Protein AF-A0A2V9QJ93-F1 (afdb_monomer_lite)

Structure (mmCIF, N/CA/C/O backbone):
data_AF-A0A2V9QJ93-F1
#
_entry.id   AF-A0A2V9QJ93-F1
#
loop_
_atom_site.group_PDB
_atom_site.id
_atom_site.type_symbol
_atom_site.label_atom_id
_atom_site.label_alt_id
_atom_site.label_comp_id
_atom_site.label_asym_id
_atom_site.label_entity_id
_atom_site.label_seq_id
_atom_site.pdbx_PDB_ins_code
_atom_site.Cartn_x
_atom_site.Cartn_y
_atom_site.Cartn_z
_atom_site.occupancy
_atom_site.B_iso_or_equiv
_atom_site.auth_seq_id
_atom_site.auth_comp_id
_atom_site.auth_asym_id
_atom_site.auth_atom_id
_atom_site.pdbx_PDB_model_num
ATOM 1 N N . MET A 1 1 ? -17.145 -25.876 -8.039 1.00 70.06 1 MET A N 1
ATOM 2 C CA . MET A 1 1 ? -16.198 -25.295 -9.022 1.00 70.06 1 MET A CA 1
ATOM 3 C C . MET A 1 1 ? -15.382 -26.348 -9.760 1.00 70.06 1 MET A C 1
ATOM 5 O O . MET A 1 1 ? -15.703 -26.600 -10.912 1.00 70.06 1 MET A O 1
ATOM 9 N N . VAL A 1 2 ? -14.373 -26.999 -9.159 1.00 75.50 2 VAL A N 1
ATOM 10 C CA . VAL A 1 2 ? -13.605 -28.047 -9.878 1.00 75.50 2 VAL A CA 1
ATOM 11 C C . VAL A 1 2 ? -14.489 -29.248 -10.226 1.00 75.50 2 VAL A C 1
ATOM 13 O O . VAL A 1 2 ? -14.520 -29.685 -11.372 1.00 75.50 2 VAL A O 1
ATOM 16 N N . SER A 1 3 ? -15.317 -29.695 -9.278 1.00 79.56 3 SER A N 1
ATOM 17 C CA . SER A 1 3 ? -16.357 -30.715 -9.496 1.00 79.56 3 SER A CA 1
ATOM 18 C C . SER A 1 3 ? -17.427 -30.318 -10.525 1.00 79.56 3 SER A C 1
ATOM 20 O O . SER A 1 3 ? -18.129 -31.180 -11.038 1.00 79.56 3 SER A O 1
ATOM 22 N N . GLU A 1 4 ? -17.537 -29.027 -10.847 1.00 83.88 4 GLU A N 1
ATOM 23 C CA . GLU A 1 4 ? -18.478 -28.469 -11.829 1.00 83.88 4 GLU A CA 1
ATOM 24 C C . GLU A 1 4 ? -17.790 -28.179 -13.178 1.00 83.88 4 GLU A C 1
ATOM 26 O O . GLU A 1 4 ? -18.364 -27.527 -14.046 1.00 83.88 4 GLU A O 1
ATOM 31 N N . GLY A 1 5 ? -16.552 -28.657 -13.368 1.00 81.62 5 GLY A N 1
ATOM 32 C CA . GLY A 1 5 ? -15.823 -28.581 -14.636 1.00 81.62 5 GLY A CA 1
ATOM 33 C C . GLY A 1 5 ? -14.887 -27.380 -14.791 1.00 81.62 5 GLY A C 1
ATOM 34 O O . GLY A 1 5 ? -14.322 -27.195 -15.872 1.00 81.62 5 GLY A O 1
ATOM 35 N N . LEU A 1 6 ? -14.679 -26.563 -13.750 1.00 73.56 6 LEU A N 1
ATOM 36 C CA . LEU A 1 6 ? -13.661 -25.512 -13.794 1.00 73.56 6 LEU A CA 1
ATOM 37 C C . LEU A 1 6 ? -12.259 -26.146 -13.693 1.00 73.56 6 LEU A C 1
ATOM 39 O O . LEU A 1 6 ? -11.987 -26.831 -12.708 1.00 73.56 6 LEU A O 1
ATOM 43 N N . PRO A 1 7 ? -11.349 -25.918 -14.661 1.00 81.56 7 PRO A N 1
ATOM 44 C CA . PRO A 1 7 ? -10.001 -26.466 -14.584 1.00 81.56 7 PRO A CA 1
ATOM 45 C C . PRO A 1 7 ? -9.283 -25.959 -13.336 1.00 81.56 7 PRO A C 1
ATOM 47 O O . PRO A 1 7 ? -9.228 -24.751 -13.109 1.00 81.56 7 PRO A O 1
ATOM 50 N N . GLU A 1 8 ? -8.678 -26.867 -12.575 1.00 78.00 8 GLU A N 1
ATOM 51 C CA . GLU A 1 8 ? -7.893 -26.532 -11.380 1.00 78.00 8 GLU A CA 1
ATOM 52 C C . GLU A 1 8 ? -6.773 -25.533 -11.700 1.00 78.00 8 GLU A C 1
ATOM 54 O O . GLU A 1 8 ? -6.500 -24.615 -10.938 1.00 78.00 8 GLU A O 1
ATOM 59 N N . THR A 1 9 ? -6.222 -25.603 -12.913 1.00 77.81 9 THR A N 1
ATOM 60 C CA . THR A 1 9 ? -5.222 -24.656 -13.416 1.00 77.81 9 THR A CA 1
ATOM 61 C C . THR A 1 9 ? -5.709 -23.206 -13.496 1.00 77.81 9 THR A C 1
ATOM 63 O O . THR A 1 9 ? -4.877 -22.309 -13.626 1.00 77.81 9 THR A O 1
ATOM 66 N N . LYS A 1 10 ? -7.020 -22.942 -13.447 1.00 81.12 10 LYS A N 1
ATOM 67 C CA . LYS A 1 10 ? -7.597 -21.587 -13.417 1.00 81.12 10 LYS A CA 1
ATOM 68 C C . LYS A 1 10 ? -7.839 -21.060 -12.001 1.00 81.12 10 LYS A C 1
ATOM 70 O O . LYS A 1 10 ? -8.283 -19.922 -11.871 1.00 81.12 10 LYS A O 1
ATOM 75 N N . LEU A 1 11 ? -7.582 -21.860 -10.970 1.00 83.81 11 LEU A N 1
ATOM 76 C CA . LEU A 1 11 ? -7.797 -21.493 -9.578 1.00 83.81 11 LEU A CA 1
ATOM 77 C C . LEU A 1 11 ? -6.456 -21.268 -8.879 1.00 83.81 11 LEU A C 1
ATOM 79 O O . LEU A 1 11 ? -5.551 -22.094 -8.951 1.00 83.81 11 LEU A O 1
ATOM 83 N N . ARG A 1 12 ? -6.344 -20.140 -8.180 1.00 85.00 12 ARG A N 1
ATOM 84 C CA . ARG A 1 12 ? -5.262 -19.837 -7.244 1.00 85.00 12 ARG A CA 1
ATOM 85 C C . ARG A 1 12 ? -5.898 -19.190 -6.024 1.00 85.00 12 ARG A C 1
ATOM 87 O O . ARG A 1 12 ? -6.690 -18.263 -6.177 1.00 85.00 12 ARG A O 1
ATOM 94 N N . VAL A 1 13 ? -5.567 -19.688 -4.840 1.00 85.88 13 VAL A N 1
ATOM 95 C CA . VAL A 1 13 ? -5.955 -19.058 -3.577 1.00 85.88 13 VAL A CA 1
ATOM 96 C C . VAL A 1 13 ? -4.823 -18.120 -3.182 1.00 85.88 13 VAL A C 1
ATOM 98 O O . VAL A 1 13 ? -3.676 -18.552 -3.124 1.00 85.88 13 VAL A O 1
ATOM 101 N N . ILE A 1 14 ? -5.145 -16.845 -2.972 1.00 86.56 14 ILE A N 1
ATOM 102 C CA . ILE A 1 14 ? -4.248 -15.852 -2.377 1.00 86.56 14 ILE A CA 1
ATOM 103 C C . ILE A 1 14 ? -5.014 -15.243 -1.207 1.00 86.56 14 ILE A C 1
ATOM 105 O O . ILE A 1 14 ? -6.153 -14.802 -1.378 1.00 86.56 14 ILE A O 1
ATOM 109 N N . GLY A 1 15 ? -4.410 -15.276 -0.021 1.00 83.56 15 GLY A N 1
ATOM 110 C CA . GLY A 1 15 ? -5.034 -14.793 1.207 1.00 83.56 15 GLY A CA 1
ATOM 111 C C . GLY A 1 15 ? -5.222 -13.273 1.246 1.00 83.56 15 GLY A C 1
ATOM 112 O O . GLY A 1 15 ? -4.713 -12.524 0.409 1.00 83.56 15 GLY A O 1
ATOM 113 N N . ASN A 1 16 ? -5.936 -12.805 2.271 1.00 91.06 16 ASN A N 1
ATOM 114 C CA . ASN A 1 16 ? -5.991 -11.379 2.598 1.00 91.06 16 ASN A CA 1
ATOM 115 C C . ASN A 1 16 ? -4.642 -10.905 3.169 1.00 91.06 16 ASN A C 1
ATOM 117 O O . ASN A 1 16 ? -3.856 -11.702 3.670 1.00 91.06 16 ASN A O 1
ATOM 121 N N . ALA A 1 17 ? -4.380 -9.599 3.130 1.00 90.38 17 ALA A N 1
ATOM 122 C CA . ALA A 1 17 ? -3.130 -9.018 3.615 1.00 90.38 17 ALA A CA 1
ATOM 123 C C . ALA A 1 17 ? -3.334 -8.200 4.894 1.00 90.38 17 ALA A C 1
ATOM 125 O O . ALA A 1 17 ? -4.256 -7.390 4.985 1.00 90.38 17 ALA A O 1
ATOM 126 N N . LEU A 1 18 ? -2.417 -8.362 5.844 1.00 89.06 18 LEU A N 1
ATOM 127 C CA . LEU A 1 18 ? -2.288 -7.538 7.039 1.00 89.06 18 LEU A CA 1
ATOM 128 C C . LEU A 1 18 ? -1.105 -6.584 6.894 1.00 89.06 18 LEU A C 1
ATOM 130 O O . LEU A 1 18 ? 0.009 -6.994 6.560 1.00 89.06 18 LEU A O 1
ATOM 134 N N . ALA A 1 19 ? -1.348 -5.309 7.183 1.00 87.38 19 ALA A N 1
ATOM 135 C CA . ALA A 1 19 ? -0.304 -4.295 7.198 1.00 87.38 19 ALA A CA 1
ATOM 136 C C . ALA A 1 19 ? 0.676 -4.519 8.374 1.00 87.38 19 ALA A C 1
ATOM 138 O O . ALA A 1 19 ? 0.283 -5.108 9.389 1.00 87.38 19 ALA A O 1
ATOM 139 N N . PRO A 1 20 ? 1.935 -4.047 8.288 1.00 82.75 20 PRO A N 1
ATOM 140 C CA . PRO A 1 20 ? 2.930 -4.221 9.352 1.00 82.75 20 PRO A CA 1
ATOM 141 C C . PRO A 1 20 ? 2.461 -3.734 10.730 1.00 82.75 20 PRO A C 1
ATOM 143 O O . PRO A 1 20 ? 2.799 -4.331 11.754 1.00 82.75 20 PRO A O 1
ATOM 146 N N . GLU A 1 21 ? 1.638 -2.684 10.763 1.00 84.62 21 GLU A N 1
ATOM 147 C CA . GLU A 1 21 ? 1.088 -2.082 11.979 1.00 84.62 21 GLU A CA 1
ATOM 148 C C . GLU A 1 21 ? 0.160 -3.036 12.741 1.00 84.62 21 GLU A C 1
ATOM 150 O O . GLU A 1 21 ? 0.062 -2.936 13.963 1.00 84.62 21 GLU A O 1
ATOM 155 N N . ALA A 1 22 ? -0.468 -4.001 12.058 1.00 83.00 22 ALA A N 1
ATOM 156 C CA . ALA A 1 22 ? -1.312 -5.016 12.693 1.00 83.00 22 ALA A CA 1
ATOM 157 C C . ALA A 1 22 ? -0.522 -5.926 13.652 1.00 83.00 22 ALA A C 1
ATOM 159 O O . ALA A 1 22 ? -1.101 -6.538 14.545 1.00 83.00 22 ALA A O 1
ATOM 160 N N . PHE A 1 23 ? 0.803 -6.003 13.489 1.00 85.50 23 PHE A N 1
ATOM 161 C CA . PHE A 1 23 ? 1.692 -6.795 14.339 1.00 85.50 23 PHE A CA 1
ATOM 162 C C . PHE A 1 23 ? 2.414 -5.961 15.403 1.00 85.50 23 PHE A C 1
ATOM 164 O O . PHE A 1 23 ? 3.253 -6.507 16.130 1.00 85.50 23 PHE A O 1
ATOM 171 N N . ALA A 1 24 ? 2.131 -4.661 15.505 1.00 85.50 24 ALA A N 1
ATOM 172 C CA . ALA A 1 24 ? 2.669 -3.825 16.569 1.00 85.50 24 ALA A CA 1
ATOM 173 C C . ALA A 1 24 ? 2.125 -4.254 17.947 1.00 85.50 24 ALA A C 1
ATOM 175 O O . ALA A 1 24 ? 1.109 -4.939 18.046 1.00 85.50 24 ALA A O 1
ATOM 176 N N . TYR A 1 25 ? 2.801 -3.833 19.019 1.00 79.56 25 TYR A N 1
ATOM 177 C CA . TYR A 1 25 ? 2.303 -3.947 20.395 1.00 79.56 25 TYR A CA 1
ATOM 178 C C . TYR A 1 25 ? 1.848 -2.565 20.872 1.00 79.56 25 TYR A C 1
ATOM 180 O O . TYR A 1 25 ? 2.634 -1.859 21.505 1.00 79.56 25 TYR A O 1
ATOM 188 N N . PRO A 1 26 ? 0.641 -2.114 20.495 1.00 83.31 26 PRO A N 1
ATOM 189 C CA . PRO A 1 26 ? 0.167 -0.811 20.920 1.00 83.31 26 PRO A CA 1
ATOM 190 C C . PRO A 1 26 ? -0.231 -0.830 22.399 1.00 83.31 26 PRO A C 1
ATOM 192 O O . PRO A 1 26 ? -0.671 -1.851 22.929 1.00 83.31 26 PRO A O 1
ATOM 195 N N . GLU A 1 27 ? -0.125 0.328 23.049 1.00 84.31 27 GLU A N 1
ATOM 196 C CA . GLU A 1 27 ? -0.687 0.523 24.385 1.00 84.31 27 GLU A CA 1
ATOM 197 C C . GLU A 1 27 ? -2.224 0.400 24.331 1.00 84.31 27 GLU A C 1
ATOM 199 O O . GLU A 1 27 ? -2.858 1.009 23.457 1.00 84.31 27 GLU A O 1
ATOM 204 N N . PRO A 1 28 ? -2.849 -0.374 25.238 1.00 83.75 28 PRO A N 1
ATOM 205 C CA . PRO A 1 28 ? -4.295 -0.545 25.261 1.00 83.75 28 PRO A CA 1
ATOM 206 C C . PRO A 1 28 ? -4.992 0.762 25.663 1.00 83.75 28 PRO A C 1
ATOM 208 O O . PRO A 1 28 ? -4.679 1.362 26.690 1.00 83.75 28 PRO A O 1
ATOM 211 N N . LEU A 1 29 ? -5.986 1.192 24.878 1.00 77.38 29 LEU A N 1
ATOM 212 C CA . LEU A 1 29 ? -6.708 2.455 25.116 1.00 77.38 29 LEU A CA 1
ATOM 213 C C . LEU A 1 29 ? -7.876 2.337 26.102 1.00 77.38 29 LEU A C 1
ATOM 215 O O . LEU A 1 29 ? -8.394 3.354 26.559 1.00 77.38 29 LEU A O 1
ATOM 219 N N . ILE A 1 30 ? -8.304 1.117 26.430 1.00 80.94 30 ILE A N 1
ATOM 220 C CA . ILE A 1 30 ? -9.437 0.877 27.327 1.00 80.94 30 ILE A CA 1
ATOM 221 C C . ILE A 1 30 ? -8.885 0.415 28.680 1.00 80.94 30 ILE A C 1
ATOM 223 O O . ILE A 1 30 ? -8.418 -0.727 28.771 1.00 80.94 30 ILE A O 1
ATOM 227 N N . PRO A 1 31 ? -8.959 1.238 29.745 1.00 77.06 31 PRO A N 1
ATOM 228 C CA . PRO A 1 31 ? -8.499 0.853 31.075 1.00 77.06 31 PRO A CA 1
ATOM 229 C C . PRO A 1 31 ? -9.185 -0.432 31.522 1.00 77.06 31 PRO A C 1
ATOM 231 O O . PRO A 1 31 ? -10.407 -0.530 31.448 1.00 77.06 31 PRO A O 1
ATOM 234 N N . LYS A 1 32 ? -8.410 -1.424 31.955 1.00 80.12 32 LYS A N 1
ATOM 235 C CA . LYS A 1 32 ? -8.902 -2.741 32.367 1.00 80.12 32 LYS A CA 1
ATOM 236 C C . LYS A 1 32 ? -8.897 -2.852 33.886 1.00 80.12 32 LYS A C 1
ATOM 238 O O . LYS A 1 32 ? -7.907 -2.486 34.518 1.00 80.12 32 LYS A O 1
ATOM 243 N N . ARG A 1 33 ? -9.985 -3.357 34.481 1.00 81.12 33 ARG A N 1
ATOM 244 C CA . ARG A 1 33 ? -10.019 -3.635 35.924 1.00 81.12 33 ARG A CA 1
ATOM 245 C C . ARG A 1 33 ? -8.950 -4.674 36.261 1.00 81.12 33 ARG A C 1
ATOM 247 O O . ARG A 1 33 ? -8.772 -5.654 35.536 1.00 81.12 33 ARG A O 1
ATOM 254 N N . THR A 1 34 ? -8.226 -4.461 37.355 1.00 79.25 34 THR A N 1
ATOM 255 C CA . THR A 1 34 ? -7.155 -5.367 37.785 1.00 79.25 34 THR A CA 1
ATOM 256 C C . THR A 1 34 ? -7.696 -6.785 37.959 1.00 79.25 34 THR A C 1
ATOM 258 O O . THR A 1 34 ? -8.619 -7.000 38.737 1.00 79.25 34 THR A O 1
ATOM 261 N N . GLY A 1 35 ? -7.122 -7.746 37.2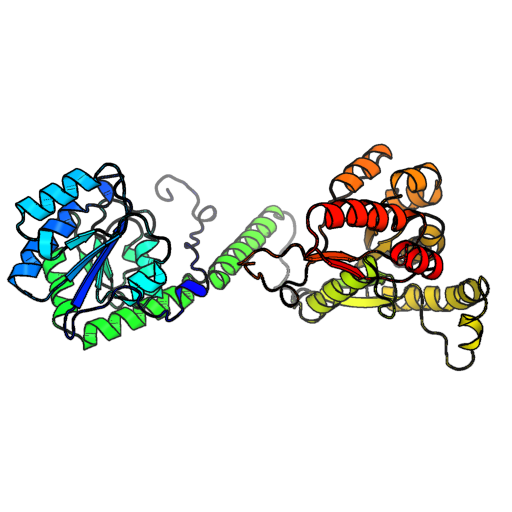33 1.00 80.44 35 GLY A N 1
ATOM 262 C CA . GLY A 1 35 ? -7.506 -9.160 37.305 1.00 80.44 35 GLY A CA 1
ATOM 263 C C . GLY A 1 35 ? -8.721 -9.568 36.462 1.00 80.44 35 GLY A C 1
ATOM 264 O O . GLY A 1 35 ? -8.931 -10.766 36.293 1.00 80.44 35 GLY A O 1
ATOM 265 N N . ALA A 1 36 ? -9.469 -8.621 35.882 1.00 88.81 36 ALA A N 1
ATOM 266 C CA . ALA A 1 36 ? -10.559 -8.945 34.962 1.00 88.81 36 ALA A CA 1
ATOM 267 C C . ALA A 1 36 ? -10.020 -9.585 33.671 1.00 88.81 36 ALA A C 1
ATOM 269 O O . ALA A 1 36 ? -8.844 -9.440 33.327 1.00 88.81 36 ALA A O 1
ATOM 270 N N . LEU A 1 37 ? -10.879 -10.276 32.928 1.00 95.38 37 LEU A N 1
ATOM 271 C CA . LEU A 1 37 ? -10.602 -10.724 31.560 1.00 95.38 37 LEU A CA 1
ATOM 272 C C . LEU A 1 37 ? -11.645 -10.116 30.620 1.00 95.38 37 LEU A C 1
ATOM 274 O O . LEU A 1 37 ? -12.766 -9.831 31.036 1.00 95.38 37 LEU A O 1
ATOM 278 N N . ARG A 1 38 ? -11.265 -9.903 29.362 1.00 96.38 38 ARG A N 1
ATOM 279 C CA . ARG A 1 38 ? -12.110 -9.314 28.326 1.00 96.38 38 ARG A CA 1
ATOM 280 C C . ARG A 1 38 ? -12.322 -10.261 27.168 1.00 96.38 38 ARG A C 1
ATOM 282 O O . ARG A 1 38 ? -11.360 -10.729 26.557 1.00 96.38 38 ARG A O 1
ATOM 289 N N . VAL A 1 39 ? -13.590 -10.471 26.842 1.00 98.19 39 VAL A N 1
ATOM 290 C CA . VAL A 1 39 ? -14.014 -11.186 25.641 1.00 98.19 39 VAL A CA 1
ATOM 291 C C . VAL A 1 39 ? -14.583 -10.177 24.656 1.00 98.19 39 VAL A C 1
ATOM 293 O O . VAL A 1 39 ? -15.523 -9.453 24.982 1.00 98.19 39 VAL A O 1
ATOM 296 N N . GLY A 1 40 ? -13.998 -10.100 23.465 1.00 97.56 40 GLY A N 1
ATOM 297 C CA . GLY A 1 40 ? -14.384 -9.114 22.462 1.00 97.56 40 GLY A CA 1
ATOM 298 C C . GLY A 1 40 ? -15.012 -9.714 21.211 1.00 97.56 40 GLY A C 1
ATOM 299 O O . GLY A 1 40 ? -14.659 -10.814 20.792 1.00 97.56 40 GLY A O 1
ATOM 300 N N . MET A 1 41 ? -15.896 -8.949 20.584 1.00 97.94 41 MET A N 1
ATOM 301 C CA . MET A 1 41 ? -16.393 -9.179 19.232 1.00 97.94 41 MET A CA 1
ATOM 302 C C . MET A 1 41 ? -16.275 -7.877 18.446 1.00 97.94 41 MET A C 1
ATOM 304 O O . MET A 1 41 ? -16.776 -6.837 18.873 1.00 97.94 41 MET A O 1
ATOM 308 N N . ILE A 1 42 ? -15.614 -7.936 17.291 1.00 97.12 42 ILE A N 1
ATOM 309 C CA . ILE A 1 42 ? -15.514 -6.809 16.363 1.00 97.12 42 ILE A CA 1
ATOM 310 C C . ILE A 1 42 ? -16.261 -7.184 15.095 1.00 97.12 42 ILE A C 1
ATOM 312 O O . ILE A 1 42 ? -15.877 -8.114 14.393 1.00 97.12 42 ILE A O 1
ATOM 316 N N . ALA A 1 43 ? -17.362 -6.493 14.825 1.00 95.50 43 ALA A N 1
ATOM 317 C CA . ALA A 1 43 ? -18.204 -6.761 13.671 1.00 95.50 43 ALA A CA 1
ATOM 318 C C . ALA A 1 43 ? -19.151 -5.589 13.407 1.00 95.50 43 ALA A C 1
ATOM 320 O O . ALA A 1 43 ? -19.622 -4.917 14.318 1.00 95.50 43 ALA A O 1
ATOM 321 N N . ARG A 1 44 ? -19.473 -5.354 12.133 1.00 91.44 44 ARG A N 1
ATOM 322 C CA . ARG A 1 44 ? -20.494 -4.364 11.762 1.00 91.44 44 ARG A CA 1
ATOM 323 C C . ARG A 1 44 ? -21.875 -4.857 12.187 1.00 91.44 44 ARG A C 1
ATOM 325 O O . ARG A 1 44 ? -22.240 -5.985 11.865 1.00 91.44 44 ARG A O 1
ATOM 332 N N . MET A 1 45 ? -22.684 -3.986 12.787 1.00 95.38 45 MET A N 1
ATOM 333 C CA . MET A 1 45 ? -24.047 -4.301 13.242 1.00 95.38 45 MET A CA 1
ATOM 334 C C . MET A 1 45 ? -25.084 -4.027 12.141 1.00 95.38 45 MET A C 1
ATOM 336 O O . MET A 1 45 ? -26.123 -3.412 12.369 1.00 95.38 45 MET A O 1
ATOM 340 N N . ASN A 1 46 ? -24.778 -4.435 10.907 1.00 88.81 46 ASN A N 1
ATOM 341 C CA . ASN A 1 46 ? -25.607 -4.178 9.724 1.00 88.81 46 ASN A CA 1
ATOM 342 C C . ASN A 1 46 ? -26.284 -5.430 9.149 1.00 88.81 46 ASN A C 1
ATOM 344 O O . ASN A 1 46 ? -27.040 -5.323 8.187 1.00 88.81 46 ASN A O 1
ATOM 348 N N . SER A 1 47 ? -25.991 -6.607 9.697 1.00 90.38 47 SER A N 1
ATOM 349 C CA . SER A 1 47 ? -26.561 -7.881 9.269 1.00 90.38 47 SER A CA 1
ATOM 350 C C . SER A 1 47 ? -26.574 -8.870 10.430 1.00 90.38 47 SER A C 1
ATOM 352 O O . SER A 1 47 ? -25.646 -8.896 11.243 1.00 90.38 47 SER A O 1
ATOM 354 N N . GLU A 1 48 ? -27.597 -9.722 10.475 1.00 93.69 48 GLU A N 1
ATOM 355 C CA . GLU A 1 48 ? -27.687 -10.810 11.454 1.00 93.69 48 GLU A CA 1
ATOM 356 C C . GLU A 1 48 ? -26.640 -11.906 11.219 1.00 93.69 48 GLU A C 1
ATOM 358 O O . GLU A 1 48 ? -26.279 -12.608 12.155 1.00 93.69 48 GLU A O 1
ATOM 363 N N . THR A 1 49 ? -26.059 -11.984 10.017 1.00 93.81 49 THR A N 1
ATOM 364 C CA . THR A 1 49 ? -25.058 -13.001 9.637 1.00 93.81 49 THR A CA 1
ATOM 365 C C . THR A 1 49 ? -23.794 -13.006 10.498 1.00 93.81 49 THR A C 1
ATOM 367 O O . THR A 1 49 ? -23.111 -14.023 10.554 1.00 93.81 49 THR A O 1
ATOM 370 N N . LYS A 1 50 ? -23.462 -11.905 11.188 1.00 94.94 50 LYS A N 1
ATOM 371 C CA . LYS A 1 50 ? -22.349 -11.859 12.161 1.00 94.94 50 LYS A CA 1
ATOM 372 C C . LYS A 1 50 ? -22.718 -12.437 13.531 1.00 94.94 50 LYS A C 1
ATOM 374 O O . LYS A 1 50 ? -21.842 -12.694 14.345 1.00 94.94 50 LYS A O 1
ATOM 379 N N . ASN A 1 51 ? -24.009 -12.639 13.776 1.00 96.62 51 ASN A N 1
ATOM 380 C CA . ASN A 1 51 ? -24.586 -13.286 14.947 1.00 96.62 51 ASN A CA 1
ATOM 381 C C . ASN A 1 51 ? -24.215 -12.665 16.306 1.00 96.62 51 ASN A C 1
ATOM 383 O O . ASN A 1 51 ? -23.897 -13.356 17.275 1.00 96.62 51 ASN A O 1
ATOM 387 N N . HIS A 1 52 ? -24.315 -11.337 16.410 1.00 98.00 52 HIS A N 1
ATOM 388 C CA . HIS A 1 52 ? -24.144 -10.617 17.681 1.00 98.00 52 HIS A CA 1
ATOM 389 C C . HIS A 1 52 ? -25.055 -11.167 18.792 1.00 98.00 52 HIS A C 1
ATOM 391 O O . HIS A 1 52 ? -24.661 -11.213 19.954 1.00 98.00 52 HIS A O 1
ATOM 397 N N . ARG A 1 53 ? -26.253 -11.653 18.436 1.00 97.50 53 ARG A N 1
ATOM 398 C CA . ARG A 1 53 ? -27.189 -12.282 19.377 1.00 97.50 53 ARG A CA 1
ATOM 399 C C . ARG A 1 53 ? -26.596 -13.542 20.019 1.00 97.50 53 ARG A C 1
ATOM 401 O O . ARG A 1 53 ? -26.697 -13.715 21.232 1.00 97.50 53 ARG A O 1
ATOM 408 N N . ALA A 1 54 ? -25.932 -14.410 19.248 1.00 97.75 54 ALA A N 1
ATOM 409 C CA . ALA A 1 54 ? -25.231 -15.571 19.803 1.00 97.75 54 ALA A CA 1
ATOM 410 C C . ALA A 1 54 ? -24.095 -15.158 20.748 1.00 97.75 54 ALA A C 1
ATOM 412 O O . ALA A 1 54 ? -23.953 -15.761 21.814 1.00 97.75 54 ALA A O 1
ATOM 413 N N . PHE A 1 55 ? -23.344 -14.100 20.412 1.00 98.38 55 PHE A N 1
ATOM 414 C CA . PHE A 1 55 ? -22.342 -13.535 21.318 1.00 98.38 55 PHE A CA 1
ATOM 415 C C . PHE A 1 55 ? -22.973 -13.078 22.640 1.00 98.38 55 PHE A C 1
ATOM 417 O O . PHE A 1 55 ? -22.501 -13.478 23.701 1.00 98.38 55 PHE A O 1
ATOM 424 N N . LEU A 1 56 ? -24.063 -12.301 22.603 1.00 98.50 56 LEU A N 1
ATOM 425 C CA . LEU A 1 56 ? -24.739 -11.809 23.812 1.00 98.50 56 LEU A CA 1
ATOM 426 C C . LEU A 1 56 ? -25.298 -12.953 24.672 1.00 98.50 56 LEU A C 1
ATOM 428 O O . LEU A 1 56 ? -25.133 -12.956 25.892 1.00 98.50 56 LEU A O 1
ATOM 432 N N . LYS A 1 57 ? -25.898 -13.976 24.053 1.00 98.38 57 LYS A N 1
ATOM 433 C CA . LYS A 1 57 ? -26.388 -15.168 24.766 1.00 98.38 57 LYS A CA 1
ATOM 434 C C . LYS A 1 57 ? -25.251 -15.967 25.407 1.00 98.38 57 LYS A C 1
ATOM 436 O O . LYS A 1 57 ?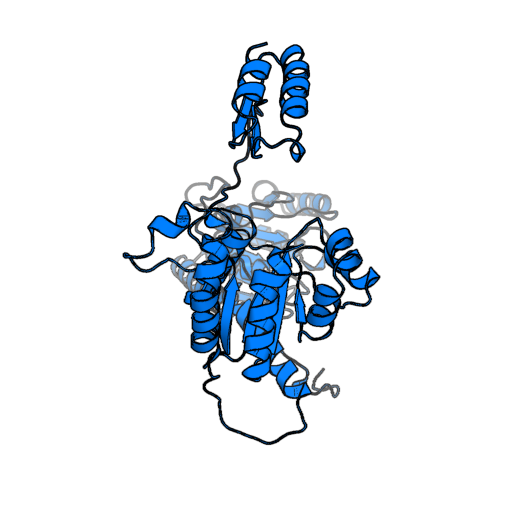 -25.391 -16.431 26.540 1.00 98.38 57 LYS A O 1
ATOM 441 N N . ALA A 1 58 ? -24.120 -16.109 24.715 1.00 98.44 58 ALA A N 1
ATOM 442 C CA . ALA A 1 58 ? -22.927 -16.726 25.284 1.00 98.44 58 ALA A CA 1
ATOM 443 C C . ALA A 1 58 ? -22.346 -15.880 26.426 1.00 98.44 58 ALA A C 1
ATOM 445 O O . ALA A 1 58 ? -21.992 -16.427 27.470 1.00 98.44 58 ALA A O 1
ATOM 446 N N . ALA A 1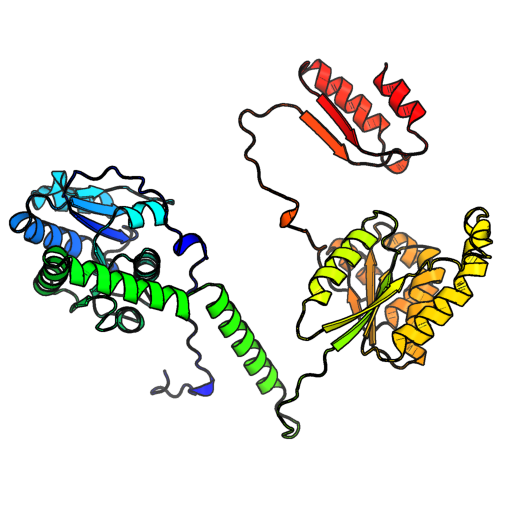 59 ? -22.320 -14.554 26.275 1.00 98.38 59 ALA A N 1
ATOM 447 C CA . ALA A 1 59 ? -21.878 -13.618 27.302 1.00 98.38 59 ALA A CA 1
ATOM 448 C C . ALA A 1 59 ? -22.731 -13.711 28.574 1.00 98.38 59 ALA A C 1
ATOM 450 O O . ALA A 1 59 ? -22.182 -13.732 29.676 1.00 98.38 59 ALA A O 1
ATOM 451 N N . ALA A 1 60 ? -24.053 -13.861 28.445 1.00 98.31 60 ALA A N 1
ATOM 452 C CA . ALA A 1 60 ? -24.951 -14.080 29.577 1.00 98.31 60 ALA A CA 1
ATOM 453 C C . ALA A 1 60 ? -24.602 -15.360 30.347 1.00 98.31 60 ALA A C 1
ATOM 455 O O . ALA A 1 60 ? -24.422 -15.321 31.564 1.00 98.31 60 ALA A O 1
ATOM 456 N N . LYS A 1 61 ? -24.406 -16.484 29.643 1.00 98.38 61 LYS A N 1
ATOM 457 C CA . LYS A 1 61 ? -23.988 -17.748 30.272 1.00 98.38 61 LYS A CA 1
ATOM 458 C C . LYS A 1 61 ? -22.611 -17.620 30.934 1.00 98.38 61 LYS A C 1
ATOM 460 O O . LYS A 1 61 ? -22.464 -17.950 32.109 1.00 98.38 61 LYS A O 1
ATOM 465 N N . LEU A 1 62 ? -21.620 -17.076 30.228 1.00 98.19 62 LEU A N 1
ATOM 466 C CA . LEU A 1 62 ? -20.266 -16.862 30.751 1.00 98.19 62 LEU A CA 1
ATOM 467 C C . LEU A 1 62 ? -20.252 -15.939 31.977 1.00 98.19 62 LEU A C 1
ATOM 469 O O . LEU A 1 62 ? -19.513 -16.211 32.916 1.00 98.19 62 LEU A O 1
ATOM 473 N N . SER A 1 63 ? -21.104 -14.911 32.014 1.00 96.31 63 SER A N 1
ATOM 474 C CA . SER A 1 63 ? -21.222 -13.972 33.141 1.00 96.31 63 SER A CA 1
ATOM 475 C C . SER A 1 63 ? -21.660 -14.634 34.444 1.00 96.31 63 SER A C 1
ATOM 477 O O . SER A 1 63 ? -21.337 -14.119 35.515 1.00 96.31 63 SER A O 1
ATOM 479 N N . THR A 1 64 ? -22.399 -15.747 34.365 1.00 96.19 64 THR A N 1
ATOM 480 C CA . THR A 1 64 ? -22.797 -16.520 35.552 1.00 96.19 64 THR A CA 1
ATOM 481 C C . THR A 1 64 ? -21.643 -17.354 36.104 1.00 96.19 64 THR A C 1
ATOM 483 O O . THR A 1 64 ? -21.535 -17.523 37.314 1.00 96.19 64 THR A O 1
ATOM 486 N N . MET A 1 65 ? -20.751 -17.836 35.231 1.00 96.19 65 MET A N 1
ATOM 487 C CA . MET A 1 65 ? -19.584 -18.643 35.607 1.00 96.19 65 MET A CA 1
ATOM 488 C C . MET A 1 65 ? -18.381 -17.781 36.009 1.00 96.19 65 MET A C 1
ATOM 490 O O . MET A 1 65 ? -17.595 -18.177 36.865 1.00 96.19 65 MET A O 1
ATOM 494 N N . PHE A 1 66 ? -18.245 -16.604 35.394 1.00 95.56 66 PHE A N 1
ATOM 495 C CA . PHE A 1 66 ? -17.138 -15.668 35.575 1.00 95.56 66 PHE A CA 1
ATOM 496 C C . PHE A 1 66 ? -17.690 -14.262 35.850 1.00 95.56 66 PHE A C 1
ATOM 498 O O . PHE A 1 66 ? -17.848 -13.463 34.923 1.00 95.56 66 PHE A O 1
ATOM 505 N N . PRO A 1 67 ? -18.004 -13.934 37.118 1.00 92.50 67 PRO A N 1
ATOM 506 C CA . PRO A 1 67 ? -18.640 -12.664 37.461 1.00 92.50 67 PRO A CA 1
ATOM 507 C C . PRO A 1 67 ? -17.832 -11.422 37.062 1.00 92.50 67 PRO A C 1
ATOM 509 O O . PRO A 1 67 ? -18.447 -10.414 36.716 1.00 92.50 67 PRO A O 1
ATOM 512 N N . ASP A 1 68 ? -16.499 -11.521 37.052 1.00 92.62 68 ASP A N 1
ATOM 513 C CA . ASP A 1 68 ? -15.559 -10.433 36.735 1.00 92.62 68 ASP A CA 1
ATOM 514 C C . ASP A 1 68 ? -15.216 -10.314 35.236 1.00 92.62 68 ASP A C 1
ATOM 516 O O . ASP A 1 68 ? -14.316 -9.559 34.860 1.00 92.62 68 ASP A O 1
ATOM 520 N N . LEU A 1 69 ? -15.884 -11.085 34.371 1.00 95.50 69 LEU A N 1
ATOM 521 C CA . LEU A 1 69 ? -15.665 -11.034 32.929 1.00 95.50 69 LEU A CA 1
ATOM 522 C C . LEU A 1 69 ? -16.323 -9.787 32.327 1.00 95.50 69 LEU A C 1
ATOM 524 O O . LEU A 1 69 ? -17.492 -9.499 32.582 1.00 95.50 69 LEU A O 1
ATOM 528 N N . GLU A 1 70 ? -15.568 -9.075 31.499 1.00 95.81 70 GLU A N 1
ATOM 529 C CA . GLU A 1 70 ? -16.036 -7.913 30.748 1.00 95.81 70 GLU A CA 1
ATOM 530 C C . GLU A 1 70 ? -16.201 -8.283 29.269 1.00 95.81 70 GLU A C 1
ATOM 532 O O . GLU A 1 70 ? -15.381 -9.010 28.698 1.00 95.81 70 GLU A O 1
ATOM 537 N N . PHE A 1 71 ? -17.237 -7.751 28.623 1.00 97.50 71 PHE A N 1
ATOM 538 C CA . PHE A 1 71 ? -17.505 -7.999 27.209 1.00 97.50 71 PHE A CA 1
ATOM 539 C C . PHE A 1 71 ? -17.379 -6.711 26.411 1.00 97.50 71 PHE A C 1
ATOM 541 O O . PHE A 1 71 ? -17.870 -5.665 26.828 1.00 97.50 71 PHE A O 1
ATOM 548 N N . VAL A 1 72 ? -16.728 -6.783 25.254 1.00 97.06 72 VAL A N 1
ATOM 549 C CA . VAL A 1 72 ? -16.505 -5.628 24.378 1.00 97.06 72 VAL A CA 1
ATOM 550 C C . VAL A 1 72 ? -17.107 -5.918 23.011 1.00 97.06 72 VAL A C 1
ATOM 552 O O . VAL A 1 72 ? -16.675 -6.850 22.340 1.00 97.06 72 VAL A O 1
ATOM 555 N N . LEU A 1 73 ? -18.071 -5.111 22.571 1.00 97.50 73 LEU A N 1
ATOM 556 C CA . LEU A 1 73 ? -18.565 -5.134 21.195 1.00 97.50 73 LEU A CA 1
ATOM 557 C C . LEU A 1 73 ? -18.105 -3.867 20.483 1.00 97.50 73 LEU A C 1
ATOM 559 O O . LEU A 1 73 ? -18.372 -2.749 20.930 1.00 97.50 73 LEU A O 1
ATOM 563 N N . VAL A 1 74 ? -17.425 -4.054 19.357 1.00 96.69 74 VAL A N 1
ATOM 564 C CA . VAL A 1 74 ? -16.953 -2.971 18.496 1.00 96.69 74 VAL A CA 1
ATOM 565 C C . VAL A 1 74 ? -17.658 -3.055 17.158 1.00 96.69 74 VAL A C 1
ATOM 567 O O . VAL A 1 74 ? -17.661 -4.104 16.515 1.00 96.69 74 VAL A O 1
ATOM 570 N N . GLY A 1 75 ? -18.204 -1.927 16.732 1.00 93.62 75 GLY A N 1
ATOM 571 C CA . GLY A 1 75 ? -18.998 -1.791 15.527 1.00 93.62 75 GLY A CA 1
ATOM 572 C C . GLY A 1 75 ? -20.292 -1.043 15.800 1.00 93.62 75 GLY A C 1
ATOM 573 O O . GLY A 1 75 ? -20.700 -0.843 16.943 1.00 93.62 75 GLY A O 1
ATOM 574 N N . ASP A 1 76 ? -20.920 -0.606 14.719 1.00 94.75 76 ASP A N 1
ATOM 575 C CA . ASP A 1 76 ? -22.191 0.104 14.752 1.00 94.75 76 ASP A CA 1
ATOM 576 C C . ASP A 1 76 ? -23.048 -0.314 13.553 1.00 94.75 76 ASP A C 1
ATOM 578 O O . ASP A 1 76 ? -22.580 -1.012 12.640 1.00 94.75 76 ASP A O 1
ATOM 582 N N . GLY A 1 77 ? -24.311 0.090 13.565 1.00 94.69 77 GLY A N 1
ATOM 583 C CA . GLY A 1 77 ? -25.257 -0.163 12.493 1.00 94.69 77 GLY A CA 1
ATOM 584 C C . GLY A 1 77 ? -26.705 -0.272 12.972 1.00 94.69 77 GLY A C 1
ATOM 585 O O . GLY A 1 77 ? -26.984 -0.162 14.163 1.00 94.69 77 GLY A O 1
ATOM 586 N N . PRO A 1 78 ? -27.639 -0.513 12.036 1.00 93.56 78 PRO A N 1
ATOM 587 C CA . PRO A 1 78 ? -29.075 -0.553 12.315 1.00 93.56 78 PRO A CA 1
ATOM 588 C C . PRO A 1 78 ? -29.501 -1.521 13.426 1.00 93.56 78 PRO A C 1
ATOM 590 O O . PRO A 1 78 ? -30.523 -1.290 14.057 1.00 93.56 78 PRO A O 1
ATOM 593 N N . LEU A 1 79 ? -28.734 -2.587 13.680 1.00 94.94 79 LEU A N 1
ATOM 594 C CA . LEU A 1 79 ? -29.068 -3.574 14.712 1.00 94.94 79 LEU A CA 1
ATOM 595 C C . LEU A 1 79 ? -28.694 -3.124 16.132 1.00 94.94 79 LEU A C 1
ATOM 597 O O . LEU A 1 79 ? -29.003 -3.832 17.086 1.00 94.94 79 LEU A O 1
ATOM 601 N N . ARG A 1 80 ? -28.015 -1.983 16.302 1.00 96.12 80 ARG A N 1
ATOM 602 C CA . ARG A 1 80 ? -27.478 -1.555 17.599 1.00 96.12 80 ARG A CA 1
ATOM 603 C C . ARG A 1 80 ? -28.547 -1.451 18.688 1.00 96.12 80 ARG A C 1
ATOM 605 O O . ARG A 1 80 ? -28.362 -2.034 19.752 1.00 96.12 80 ARG A O 1
ATOM 612 N N . GLU A 1 81 ? -29.652 -0.756 18.421 1.00 96.31 81 GLU A N 1
ATOM 613 C CA . GLU A 1 81 ? -30.725 -0.559 19.411 1.00 96.31 81 GLU A CA 1
ATOM 614 C C . GLU A 1 81 ? -31.321 -1.897 19.876 1.00 96.31 81 GLU A C 1
ATOM 616 O O . GLU A 1 81 ? -31.535 -2.116 21.068 1.00 96.31 81 GLU A O 1
ATOM 621 N N . GLU A 1 82 ? -31.524 -2.834 18.946 1.00 97.00 82 GLU A N 1
ATOM 622 C CA . GLU A 1 82 ? -32.028 -4.172 19.267 1.00 97.00 82 GLU A CA 1
ATOM 623 C C . GLU A 1 82 ? -31.035 -4.985 20.107 1.00 97.00 82 GLU A C 1
ATOM 625 O O . GLU A 1 82 ? -31.445 -5.724 21.002 1.00 97.00 82 GLU A O 1
ATOM 630 N N . LEU A 1 83 ? -29.732 -4.844 19.848 1.00 97.69 83 LEU A N 1
ATOM 631 C CA . LEU A 1 83 ? -28.679 -5.529 20.600 1.00 97.69 83 LEU A CA 1
ATOM 632 C C . LEU A 1 83 ? -28.512 -4.959 22.014 1.00 97.69 83 LEU A C 1
ATOM 634 O O . LEU A 1 83 ? -28.293 -5.723 22.954 1.00 97.69 83 LEU A O 1
ATOM 638 N N . GLU A 1 84 ? -28.654 -3.644 22.187 1.00 97.62 84 GLU A N 1
ATOM 639 C CA . GLU A 1 84 ? -28.680 -3.001 23.508 1.00 97.62 84 GLU A CA 1
ATOM 640 C C . GLU A 1 84 ? -29.895 -3.478 24.323 1.00 97.62 84 GLU A C 1
ATOM 642 O O . GLU A 1 84 ? -29.755 -3.858 25.491 1.00 97.62 84 GLU A O 1
ATOM 647 N N . ALA A 1 85 ? -31.074 -3.556 23.693 1.00 97.88 85 ALA A N 1
ATOM 648 C CA . ALA A 1 85 ? -32.277 -4.105 24.316 1.00 97.88 85 ALA A CA 1
ATOM 649 C C . ALA A 1 85 ? -32.128 -5.597 24.671 1.00 97.88 85 ALA A C 1
ATOM 651 O O . ALA A 1 85 ? -32.542 -6.021 25.753 1.00 97.88 85 ALA A O 1
ATOM 652 N N . GLU A 1 86 ? -31.499 -6.398 23.805 1.00 97.94 86 GLU A N 1
ATOM 653 C CA . GLU A 1 86 ? -31.228 -7.812 24.080 1.00 97.94 86 GLU A CA 1
ATOM 654 C C . GLU A 1 86 ? -30.261 -7.975 25.262 1.00 97.94 86 GLU A C 1
ATOM 656 O O . GLU A 1 86 ? -30.554 -8.746 26.178 1.00 97.94 86 GLU A O 1
ATOM 661 N N . ALA A 1 87 ? -29.174 -7.200 25.318 1.00 98.12 87 ALA A N 1
ATOM 662 C CA . ALA A 1 87 ? -28.241 -7.209 26.448 1.00 98.12 87 ALA A CA 1
ATOM 663 C C . ALA A 1 87 ? -28.924 -6.834 27.778 1.00 98.12 87 ALA A C 1
ATOM 665 O O . ALA A 1 87 ? -28.659 -7.461 28.809 1.00 98.12 87 ALA A O 1
ATOM 666 N N . ALA A 1 88 ? -29.840 -5.859 27.754 1.00 97.81 88 ALA A N 1
ATOM 667 C CA . ALA A 1 88 ? -30.657 -5.500 28.912 1.00 97.81 88 ALA A CA 1
ATOM 668 C C . ALA A 1 88 ? -31.601 -6.640 29.327 1.00 97.81 88 ALA A C 1
ATOM 670 O O . ALA A 1 88 ? -31.662 -6.984 30.506 1.00 97.81 88 ALA A O 1
ATOM 671 N N . SER A 1 89 ? -32.281 -7.276 28.368 1.00 98.25 89 SER A N 1
ATOM 672 C CA . SER A 1 89 ? -33.185 -8.407 28.637 1.00 98.25 89 SER A CA 1
ATOM 673 C C . SER A 1 89 ? -32.466 -9.634 29.211 1.00 98.25 89 SER A C 1
ATOM 675 O O . SER A 1 89 ? -33.035 -10.371 30.013 1.00 98.25 89 SER A O 1
ATOM 677 N N . LEU A 1 90 ? -31.196 -9.823 28.840 1.00 97.94 90 LEU A N 1
ATOM 678 C CA . LEU A 1 90 ? -30.322 -10.880 29.345 1.00 97.94 90 LEU A CA 1
ATOM 679 C C . LEU A 1 90 ? -29.681 -10.536 30.701 1.00 97.94 90 LEU A C 1
ATOM 681 O O . LEU A 1 90 ? -28.993 -11.380 31.271 1.00 97.94 90 LEU A O 1
ATOM 685 N N . GLY A 1 91 ? -29.890 -9.320 31.219 1.00 97.25 91 GLY A N 1
ATOM 686 C CA . GLY A 1 91 ? -29.355 -8.883 32.510 1.00 97.25 91 GLY A CA 1
ATOM 687 C C . GLY A 1 91 ? -27.837 -8.684 32.530 1.00 97.25 91 GLY A C 1
ATOM 688 O O . GLY A 1 91 ? -27.229 -8.841 33.584 1.00 97.25 91 GLY A O 1
ATOM 689 N N . ILE A 1 92 ? -27.223 -8.374 31.381 1.00 97.31 92 ILE A N 1
ATOM 690 C CA . ILE A 1 92 ? -25.764 -8.180 31.243 1.00 97.31 92 ILE A CA 1
ATOM 691 C C . ILE A 1 92 ? -25.370 -6.793 30.728 1.00 97.31 92 ILE A C 1
ATOM 693 O O . ILE A 1 92 ? -24.212 -6.577 30.375 1.00 97.31 92 ILE A O 1
ATOM 697 N N . ALA A 1 93 ? -26.309 -5.849 30.654 1.00 96.31 93 ALA A N 1
ATOM 698 C CA . ALA A 1 93 ? -26.051 -4.516 30.105 1.00 96.31 93 ALA A CA 1
ATOM 699 C C . ALA A 1 93 ? -24.894 -3.776 30.807 1.00 96.31 93 ALA A C 1
ATOM 701 O O . ALA A 1 93 ? -24.155 -3.046 30.159 1.00 96.31 93 ALA A O 1
ATOM 702 N N . ASP A 1 94 ? -24.689 -3.998 32.107 1.00 94.00 94 ASP A N 1
ATOM 703 C CA . ASP A 1 94 ? -23.596 -3.419 32.900 1.00 94.00 94 ASP A CA 1
ATOM 704 C C . ASP A 1 94 ? -22.223 -4.063 32.635 1.00 94.00 94 ASP A C 1
ATOM 706 O O . ASP A 1 94 ? -21.192 -3.493 32.993 1.00 94.00 94 ASP A O 1
ATOM 710 N N . LYS A 1 95 ? -22.197 -5.236 31.990 1.00 94.00 95 LYS A N 1
ATOM 711 C CA . LYS A 1 95 ? -20.975 -5.986 31.653 1.00 94.00 95 LYS A CA 1
ATOM 712 C C . LYS A 1 95 ? -20.566 -5.864 30.188 1.00 94.00 95 LYS A C 1
ATOM 714 O O . LYS A 1 95 ? -19.471 -6.299 29.826 1.00 94.00 95 LYS A O 1
ATOM 719 N N . VAL A 1 96 ? -21.436 -5.311 29.344 1.00 96.50 96 VAL A N 1
ATOM 720 C CA . VAL A 1 96 ? -21.229 -5.197 27.900 1.00 96.50 96 VAL A CA 1
ATOM 721 C C . VAL A 1 96 ? -20.885 -3.754 27.531 1.00 96.50 96 VAL A C 1
ATOM 723 O O . VAL A 1 96 ? -21.699 -2.846 27.653 1.00 96.50 96 VAL A O 1
ATOM 726 N N . MET A 1 97 ? -19.675 -3.546 27.021 1.00 95.50 97 MET A N 1
ATOM 727 C CA . MET A 1 97 ? -19.220 -2.275 26.466 1.00 95.50 97 MET A CA 1
ATOM 728 C C . MET A 1 97 ? -19.480 -2.239 24.958 1.00 95.50 97 MET A C 1
ATOM 730 O O . MET A 1 97 ? -18.750 -2.869 24.192 1.00 95.50 97 MET A O 1
ATOM 734 N N . LEU A 1 98 ? -20.488 -1.480 24.521 1.00 95.81 98 LEU A N 1
ATOM 735 C CA . LEU A 1 98 ? -20.712 -1.184 23.103 1.00 95.81 98 LEU A CA 1
ATOM 736 C C . LEU A 1 98 ? -19.946 0.083 22.705 1.00 95.81 98 LEU A C 1
ATOM 738 O O . LEU A 1 98 ? -20.332 1.196 23.062 1.00 95.81 98 LEU A O 1
ATOM 742 N N . LEU A 1 99 ? -18.853 -0.079 21.959 1.00 94.81 99 LEU A N 1
ATOM 743 C CA . LEU A 1 99 ? -17.921 1.014 21.650 1.00 94.81 99 LEU A CA 1
ATOM 744 C C . LEU A 1 99 ? -18.253 1.795 20.369 1.00 94.81 99 LEU A C 1
ATOM 746 O O . LEU A 1 99 ? -17.605 2.808 20.099 1.00 94.81 99 LEU A O 1
ATOM 750 N N . GLY A 1 100 ? -19.249 1.351 19.597 1.00 93.69 100 GLY A N 1
ATOM 751 C CA . GLY A 1 100 ? -19.596 1.934 18.300 1.00 93.69 100 GLY A CA 1
ATOM 752 C C . GLY A 1 100 ? -18.530 1.690 17.228 1.00 93.69 100 GLY A C 1
ATOM 753 O O . GLY A 1 100 ? -17.683 0.802 17.361 1.00 93.69 100 GLY A O 1
ATOM 754 N N . ASP A 1 101 ? -18.573 2.484 16.156 1.00 91.56 101 ASP A N 1
ATOM 755 C CA . ASP A 1 101 ? -17.577 2.440 15.081 1.00 91.56 101 ASP A CA 1
ATOM 756 C C . ASP A 1 101 ? -16.221 2.986 15.560 1.00 91.56 101 ASP A C 1
ATOM 758 O O . ASP A 1 101 ? -16.132 4.068 16.149 1.00 91.56 101 ASP A O 1
ATOM 762 N N . ARG A 1 102 ? -15.148 2.227 15.319 1.00 89.06 102 ARG A N 1
ATOM 763 C CA . ARG A 1 102 ? -13.799 2.506 15.831 1.00 89.06 102 ARG A CA 1
ATOM 764 C C . ARG A 1 102 ? -12.754 2.319 14.741 1.00 89.06 102 ARG A C 1
ATOM 766 O O . ARG A 1 102 ? -12.890 1.475 13.863 1.00 89.06 102 ARG A O 1
ATOM 773 N N . ARG A 1 103 ? -11.677 3.104 14.824 1.00 88.06 103 ARG A N 1
ATOM 774 C CA . ARG A 1 103 ? -10.536 3.049 13.885 1.00 88.06 103 ARG A CA 1
ATOM 775 C C . ARG A 1 103 ? -9.230 2.611 14.544 1.00 88.06 103 ARG A C 1
ATOM 777 O O . ARG A 1 103 ? -8.254 2.337 13.861 1.00 88.06 103 ARG A O 1
ATOM 784 N N . ASP A 1 104 ? -9.223 2.530 15.863 1.00 89.94 104 ASP A N 1
ATOM 785 C CA . ASP A 1 104 ? -8.123 2.126 16.733 1.00 89.94 104 ASP A CA 1
ATOM 786 C C . ASP A 1 104 ? -8.234 0.641 17.124 1.00 89.94 104 ASP A C 1
ATOM 788 O O . ASP A 1 104 ? -8.022 0.252 18.271 1.00 89.94 104 ASP A O 1
ATOM 792 N N . ILE A 1 105 ? -8.591 -0.203 16.148 1.00 91.06 105 ILE A N 1
ATOM 793 C CA . ILE A 1 105 ? -8.768 -1.649 16.337 1.00 91.06 105 ILE A CA 1
ATOM 794 C C . ILE A 1 105 ? -7.523 -2.319 16.944 1.00 91.06 105 ILE A C 1
ATOM 796 O O . ILE A 1 105 ? -7.707 -3.105 17.872 1.00 91.06 105 ILE A O 1
ATOM 800 N N . PRO A 1 106 ? -6.272 -1.995 16.546 1.00 90.75 106 PRO A N 1
ATOM 801 C CA . PRO A 1 106 ? -5.089 -2.586 17.178 1.00 90.75 106 PRO A CA 1
ATOM 802 C C . PRO A 1 106 ? -5.016 -2.338 18.694 1.00 90.75 106 PRO A C 1
ATOM 804 O O . PRO A 1 106 ? -4.722 -3.254 19.460 1.00 90.75 106 PRO A O 1
ATOM 807 N N . GLN A 1 107 ? -5.328 -1.120 19.145 1.00 90.62 107 GLN A N 1
ATOM 808 C CA . GLN A 1 107 ? -5.350 -0.746 20.562 1.00 90.62 107 GLN A CA 1
ATOM 809 C C . GLN A 1 107 ? -6.480 -1.444 21.322 1.00 90.62 107 GLN A C 1
ATOM 811 O O . GLN A 1 107 ? -6.322 -1.779 22.496 1.00 90.62 107 GLN A O 1
ATOM 816 N N . ILE A 1 108 ? -7.624 -1.652 20.665 1.00 92.69 108 ILE A N 1
ATOM 817 C CA . ILE A 1 108 ? -8.746 -2.381 21.256 1.00 92.69 108 ILE A CA 1
ATOM 818 C C . ILE A 1 108 ? -8.394 -3.861 21.390 1.00 92.69 108 ILE A C 1
ATOM 820 O O . ILE A 1 108 ? -8.548 -4.407 22.477 1.00 92.69 108 ILE A O 1
ATOM 824 N N . MET A 1 109 ? -7.856 -4.486 20.339 1.00 92.69 109 MET A N 1
ATOM 825 C CA . MET A 1 109 ? -7.399 -5.879 20.365 1.00 92.69 109 MET A CA 1
ATOM 826 C C . MET A 1 109 ? -6.362 -6.110 21.467 1.00 92.69 109 MET A C 1
ATOM 828 O O . MET A 1 109 ? -6.470 -7.084 22.205 1.00 92.69 109 MET A O 1
ATOM 832 N N . ALA A 1 110 ? -5.417 -5.182 21.657 1.00 90.56 110 ALA A N 1
ATOM 833 C CA . ALA A 1 110 ? -4.428 -5.247 22.737 1.00 90.56 110 ALA A CA 1
ATOM 834 C C . ALA A 1 110 ? -5.044 -5.235 24.152 1.00 90.56 110 ALA A C 1
ATOM 836 O O . ALA A 1 110 ? -4.392 -5.640 25.115 1.00 90.56 110 ALA A O 1
ATOM 837 N N . ALA A 1 111 ? -6.294 -4.784 24.293 1.00 91.81 111 ALA A N 1
ATOM 838 C CA . ALA A 1 111 ? -7.032 -4.789 25.552 1.00 91.81 111 ALA A CA 1
ATOM 839 C C . ALA A 1 111 ? -7.895 -6.051 25.762 1.00 91.81 111 ALA A C 1
ATOM 841 O O . ALA A 1 111 ? -8.513 -6.172 26.823 1.00 91.81 111 ALA A O 1
ATOM 842 N N . LEU A 1 112 ? -7.971 -6.962 24.784 1.00 95.25 112 LEU A N 1
ATOM 843 C CA . LEU A 1 112 ? -8.772 -8.189 24.840 1.00 95.25 112 LEU A CA 1
ATOM 844 C C . LEU A 1 112 ? -7.930 -9.402 25.247 1.00 95.25 112 LEU A C 1
ATOM 846 O O . LEU A 1 112 ? -6.737 -9.480 24.967 1.00 95.25 112 LEU A O 1
ATOM 850 N N . ASP A 1 113 ? -8.574 -10.386 25.875 1.00 96.62 113 ASP A N 1
ATOM 851 C CA . ASP A 1 113 ? -7.948 -11.665 26.226 1.00 96.62 113 ASP A CA 1
ATOM 852 C C . ASP A 1 113 ? -8.420 -12.811 25.327 1.00 96.62 113 ASP A C 1
ATOM 854 O O . ASP A 1 113 ? -7.678 -13.769 25.118 1.00 96.62 113 ASP A O 1
ATOM 858 N N . VAL A 1 114 ? -9.649 -12.734 24.815 1.00 98.19 114 VAL A N 1
ATOM 859 C CA . VAL A 1 114 ? -10.233 -13.696 23.870 1.00 98.19 114 VAL A CA 1
ATOM 860 C C . VAL A 1 114 ? -11.119 -12.934 22.889 1.00 98.19 114 VAL A C 1
ATOM 862 O O . VAL A 1 114 ? -11.823 -12.003 23.281 1.00 98.19 114 VAL A O 1
ATOM 865 N N . THR A 1 115 ? -11.121 -13.341 21.625 1.00 98.38 115 THR A N 1
ATOM 866 C CA . THR A 1 115 ? -12.077 -12.848 20.624 1.00 98.38 115 THR A CA 1
ATOM 867 C C . THR A 1 115 ? -13.071 -13.942 20.258 1.00 98.38 115 THR A C 1
ATOM 869 O O . THR A 1 115 ? -12.706 -15.116 20.182 1.00 98.38 115 THR A O 1
ATOM 872 N N . VAL A 1 116 ? -14.338 -13.569 20.076 1.00 98.50 116 VAL A N 1
ATOM 873 C CA . VAL A 1 116 ? -15.427 -14.489 19.727 1.00 98.50 116 VAL A CA 1
ATOM 874 C C . VAL A 1 116 ? -16.115 -14.004 18.457 1.00 98.50 116 VAL A C 1
ATOM 876 O O . VAL A 1 116 ? -16.595 -12.873 18.399 1.00 98.50 116 VAL A O 1
ATOM 879 N N . ILE A 1 117 ? -16.150 -14.861 17.437 1.00 97.88 117 ILE A N 1
ATOM 880 C CA . ILE A 1 117 ? -16.607 -14.530 16.079 1.00 97.88 117 ILE A CA 1
ATOM 881 C C . ILE A 1 117 ? -17.642 -15.586 15.651 1.00 97.88 117 ILE A C 1
ATOM 883 O O . ILE A 1 117 ? -17.294 -16.567 14.996 1.00 97.88 117 ILE A O 1
ATOM 887 N N . PRO A 1 118 ? -18.914 -15.448 16.074 1.00 97.25 118 PRO A N 1
ATOM 888 C CA . PRO A 1 118 ? -19.939 -16.476 15.897 1.00 97.25 118 PRO A CA 1
ATOM 889 C C . PRO A 1 118 ? -20.690 -16.368 14.555 1.00 97.25 118 PRO A C 1
ATOM 891 O O . PRO A 1 118 ? -21.885 -16.657 14.489 1.00 97.25 118 PRO A O 1
ATOM 894 N N . SER A 1 119 ? -20.016 -15.922 13.493 1.00 95.69 119 SER A N 1
ATOM 895 C CA . SER A 1 119 ? -20.628 -15.660 12.187 1.00 95.69 119 SER A CA 1
ATOM 896 C C . SER A 1 119 ? -21.324 -16.897 11.597 1.00 95.69 119 SER A C 1
ATOM 898 O O . SER A 1 119 ? -20.860 -18.027 11.705 1.00 95.69 119 SER A O 1
ATOM 900 N N . GLU A 1 120 ? -22.436 -16.695 10.905 1.00 94.44 120 GLU A N 1
ATOM 901 C CA . GLU A 1 120 ? -23.147 -17.757 10.179 1.00 94.44 120 GLU A CA 1
ATOM 902 C C . GLU A 1 120 ? -22.584 -17.958 8.767 1.00 94.44 120 GLU A C 1
ATOM 904 O O . GLU A 1 120 ? -22.766 -19.008 8.158 1.00 94.44 120 GLU A O 1
ATOM 909 N N . SER A 1 121 ? -21.884 -16.949 8.242 1.00 89.75 121 SER A N 1
ATOM 910 C CA . SER A 1 121 ? -21.259 -16.980 6.924 1.00 89.75 121 SER A CA 1
ATOM 911 C C . SER A 1 121 ? -20.046 -16.055 6.875 1.00 89.75 121 SER A C 1
ATOM 913 O O . SER A 1 121 ? -20.140 -14.876 7.222 1.00 89.75 121 SER A O 1
ATOM 915 N N . GLU A 1 122 ? -18.936 -16.567 6.348 1.00 87.50 122 GLU A N 1
ATOM 916 C CA . GLU A 1 122 ? -17.707 -15.825 6.047 1.00 87.50 122 GLU A CA 1
ATOM 917 C C . GLU A 1 122 ? -17.093 -16.352 4.744 1.00 87.50 122 GLU A C 1
ATOM 919 O O . GLU A 1 122 ? -17.327 -17.497 4.359 1.00 87.50 122 GLU A O 1
ATOM 924 N N . SER A 1 123 ? -16.308 -15.526 4.050 1.00 84.88 123 SER A N 1
ATOM 925 C CA . SER A 1 123 ? -15.388 -16.020 3.017 1.00 84.88 123 SER A CA 1
ATOM 926 C C . SER A 1 123 ? -14.060 -16.406 3.662 1.00 84.88 123 SER A C 1
ATOM 928 O O . SER A 1 123 ? -13.708 -17.575 3.689 1.00 84.88 123 SER A O 1
ATOM 930 N N . LEU A 1 124 ? -13.368 -15.421 4.226 1.00 88.44 124 LEU A N 1
ATOM 931 C CA . LEU A 1 124 ? -12.190 -15.554 5.071 1.00 88.44 124 LEU A CA 1
ATOM 932 C C . LEU A 1 124 ? -12.199 -14.359 6.027 1.00 88.44 124 LEU A C 1
ATOM 934 O O . LEU A 1 124 ? -12.106 -13.211 5.575 1.00 88.44 124 LEU A O 1
ATOM 938 N N . SER A 1 125 ? -12.375 -14.595 7.326 1.00 90.44 125 SER A N 1
ATOM 939 C CA . SER A 1 125 ? -12.604 -13.500 8.268 1.00 90.44 125 SER A CA 1
ATOM 940 C C . SER A 1 125 ? -11.354 -12.643 8.508 1.00 90.44 125 SER A C 1
ATOM 942 O O . SER A 1 125 ? -10.354 -13.086 9.077 1.00 90.44 125 SER A O 1
ATOM 944 N N . ASN A 1 126 ? -11.435 -11.359 8.143 1.00 93.00 126 ASN A N 1
ATOM 945 C CA . ASN A 1 126 ? -10.390 -10.377 8.459 1.00 93.00 126 ASN A CA 1
ATOM 946 C C . ASN A 1 126 ? -10.230 -10.162 9.967 1.00 93.00 126 ASN A C 1
ATOM 948 O O . ASN A 1 126 ? -9.118 -9.962 10.438 1.00 93.00 126 ASN A O 1
ATOM 952 N N . VAL A 1 127 ? -11.316 -10.253 10.734 1.00 94.88 127 VAL A N 1
ATOM 953 C CA . VAL A 1 127 ? -11.272 -10.036 12.187 1.00 94.88 127 VAL A CA 1
ATOM 954 C C . VAL A 1 127 ? -10.538 -11.180 12.889 1.00 94.88 127 VAL A C 1
ATOM 956 O O . VAL A 1 127 ? -9.833 -10.943 13.872 1.00 94.88 127 VAL A O 1
ATOM 959 N N . ILE A 1 128 ? -10.635 -12.411 12.364 1.00 97.06 128 ILE A N 1
ATOM 960 C CA . ILE A 1 128 ? -9.788 -13.527 12.811 1.00 97.06 128 ILE A CA 1
ATOM 961 C C . ILE A 1 128 ? -8.322 -13.168 12.565 1.00 97.06 128 ILE A C 1
ATOM 963 O O . ILE A 1 128 ? -7.535 -13.196 13.505 1.00 97.06 128 ILE A O 1
ATOM 967 N N . LEU A 1 129 ? -7.960 -12.758 11.344 1.00 96.19 129 LEU A N 1
ATOM 968 C CA . LEU A 1 129 ? -6.586 -12.361 11.010 1.00 96.19 129 LEU A CA 1
ATOM 969 C C . LEU A 1 129 ? -6.056 -11.237 11.916 1.00 96.19 129 LEU A C 1
ATOM 971 O O . LEU A 1 129 ? -4.940 -11.337 12.421 1.00 96.19 129 LEU A O 1
ATOM 975 N N . GLU A 1 130 ? -6.856 -10.203 12.173 1.00 95.69 130 GLU A N 1
ATOM 976 C CA . GLU A 1 130 ? -6.510 -9.093 13.071 1.00 95.69 130 GLU A CA 1
ATOM 977 C C . GLU A 1 130 ? -6.295 -9.569 14.517 1.00 95.69 130 GLU A C 1
ATOM 979 O O . GLU A 1 130 ? -5.328 -9.173 15.170 1.00 95.69 130 GLU A O 1
ATOM 984 N N . SER A 1 131 ? -7.148 -10.475 15.001 1.00 96.75 131 SER A N 1
ATOM 985 C CA . SER A 1 131 ? -7.040 -11.065 16.342 1.00 96.75 131 SER A CA 1
ATOM 986 C C . SER A 1 131 ? -5.776 -11.916 16.470 1.00 96.75 131 SER A C 1
ATOM 988 O O . SER A 1 131 ? -5.012 -11.775 17.429 1.00 96.75 131 SER A O 1
ATOM 990 N N . MET A 1 132 ? -5.492 -12.735 15.453 1.00 96.69 132 MET A N 1
ATOM 991 C CA . MET A 1 132 ? -4.258 -13.507 15.361 1.00 96.69 132 MET A CA 1
ATOM 992 C C . MET A 1 132 ? -3.038 -12.577 15.354 1.00 96.69 132 MET A C 1
ATOM 994 O O . MET A 1 132 ? -2.111 -12.801 16.126 1.00 96.69 132 MET A O 1
ATOM 998 N N . ALA A 1 133 ? -3.036 -11.505 14.557 1.00 95.56 133 ALA A N 1
ATOM 999 C CA . ALA A 1 133 ? -1.932 -10.542 14.478 1.00 95.56 133 ALA A CA 1
ATOM 1000 C C . ALA A 1 133 ? -1.630 -9.857 15.822 1.00 95.56 133 ALA A C 1
ATOM 1002 O O . ALA A 1 133 ? -0.460 -9.709 16.197 1.00 95.56 133 ALA A O 1
ATOM 1003 N N . ALA A 1 134 ? -2.682 -9.537 16.581 1.00 94.62 134 ALA A N 1
ATOM 1004 C CA . ALA A 1 134 ? -2.591 -9.012 17.940 1.00 94.62 134 ALA A CA 1
ATOM 1005 C C . ALA A 1 134 ? -2.160 -10.068 18.980 1.00 94.62 134 ALA A C 1
ATOM 1007 O O . ALA A 1 134 ? -1.818 -9.729 20.111 1.00 94.62 134 ALA A O 1
ATOM 1008 N N . GLY A 1 135 ? -2.135 -11.353 18.612 1.00 95.75 135 GLY A N 1
ATOM 1009 C CA . GLY A 1 135 ? -1.844 -12.459 19.523 1.00 95.75 135 GLY A CA 1
ATOM 1010 C C . GLY A 1 135 ? -2.981 -12.768 20.491 1.00 95.75 135 GLY A C 1
ATOM 1011 O O . GLY A 1 135 ? -2.738 -13.360 21.545 1.00 95.75 135 GLY A O 1
ATOM 1012 N N . VAL A 1 136 ? -4.207 -12.381 20.139 1.00 96.56 136 VAL A N 1
ATOM 1013 C CA . VAL A 1 136 ? -5.420 -12.676 20.898 1.00 96.56 136 VAL A CA 1
ATOM 1014 C C . VAL A 1 136 ? -6.004 -13.994 20.381 1.00 96.56 136 VAL A C 1
ATOM 1016 O O . VAL A 1 136 ? -6.275 -14.116 19.185 1.00 96.56 136 VAL A O 1
ATOM 1019 N N . PRO A 1 137 ? -6.201 -15.006 21.239 1.00 96.94 137 PRO A N 1
ATOM 1020 C CA . PRO A 1 137 ? -6.791 -16.267 20.816 1.00 96.94 137 PRO A CA 1
ATOM 1021 C C . PRO A 1 137 ? -8.250 -16.090 20.388 1.00 96.94 137 PRO A C 1
ATOM 1023 O O . PRO A 1 137 ? -8.999 -15.291 20.957 1.00 96.94 137 PRO A O 1
ATOM 1026 N N . VAL A 1 138 ? -8.633 -16.877 19.384 1.00 98.12 138 VAL A N 1
ATOM 1027 C CA . VAL A 1 138 ? -9.912 -16.772 18.678 1.00 98.12 138 VAL A CA 1
ATOM 1028 C C . VAL A 1 138 ? -10.792 -17.980 18.984 1.00 98.12 138 VAL A C 1
ATOM 1030 O O . VAL A 1 138 ? -10.333 -19.121 18.903 1.00 98.12 138 VAL A O 1
ATOM 1033 N N . VAL A 1 139 ? -12.067 -17.731 19.278 1.00 98.56 139 VAL A N 1
ATOM 1034 C CA . VAL A 1 139 ? -13.150 -18.719 19.196 1.00 98.56 139 VAL A CA 1
ATOM 1035 C C . VAL A 1 139 ? -14.072 -18.303 18.054 1.00 98.56 139 VAL A C 1
ATOM 1037 O O . VAL A 1 139 ? -14.662 -17.227 18.099 1.00 98.56 139 VAL A O 1
ATOM 1040 N N . ALA A 1 140 ? -14.201 -19.133 17.027 1.00 97.94 140 ALA A N 1
ATOM 1041 C CA . ALA A 1 140 ? -15.011 -18.826 15.852 1.00 97.94 140 ALA A CA 1
ATOM 1042 C C . ALA A 1 140 ? -15.931 -19.991 15.487 1.00 97.94 140 ALA A C 1
ATOM 1044 O O . ALA A 1 140 ? -15.710 -21.134 15.887 1.00 97.94 140 ALA A O 1
ATOM 1045 N N . THR A 1 141 ? -16.981 -19.710 14.733 1.00 97.62 141 THR A N 1
ATOM 1046 C CA . THR A 1 141 ? -17.808 -20.747 14.114 1.00 97.62 141 THR A CA 1
ATOM 1047 C C . THR A 1 141 ? -17.083 -21.402 12.936 1.00 97.62 141 THR A C 1
ATOM 1049 O O . THR A 1 141 ? -16.275 -20.791 12.245 1.00 97.62 141 THR A O 1
ATOM 1052 N N . ASN A 1 142 ? -17.365 -22.681 12.700 1.00 96.00 142 ASN A N 1
ATOM 1053 C CA . ASN A 1 142 ? -16.802 -23.463 11.603 1.00 96.00 142 ASN A CA 1
ATOM 1054 C C . ASN A 1 142 ? -17.561 -23.182 10.293 1.00 96.00 142 ASN A C 1
ATOM 1056 O O . ASN A 1 142 ? -18.424 -23.966 9.891 1.00 96.00 142 ASN A O 1
ATOM 1060 N N . VAL A 1 143 ? -17.281 -22.033 9.669 1.00 93.69 143 VAL A N 1
ATOM 1061 C CA . VAL A 1 143 ? -17.921 -21.574 8.424 1.00 93.69 143 VAL A CA 1
ATOM 1062 C C . VAL A 1 143 ? -16.908 -21.024 7.430 1.00 93.69 143 VAL A C 1
ATOM 1064 O O . VAL A 1 143 ? -15.870 -20.491 7.812 1.00 93.69 143 VAL A O 1
ATOM 1067 N N . GLY A 1 144 ? -17.234 -21.101 6.138 1.00 91.12 144 GLY A N 1
ATOM 1068 C CA . GLY A 1 144 ? -16.411 -20.491 5.094 1.00 91.12 144 GLY A CA 1
ATOM 1069 C C . GLY A 1 144 ? -14.963 -20.983 5.107 1.00 91.12 144 GLY A C 1
ATOM 1070 O O . GLY A 1 144 ? -14.710 -22.175 5.269 1.00 91.12 144 GLY A O 1
ATOM 1071 N N . GLY A 1 145 ? -14.028 -20.048 4.941 1.00 90.94 145 GLY A N 1
ATOM 1072 C CA . GLY A 1 145 ? -12.583 -20.266 5.027 1.00 90.94 145 GLY A CA 1
ATOM 1073 C C . GLY A 1 145 ? -11.992 -20.072 6.427 1.00 90.94 145 GLY A C 1
ATOM 1074 O O . GLY A 1 145 ? -10.779 -20.175 6.589 1.00 90.94 145 GLY A O 1
ATOM 1075 N N . ASP A 1 146 ? -12.797 -19.818 7.464 1.00 92.38 146 ASP A N 1
ATOM 1076 C CA . ASP A 1 146 ? -12.289 -19.673 8.837 1.00 92.38 146 ASP A CA 1
ATOM 1077 C C . ASP A 1 146 ? -11.509 -20.910 9.341 1.00 92.38 146 ASP A C 1
ATOM 1079 O O . ASP A 1 146 ? -10.509 -20.725 10.047 1.00 92.38 146 ASP A O 1
ATOM 1083 N N . PRO A 1 147 ? -11.843 -22.158 8.939 1.00 93.75 147 PRO A N 1
ATOM 1084 C CA . PRO A 1 147 ? -11.040 -23.337 9.274 1.00 93.75 147 PRO A CA 1
ATOM 1085 C C . PRO A 1 147 ? -9.616 -23.339 8.713 1.00 93.75 147 PRO A C 1
ATOM 1087 O O . PRO A 1 147 ? -8.748 -24.028 9.248 1.00 93.75 147 PRO A O 1
ATOM 1090 N N . GLU A 1 148 ? -9.344 -22.558 7.667 1.00 92.88 148 GLU A N 1
ATOM 1091 C CA . GLU A 1 148 ? -7.990 -22.392 7.126 1.00 92.88 148 GLU A CA 1
ATOM 1092 C C . GLU A 1 148 ? -7.116 -21.538 8.068 1.00 92.88 148 GLU A C 1
ATOM 1094 O O . GLU A 1 148 ? -5.901 -21.748 8.194 1.00 92.88 148 GLU A O 1
ATOM 1099 N N . LEU A 1 149 ? -7.744 -20.604 8.792 1.00 93.81 149 LEU A N 1
ATOM 1100 C CA . LEU A 1 149 ? -7.087 -19.720 9.756 1.00 93.81 149 LEU A CA 1
ATOM 1101 C C . LEU A 1 149 ? -6.967 -20.367 11.137 1.00 93.81 149 LEU A C 1
ATOM 1103 O O . LEU A 1 149 ? -5.893 -20.368 11.747 1.00 93.81 149 LEU A O 1
ATOM 1107 N N . VAL A 1 150 ? -8.072 -20.920 11.634 1.00 91.81 150 VAL A N 1
ATOM 1108 C CA . VAL A 1 150 ? -8.211 -21.411 13.006 1.00 91.81 150 VAL A CA 1
ATOM 1109 C C . VAL A 1 150 ? -7.923 -22.912 13.046 1.00 91.81 150 VAL A C 1
ATOM 1111 O O . VAL A 1 150 ? -8.819 -23.744 13.148 1.00 91.81 150 VAL A O 1
ATOM 1114 N N . GLY A 1 151 ? -6.640 -23.265 12.941 1.00 85.06 151 GLY A N 1
ATOM 1115 C CA . GLY A 1 151 ? -6.183 -24.643 13.158 1.00 85.06 151 GLY A CA 1
ATOM 1116 C C . GLY A 1 151 ? -6.256 -25.082 14.625 1.00 85.06 151 GLY A C 1
ATOM 1117 O O . GLY A 1 151 ? -6.498 -24.265 15.514 1.00 85.06 151 GLY A O 1
ATOM 1118 N N . GLU A 1 152 ? -5.966 -26.363 14.879 1.00 85.38 152 GLU A N 1
ATOM 1119 C CA . GLU A 1 152 ? -6.064 -27.000 16.209 1.00 85.38 152 GLU A CA 1
ATOM 1120 C C . GLU A 1 152 ? -5.291 -26.273 17.326 1.00 85.38 152 GLU A C 1
ATOM 1122 O O . GLU A 1 152 ? -5.685 -26.318 18.490 1.00 85.38 152 GLU A O 1
ATOM 1127 N N . ASP A 1 153 ? -4.198 -25.591 16.982 1.00 93.62 153 ASP A N 1
ATOM 1128 C CA . ASP A 1 153 ? -3.295 -24.912 17.912 1.00 93.62 153 ASP A CA 1
ATOM 1129 C C . ASP A 1 153 ? -3.376 -23.373 17.851 1.00 93.62 153 ASP A C 1
ATOM 1131 O O . ASP A 1 153 ? -2.655 -22.686 18.575 1.00 93.62 153 ASP A O 1
ATOM 1135 N N . ARG A 1 154 ? -4.242 -22.823 16.989 1.00 95.88 154 ARG A N 1
ATOM 1136 C CA . ARG A 1 154 ? -4.334 -21.382 16.670 1.00 95.88 154 ARG A CA 1
ATOM 1137 C C . ARG A 1 154 ? -5.654 -20.737 17.097 1.00 95.88 154 ARG A C 1
ATOM 1139 O O . ARG A 1 154 ? -5.782 -19.517 17.059 1.00 95.88 154 ARG A O 1
ATOM 1146 N N . GLY A 1 155 ? -6.612 -21.531 17.560 1.00 96.69 155 GLY A N 1
ATOM 1147 C CA . GLY A 1 155 ? -7.851 -21.064 18.173 1.00 96.69 155 GLY A CA 1
ATOM 1148 C C . GLY A 1 155 ? -8.799 -22.229 18.418 1.00 96.69 155 GLY A C 1
ATOM 1149 O O . GLY A 1 155 ? -8.359 -23.366 18.574 1.00 96.69 155 GLY A O 1
ATOM 1150 N N . MET A 1 156 ? -10.097 -21.952 18.493 1.00 98.12 156 MET A N 1
ATOM 1151 C CA . MET A 1 156 ? -11.127 -22.978 18.652 1.00 98.12 156 MET A CA 1
ATOM 1152 C C . MET A 1 156 ? -12.269 -22.736 17.673 1.00 98.12 156 MET A C 1
ATOM 1154 O O . MET A 1 156 ? -12.814 -21.636 17.613 1.00 98.12 156 MET A O 1
ATOM 1158 N N . LEU A 1 157 ? -12.641 -23.783 16.941 1.00 98.00 157 LEU A N 1
ATOM 1159 C CA . LEU A 1 157 ? -13.802 -23.781 16.061 1.00 98.00 157 LEU A CA 1
ATOM 1160 C C . LEU A 1 157 ? -14.980 -24.478 16.733 1.00 98.00 157 LEU A C 1
ATOM 1162 O O . LEU A 1 157 ? -14.814 -25.534 17.345 1.00 98.00 157 LEU A O 1
ATOM 1166 N N . VAL A 1 158 ? -16.170 -23.903 16.586 1.00 98.06 158 VAL A N 1
ATOM 1167 C CA . VAL A 1 158 ? -17.427 -24.465 17.098 1.00 98.06 158 VAL A CA 1
ATOM 1168 C C . VAL A 1 158 ? -18.480 -24.575 15.991 1.00 98.06 158 VAL A C 1
ATOM 1170 O O . VAL A 1 158 ? -18.400 -23.847 15.000 1.00 98.06 158 VAL A O 1
ATOM 1173 N N . PRO A 1 159 ? -19.479 -25.464 16.106 1.00 97.38 159 PRO A N 1
ATOM 1174 C CA . PRO A 1 159 ? -20.589 -25.497 15.158 1.00 97.38 159 PRO A CA 1
ATOM 1175 C C . PRO A 1 159 ? -21.394 -24.188 15.152 1.00 97.38 159 PRO A C 1
ATOM 1177 O O . PRO A 1 159 ? -21.534 -23.519 16.178 1.00 97.38 159 PRO A O 1
ATOM 1180 N N . VAL A 1 160 ? -21.964 -23.831 13.998 1.00 94.69 160 VAL A N 1
ATOM 1181 C CA . VAL A 1 160 ? -22.901 -22.698 13.891 1.00 94.69 160 VAL A CA 1
ATOM 1182 C C . VAL A 1 160 ? -24.149 -22.981 14.722 1.00 94.69 160 VAL A C 1
ATOM 1184 O O . VAL A 1 160 ? -24.605 -24.120 14.793 1.00 94.69 160 VAL A O 1
ATOM 1187 N N . HIS A 1 161 ? -24.709 -21.938 15.337 1.00 92.31 161 HIS A N 1
ATOM 1188 C CA . HIS A 1 161 ? -25.898 -21.992 16.196 1.00 92.31 161 HIS A CA 1
ATOM 1189 C C . HIS A 1 161 ? -25.743 -22.807 17.496 1.00 92.31 161 HIS A C 1
ATOM 1191 O O . HIS A 1 161 ? -26.708 -22.923 18.253 1.00 92.31 161 HIS A O 1
ATOM 1197 N N . ASP A 1 162 ? -24.543 -23.305 17.813 1.00 97.56 162 ASP A N 1
ATOM 1198 C CA . ASP A 1 162 ? -24.261 -24.010 19.064 1.00 97.56 162 ASP A CA 1
ATOM 1199 C C . ASP A 1 162 ? -23.668 -23.059 20.117 1.00 97.56 162 ASP A C 1
ATOM 1201 O O . ASP A 1 162 ? -22.454 -22.884 20.261 1.00 97.56 162 ASP A O 1
ATOM 1205 N N . ILE A 1 163 ? -24.563 -22.408 20.864 1.00 98.00 163 ILE A N 1
ATOM 1206 C CA . ILE A 1 163 ? -24.189 -21.466 21.928 1.00 98.00 163 ILE A CA 1
ATOM 1207 C C . ILE A 1 163 ? -23.433 -22.183 23.056 1.00 98.00 163 ILE A C 1
ATOM 1209 O O . ILE A 1 163 ? -22.550 -21.583 23.666 1.00 98.00 163 ILE A O 1
ATOM 1213 N N . ASP A 1 164 ? -23.752 -23.444 23.352 1.00 98.31 164 ASP A N 1
ATOM 1214 C CA . ASP A 1 164 ? -23.104 -24.179 24.441 1.00 98.31 164 ASP A CA 1
ATOM 1215 C C . ASP A 1 164 ? -21.668 -24.567 24.079 1.00 98.31 164 ASP A C 1
ATOM 1217 O O . ASP A 1 164 ? -20.765 -24.399 24.903 1.00 98.31 164 ASP A O 1
ATOM 1221 N N . ALA A 1 165 ? -21.419 -24.969 22.830 1.00 98.31 165 ALA A N 1
ATOM 1222 C CA . ALA A 1 165 ? -20.063 -25.151 22.322 1.00 98.31 165 ALA A CA 1
ATOM 1223 C C . ALA A 1 165 ? -19.269 -23.835 22.342 1.00 98.31 165 ALA A C 1
ATOM 1225 O O . ALA A 1 165 ? -18.117 -23.823 22.786 1.00 98.31 165 ALA A O 1
ATOM 1226 N N . LEU A 1 166 ? -19.886 -22.716 21.934 1.00 98.44 166 LEU A N 1
ATOM 1227 C CA . LEU A 1 166 ? -19.258 -21.391 21.968 1.00 98.44 166 LEU A CA 1
ATOM 1228 C C . LEU A 1 166 ? -18.863 -20.978 23.396 1.00 98.44 166 LEU A C 1
ATOM 1230 O O . LEU A 1 166 ? -17.738 -20.524 23.630 1.00 98.44 166 LEU A O 1
ATOM 1234 N N . VAL A 1 167 ? -19.757 -21.188 24.365 1.00 98.75 167 VAL A N 1
ATOM 1235 C CA . VAL A 1 167 ? -19.494 -20.952 25.793 1.00 98.75 167 VAL A CA 1
ATOM 1236 C C . VAL A 1 167 ? -18.386 -21.869 26.301 1.00 98.75 167 VAL A C 1
ATOM 1238 O O . VAL A 1 167 ? -17.458 -21.385 26.945 1.00 98.75 167 VAL A O 1
ATOM 1241 N N . GLY A 1 168 ? -18.435 -23.167 25.991 1.00 98.56 168 GLY A N 1
ATOM 1242 C CA . GLY A 1 168 ? -17.442 -24.145 26.436 1.00 98.56 168 GLY A CA 1
ATOM 1243 C C . GLY A 1 168 ? -16.031 -23.842 25.925 1.00 98.56 168 GLY A C 1
ATOM 1244 O O . GLY A 1 168 ? -15.074 -23.847 26.703 1.00 98.56 168 GLY A O 1
ATOM 1245 N N . ALA A 1 169 ? -15.897 -23.511 24.639 1.00 98.31 169 ALA A N 1
ATOM 1246 C CA . ALA A 1 169 ? -14.624 -23.124 24.033 1.00 98.31 169 ALA A CA 1
ATOM 1247 C C . ALA A 1 169 ? -14.069 -21.828 24.649 1.00 98.31 169 ALA A C 1
ATOM 1249 O O . ALA A 1 169 ? -12.905 -21.769 25.056 1.00 98.31 169 ALA A O 1
ATOM 1250 N N . THR A 1 170 ? -14.920 -20.812 24.810 1.00 98.56 170 THR A N 1
ATOM 1251 C CA . THR A 1 170 ? -14.527 -19.535 25.426 1.00 98.56 170 THR A CA 1
ATOM 1252 C C . THR A 1 170 ? -14.111 -19.731 26.888 1.00 98.56 170 THR A C 1
ATOM 1254 O O . THR A 1 170 ? -13.051 -19.262 27.307 1.00 98.56 170 THR A O 1
ATOM 1257 N N . ALA A 1 171 ? -14.879 -20.504 27.661 1.00 98.50 171 ALA A N 1
ATOM 1258 C CA . ALA A 1 171 ? -14.575 -20.828 29.053 1.00 98.50 171 ALA A CA 1
ATOM 1259 C C . ALA A 1 171 ? -13.249 -21.588 29.206 1.00 98.50 171 ALA A C 1
ATOM 1261 O O . ALA A 1 171 ? -12.501 -21.340 30.153 1.00 98.50 171 ALA A O 1
ATOM 1262 N N . LYS A 1 172 ? -12.913 -22.475 28.260 1.00 98.06 172 LYS A N 1
ATOM 1263 C CA . LYS A 1 172 ? -11.634 -23.198 28.245 1.00 98.06 172 LYS A CA 1
ATOM 1264 C C . LYS A 1 172 ? -10.435 -22.247 28.134 1.00 98.06 172 LYS A C 1
ATOM 1266 O O . LYS A 1 172 ? -9.448 -22.444 28.840 1.00 98.06 172 LYS A O 1
ATOM 1271 N N . LEU A 1 173 ? -10.520 -21.209 27.298 1.00 97.75 173 LEU A N 1
ATOM 1272 C CA . LEU A 1 173 ? -9.473 -20.181 27.165 1.00 97.75 173 LEU A CA 1
ATOM 1273 C C . LEU A 1 173 ? -9.428 -19.210 28.354 1.00 97.75 173 LEU A C 1
ATOM 1275 O O . LEU A 1 173 ? -8.356 -18.729 28.731 1.00 97.75 173 LEU A O 1
ATOM 1279 N N . ILE A 1 174 ? -10.578 -18.922 28.965 1.00 97.44 174 ILE A N 1
ATOM 1280 C CA . ILE A 1 174 ? -10.661 -18.097 30.176 1.00 97.44 174 ILE A CA 1
ATOM 1281 C C . ILE A 1 174 ? -9.959 -18.800 31.347 1.00 97.44 174 ILE A C 1
ATOM 1283 O O . ILE A 1 174 ? -9.079 -18.205 31.974 1.00 97.44 174 ILE A O 1
ATOM 1287 N N . ASN A 1 175 ? -10.283 -20.076 31.580 1.00 97.00 175 ASN A N 1
ATOM 1288 C CA . ASN A 1 175 ? -9.783 -20.876 32.704 1.00 97.00 175 ASN A CA 1
ATOM 1289 C C . ASN A 1 175 ? -8.312 -21.292 32.597 1.00 97.00 175 ASN A C 1
ATOM 1291 O O . ASN A 1 175 ? -7.731 -21.709 33.596 1.00 97.00 175 ASN A O 1
ATOM 1295 N N . ASN A 1 176 ? -7.710 -21.229 31.408 1.00 97.31 176 ASN A N 1
ATOM 1296 C CA . ASN A 1 176 ? -6.364 -21.746 31.179 1.00 97.31 176 ASN A CA 1
ATOM 1297 C C . ASN A 1 176 ? -5.442 -20.660 30.586 1.00 97.31 176 ASN A C 1
ATOM 1299 O O . ASN A 1 176 ? -5.353 -20.525 29.360 1.00 97.31 176 ASN A O 1
ATOM 1303 N N . PRO A 1 177 ? -4.758 -19.865 31.436 1.00 96.00 177 PRO A N 1
ATOM 1304 C CA . PRO A 1 177 ? -3.872 -18.787 30.995 1.00 96.00 177 PRO A CA 1
ATOM 1305 C C . PRO A 1 177 ? -2.728 -19.264 30.092 1.00 96.00 177 PRO A C 1
ATOM 1307 O O . PRO A 1 177 ? -2.373 -18.581 29.132 1.00 96.00 177 PRO A O 1
ATOM 1310 N N . GLU A 1 178 ? -2.151 -20.432 30.369 1.00 97.12 178 GLU A N 1
ATOM 1311 C CA . GLU A 1 178 ? -1.061 -21.026 29.592 1.00 97.12 178 GLU A CA 1
ATOM 1312 C C . GLU A 1 178 ? -1.529 -21.415 28.188 1.00 97.12 178 GLU A C 1
ATOM 1314 O O . GLU A 1 178 ? -0.856 -21.091 27.203 1.00 97.12 178 GLU A O 1
ATOM 1319 N N . LEU A 1 179 ? -2.711 -22.029 28.081 1.00 97.19 179 LEU A N 1
ATOM 1320 C CA . LEU A 1 179 ? -3.342 -22.325 26.797 1.00 97.19 179 LEU A CA 1
ATOM 1321 C C . LEU A 1 179 ? -3.630 -21.032 26.033 1.00 97.19 179 LEU A C 1
ATOM 1323 O O . LEU A 1 179 ? -3.243 -20.919 24.874 1.00 97.19 179 LEU A O 1
ATOM 1327 N N . ARG A 1 180 ? -4.227 -20.032 26.695 1.00 96.38 180 ARG A N 1
ATOM 1328 C CA . ARG A 1 180 ? -4.527 -18.719 26.104 1.00 96.38 180 ARG A CA 1
ATOM 1329 C C . ARG A 1 180 ? -3.277 -18.070 25.498 1.00 96.38 180 ARG A C 1
ATOM 1331 O O . ARG A 1 180 ? -3.298 -17.651 24.343 1.00 96.38 180 ARG A O 1
ATOM 1338 N N . ARG A 1 181 ? -2.163 -18.052 26.243 1.00 96.12 181 ARG A N 1
ATOM 1339 C CA . ARG A 1 181 ? -0.869 -17.517 25.773 1.00 96.12 181 ARG A CA 1
ATOM 1340 C C . ARG A 1 181 ? -0.274 -18.327 24.622 1.00 96.12 181 ARG A C 1
ATOM 1342 O O . ARG A 1 181 ? 0.313 -17.742 23.715 1.00 96.12 181 ARG A O 1
ATOM 1349 N N . THR A 1 182 ? -0.374 -19.653 24.678 1.00 97.12 182 THR A N 1
ATOM 1350 C CA . THR A 1 182 ? 0.187 -20.547 23.652 1.00 97.12 182 THR A CA 1
ATOM 1351 C C . THR A 1 182 ? -0.561 -20.394 22.336 1.00 97.12 182 THR A C 1
ATOM 1353 O O . THR A 1 182 ? 0.056 -20.106 21.314 1.00 97.12 182 THR A O 1
ATOM 1356 N N . VAL A 1 183 ? -1.891 -20.475 22.387 1.00 97.25 183 VAL A N 1
ATOM 1357 C CA . VAL A 1 183 ? -2.765 -20.323 21.220 1.00 97.25 183 VAL A CA 1
ATOM 1358 C C . VAL A 1 183 ? -2.578 -18.949 20.578 1.00 97.25 183 VAL A C 1
ATOM 1360 O O . VAL A 1 183 ? -2.345 -18.865 19.376 1.00 97.25 183 VAL A O 1
ATOM 1363 N N . GLY A 1 184 ? -2.580 -17.871 21.373 1.00 96.75 184 GLY A N 1
ATOM 1364 C CA . GLY A 1 184 ? -2.353 -16.516 20.861 1.00 96.75 184 GLY A CA 1
ATOM 1365 C C . GLY A 1 184 ? -0.987 -16.342 20.183 1.00 96.75 184 GLY A C 1
ATOM 1366 O O . GLY A 1 184 ? -0.877 -15.708 19.133 1.00 96.75 184 GLY A O 1
ATOM 1367 N N . ARG A 1 185 ? 0.071 -16.960 20.727 1.00 97.06 185 ARG A N 1
ATOM 1368 C CA . ARG A 1 185 ? 1.413 -16.925 20.123 1.00 97.06 185 ARG A CA 1
ATOM 1369 C C . ARG A 1 185 ? 1.464 -17.668 18.790 1.00 97.06 185 ARG A C 1
ATOM 1371 O O . ARG A 1 185 ? 2.024 -17.133 17.833 1.00 97.06 185 ARG A O 1
ATOM 1378 N N . ASN A 1 186 ? 0.894 -18.870 18.731 1.00 97.56 186 ASN A N 1
ATOM 1379 C CA . ASN A 1 186 ? 0.868 -19.684 17.515 1.00 97.56 186 ASN A CA 1
ATOM 1380 C C . ASN A 1 186 ? 0.050 -18.993 16.421 1.00 97.56 186 ASN A C 1
ATOM 1382 O O . ASN A 1 186 ? 0.509 -18.877 15.284 1.00 97.56 186 ASN A O 1
ATOM 1386 N N . ALA A 1 187 ? -1.111 -18.448 16.789 1.00 96.88 187 ALA A N 1
ATOM 1387 C CA . ALA A 1 187 ? -1.954 -17.638 15.921 1.00 96.88 187 ALA A CA 1
ATOM 1388 C C . ALA A 1 187 ? -1.183 -16.456 15.317 1.00 96.88 187 ALA A C 1
ATOM 1390 O O . ALA A 1 187 ? -1.135 -16.298 14.095 1.00 96.88 187 ALA A O 1
ATOM 1391 N N . ARG A 1 188 ? -0.496 -15.672 16.155 1.00 96.50 188 ARG A N 1
ATOM 1392 C CA . ARG A 1 188 ? 0.295 -14.522 15.701 1.00 96.50 188 ARG A CA 1
ATOM 1393 C C . ARG A 1 188 ? 1.428 -14.902 14.773 1.00 96.50 188 ARG A C 1
ATOM 1395 O O . ARG A 1 188 ? 1.646 -14.228 13.767 1.00 96.50 188 ARG A O 1
ATOM 1402 N N . GLN A 1 189 ? 2.150 -15.969 15.101 1.00 95.69 189 GLN A N 1
ATOM 1403 C CA . GLN A 1 189 ? 3.227 -16.455 14.250 1.00 95.69 189 GLN A CA 1
ATOM 1404 C C . GLN A 1 189 ? 2.687 -16.887 12.884 1.00 95.69 189 GLN A C 1
ATOM 1406 O O . GLN A 1 189 ? 3.246 -16.503 11.860 1.00 95.69 189 GLN A O 1
ATOM 1411 N N . PHE A 1 190 ? 1.576 -17.624 12.860 1.00 95.25 190 PHE A N 1
ATOM 1412 C CA . PHE A 1 190 ? 0.946 -18.061 11.622 1.00 95.25 190 PHE A CA 1
ATOM 1413 C C . PHE A 1 190 ? 0.492 -16.881 10.754 1.00 95.25 190 PHE A C 1
ATOM 1415 O O . PHE A 1 190 ? 0.851 -16.835 9.576 1.00 95.25 190 PHE A O 1
ATOM 1422 N N . ALA A 1 191 ? -0.224 -15.912 11.337 1.00 95.38 191 ALA A N 1
ATOM 1423 C CA . ALA A 1 191 ? -0.680 -14.716 10.632 1.00 95.38 191 ALA A CA 1
ATOM 1424 C C . ALA A 1 191 ? 0.497 -13.910 10.064 1.00 95.38 191 ALA A C 1
ATOM 1426 O O . ALA A 1 191 ? 0.469 -13.505 8.905 1.00 95.38 191 ALA A O 1
ATOM 1427 N N . ARG A 1 192 ? 1.575 -13.745 10.840 1.00 93.62 192 ARG A N 1
ATOM 1428 C CA . ARG A 1 192 ? 2.779 -13.036 10.389 1.00 93.62 192 ARG A CA 1
ATOM 1429 C C . ARG A 1 192 ? 3.500 -13.756 9.251 1.00 93.62 192 ARG A C 1
ATOM 1431 O O . ARG A 1 192 ? 4.051 -13.096 8.380 1.00 93.62 192 ARG A O 1
ATOM 1438 N N . THR A 1 193 ? 3.540 -15.085 9.269 1.00 91.25 193 THR A N 1
ATOM 1439 C CA . THR A 1 193 ? 4.246 -15.862 8.242 1.00 91.25 193 THR A CA 1
ATOM 1440 C C . THR A 1 193 ? 3.469 -15.935 6.926 1.00 91.25 193 THR A C 1
ATOM 1442 O O . THR A 1 193 ? 4.098 -15.872 5.875 1.00 91.25 193 THR A O 1
ATOM 1445 N N . HIS A 1 194 ? 2.138 -16.041 6.970 1.00 90.12 194 HIS A N 1
ATOM 1446 C CA . HIS A 1 194 ? 1.332 -16.340 5.777 1.00 90.12 194 HIS A CA 1
ATOM 1447 C C . HIS A 1 194 ? 0.509 -15.149 5.264 1.00 90.12 194 HIS A C 1
ATOM 1449 O O . HIS A 1 194 ? 0.234 -15.073 4.074 1.00 90.12 194 HIS A O 1
ATOM 1455 N N . PHE A 1 195 ? 0.147 -14.194 6.124 1.00 92.38 195 PHE A N 1
ATOM 1456 C CA . PHE A 1 195 ? -0.795 -13.115 5.788 1.00 92.38 195 PHE A CA 1
ATOM 1457 C C . PHE A 1 195 ? -0.173 -11.718 5.902 1.00 92.38 195 PHE A C 1
ATOM 1459 O O . PHE A 1 195 ? -0.894 -10.723 5.886 1.00 92.38 195 PHE A O 1
ATOM 1466 N N . SER A 1 196 ? 1.157 -11.603 6.016 1.00 90.88 196 SER A N 1
ATOM 1467 C CA . SER A 1 196 ? 1.806 -10.289 5.950 1.00 90.88 196 SER A CA 1
ATOM 1468 C C . SER A 1 196 ? 1.646 -9.685 4.555 1.00 90.88 196 SER A C 1
ATOM 1470 O O . SER A 1 196 ? 1.666 -10.402 3.550 1.00 90.88 196 SER A O 1
ATOM 1472 N N . ALA A 1 197 ? 1.508 -8.360 4.483 1.00 89.25 197 ALA A N 1
ATOM 1473 C CA . ALA A 1 197 ? 1.405 -7.646 3.215 1.00 89.25 197 ALA A CA 1
ATOM 1474 C C . ALA A 1 197 ? 2.565 -7.977 2.265 1.00 89.25 197 ALA A C 1
ATOM 1476 O O . ALA A 1 197 ? 2.346 -8.123 1.065 1.00 89.25 197 ALA A O 1
ATOM 1477 N N . GLU A 1 198 ? 3.776 -8.167 2.789 1.00 86.94 198 GLU A N 1
ATOM 1478 C CA . GLU A 1 198 ? 4.944 -8.568 2.005 1.00 86.94 198 GLU A CA 1
ATOM 1479 C C . GLU A 1 198 ? 4.789 -9.977 1.416 1.00 86.94 198 GLU A C 1
ATOM 1481 O O . GLU A 1 198 ? 5.089 -10.176 0.240 1.00 86.94 198 GLU A O 1
ATOM 1486 N N . ASN A 1 199 ? 4.304 -10.953 2.198 1.00 83.50 199 ASN A N 1
ATOM 1487 C CA . ASN A 1 199 ? 4.091 -12.316 1.701 1.00 83.50 199 ASN A CA 1
ATOM 1488 C C . ASN A 1 199 ? 3.006 -12.354 0.619 1.00 83.50 199 ASN A C 1
ATOM 1490 O O . ASN A 1 199 ? 3.228 -12.909 -0.453 1.00 83.50 199 ASN A O 1
ATOM 1494 N N . ILE A 1 200 ? 1.864 -11.712 0.873 1.00 87.88 200 ILE A N 1
ATOM 1495 C CA . ILE A 1 200 ? 0.745 -11.688 -0.075 1.00 87.88 200 ILE A CA 1
ATOM 1496 C C . ILE A 1 200 ? 1.121 -10.942 -1.359 1.00 87.88 200 ILE A C 1
ATOM 1498 O O . ILE A 1 200 ? 0.761 -11.379 -2.450 1.00 87.88 200 ILE A O 1
ATOM 1502 N N . THR A 1 201 ? 1.892 -9.853 -1.257 1.00 89.00 201 THR A N 1
ATOM 1503 C CA . THR A 1 201 ? 2.415 -9.141 -2.436 1.00 89.00 201 THR A CA 1
ATOM 1504 C C . THR A 1 201 ? 3.265 -10.069 -3.297 1.00 89.00 201 THR A C 1
ATOM 1506 O O . THR A 1 201 ? 3.021 -10.165 -4.498 1.00 89.00 201 THR A O 1
ATOM 1509 N N . ARG A 1 202 ? 4.185 -10.822 -2.682 1.00 86.81 202 ARG A N 1
ATOM 1510 C CA . ARG A 1 202 ? 5.001 -11.815 -3.389 1.00 86.81 202 ARG A CA 1
ATOM 1511 C C . ARG A 1 202 ? 4.148 -12.898 -4.058 1.00 86.81 202 ARG A C 1
ATOM 1513 O O . ARG A 1 202 ? 4.408 -13.245 -5.204 1.00 86.81 202 ARG A O 1
ATOM 1520 N N . GLU A 1 203 ? 3.108 -13.404 -3.396 1.00 84.00 203 GLU A N 1
ATOM 1521 C CA . GLU A 1 203 ? 2.204 -14.395 -4.004 1.00 84.00 203 GLU A CA 1
ATOM 1522 C C . GLU A 1 203 ? 1.473 -13.850 -5.243 1.00 84.00 203 GLU A C 1
ATOM 1524 O O . GLU A 1 203 ? 1.301 -14.571 -6.231 1.00 84.00 203 GLU A O 1
ATOM 1529 N N . TYR A 1 204 ? 1.074 -12.573 -5.224 1.00 89.81 204 TYR A N 1
ATOM 1530 C CA . TYR A 1 204 ? 0.518 -11.904 -6.403 1.00 89.81 204 TYR A CA 1
ATOM 1531 C C . TYR A 1 204 ? 1.557 -11.733 -7.516 1.00 89.81 204 TYR A C 1
ATOM 1533 O O . TYR A 1 204 ? 1.238 -11.990 -8.677 1.00 89.81 204 TYR A O 1
ATOM 1541 N N . GLU A 1 205 ? 2.784 -11.328 -7.187 1.00 89.12 205 GLU A N 1
ATOM 1542 C CA . GLU A 1 205 ? 3.883 -11.194 -8.153 1.00 89.12 205 GLU A CA 1
ATOM 1543 C C . GLU A 1 205 ? 4.171 -12.529 -8.857 1.00 89.12 205 GLU A C 1
ATOM 1545 O O . GLU A 1 205 ? 4.177 -12.589 -10.089 1.00 89.12 205 GLU A O 1
ATOM 1550 N N . GLU A 1 206 ? 4.287 -13.621 -8.096 1.00 86.75 206 GLU A N 1
ATOM 1551 C CA . GLU A 1 206 ? 4.473 -14.975 -8.629 1.00 86.75 206 GLU A CA 1
ATOM 1552 C C . GLU A 1 206 ? 3.318 -15.399 -9.551 1.00 86.75 206 GLU A C 1
ATOM 1554 O O . GLU A 1 206 ? 3.547 -15.946 -10.637 1.00 86.75 206 GLU A O 1
ATOM 1559 N N . LEU A 1 207 ? 2.068 -15.118 -9.156 1.00 85.25 207 LEU A N 1
ATOM 1560 C CA . LEU A 1 207 ? 0.896 -15.392 -9.988 1.00 85.25 207 LEU A CA 1
ATOM 1561 C C . LEU A 1 207 ? 0.948 -14.597 -11.300 1.00 85.25 207 LEU A C 1
ATOM 1563 O O . LEU A 1 207 ? 0.650 -15.141 -12.368 1.00 85.25 207 LEU A O 1
ATOM 1567 N N . TYR A 1 208 ? 1.328 -13.320 -11.251 1.00 84.56 208 TYR A N 1
ATOM 1568 C CA . TYR A 1 208 ? 1.442 -12.492 -12.450 1.00 84.56 208 TYR A CA 1
ATOM 1569 C C . TYR A 1 208 ? 2.498 -13.040 -13.408 1.00 84.56 208 TYR A C 1
ATOM 1571 O O . TYR A 1 208 ? 2.226 -13.174 -14.605 1.00 84.56 208 TYR A O 1
ATOM 1579 N N . GLU A 1 209 ? 3.663 -13.433 -12.900 1.00 83.44 209 GLU A N 1
ATOM 1580 C CA . GLU A 1 209 ? 4.700 -14.074 -13.706 1.00 83.44 209 GLU A CA 1
ATOM 1581 C C . GLU A 1 209 ? 4.230 -15.392 -14.332 1.00 83.44 209 GLU A C 1
ATOM 1583 O O . GLU A 1 209 ? 4.528 -15.671 -15.498 1.00 83.44 209 GLU A O 1
ATOM 1588 N N . GLU A 1 210 ? 3.498 -16.222 -13.586 1.00 80.75 210 GLU A N 1
ATOM 1589 C CA . GLU A 1 210 ? 2.946 -17.479 -14.092 1.00 80.75 210 GLU A CA 1
ATOM 1590 C C . GLU A 1 210 ? 1.946 -17.237 -15.234 1.00 80.75 210 GLU A C 1
ATOM 1592 O O . GLU A 1 210 ? 2.022 -17.868 -16.295 1.00 80.75 210 GLU A O 1
ATOM 1597 N N . VAL A 1 211 ? 1.024 -16.290 -15.050 1.00 80.81 211 VAL A N 1
ATOM 1598 C CA . VAL A 1 211 ? 0.016 -15.939 -16.060 1.00 80.81 211 VAL A CA 1
ATOM 1599 C C . VAL A 1 211 ? 0.678 -15.380 -17.323 1.00 80.81 211 VAL A C 1
ATOM 1601 O O . VAL A 1 211 ? 0.306 -15.762 -18.439 1.00 80.81 211 VAL A O 1
ATOM 1604 N N . LEU A 1 212 ? 1.700 -14.533 -17.175 1.00 75.69 212 LEU A N 1
ATOM 1605 C CA . LEU A 1 212 ? 2.474 -13.998 -18.298 1.00 75.69 212 LEU A CA 1
ATOM 1606 C C . LEU A 1 212 ? 3.261 -15.095 -19.036 1.00 75.69 212 LEU A C 1
ATOM 1608 O O . LEU A 1 212 ? 3.327 -15.076 -20.271 1.00 75.69 212 LEU A O 1
ATOM 1612 N N . ARG A 1 213 ? 3.783 -16.101 -18.319 1.00 74.62 213 ARG A N 1
ATOM 1613 C CA . ARG A 1 213 ? 4.428 -17.283 -18.920 1.00 74.62 213 ARG A CA 1
ATOM 1614 C C . ARG A 1 213 ? 3.452 -18.121 -19.747 1.00 74.62 213 ARG A C 1
ATOM 1616 O O . ARG A 1 213 ? 3.779 -18.489 -20.873 1.00 74.62 213 ARG A O 1
ATOM 1623 N N . ARG A 1 214 ? 2.233 -18.369 -19.255 1.00 67.25 214 ARG A N 1
ATOM 1624 C CA . ARG A 1 214 ? 1.212 -19.167 -19.970 1.00 67.25 214 ARG A CA 1
ATOM 1625 C C . ARG A 1 214 ? 0.729 -18.517 -21.273 1.00 67.25 214 ARG A C 1
ATOM 1627 O O . ARG A 1 214 ? 0.398 -19.225 -22.220 1.00 67.25 214 ARG A O 1
ATOM 1634 N N . LYS A 1 215 ? 0.743 -17.182 -21.366 1.00 50.06 215 LYS A N 1
ATOM 1635 C CA . LYS A 1 215 ? 0.448 -16.452 -22.616 1.00 50.06 215 LYS A CA 1
ATOM 1636 C C . LYS A 1 215 ? 1.504 -16.693 -23.708 1.00 50.06 215 LYS A C 1
ATOM 1638 O O . LYS A 1 215 ? 1.199 -16.554 -24.889 1.00 50.06 215 LYS A O 1
ATOM 1643 N N . SER A 1 216 ? 2.713 -17.106 -23.328 1.00 48.12 216 SER A N 1
ATOM 1644 C CA . SER A 1 216 ? 3.848 -17.348 -24.229 1.00 48.12 216 SER A CA 1
ATOM 1645 C C . SER A 1 216 ? 3.908 -18.783 -24.779 1.00 48.12 216 SER A C 1
ATOM 1647 O O . SER A 1 216 ? 4.960 -19.222 -25.236 1.00 48.12 216 SER A O 1
ATOM 1649 N N . GLY A 1 217 ? 2.786 -19.519 -24.766 1.00 41.56 217 GLY A N 1
ATOM 1650 C CA . GLY A 1 217 ? 2.642 -20.920 -25.192 1.00 41.56 217 GLY A CA 1
ATOM 1651 C C . GLY A 1 217 ? 2.835 -21.213 -26.687 1.00 41.56 217 GLY A C 1
ATOM 1652 O O . GLY A 1 217 ? 2.084 -21.999 -27.255 1.00 41.56 217 GLY A O 1
ATOM 1653 N N . ASN A 1 218 ? 3.844 -20.615 -27.321 1.00 39.09 218 ASN A N 1
ATOM 1654 C CA . ASN A 1 218 ? 4.468 -21.155 -28.520 1.00 39.09 218 ASN A CA 1
ATOM 1655 C C . ASN A 1 218 ? 5.957 -20.764 -28.572 1.00 39.09 218 ASN A C 1
ATOM 1657 O O . ASN A 1 218 ? 6.346 -19.894 -29.348 1.00 39.09 218 ASN A O 1
ATOM 1661 N N . SER A 1 219 ? 6.787 -21.374 -27.718 1.00 36.62 219 SER A N 1
ATOM 1662 C CA . SER A 1 219 ? 8.159 -21.806 -28.046 1.00 36.62 219 SER A CA 1
ATOM 1663 C C . SER A 1 219 ? 8.830 -22.503 -26.860 1.00 36.62 219 SER A C 1
ATOM 1665 O O . SER A 1 219 ? 8.985 -21.919 -25.796 1.00 36.62 219 SER A O 1
ATOM 1667 N N . ALA A 1 220 ? 9.202 -23.759 -27.117 1.00 38.34 220 ALA A N 1
ATOM 1668 C CA . ALA A 1 220 ? 10.298 -24.559 -26.571 1.00 38.34 220 ALA A CA 1
ATOM 1669 C C . ALA A 1 220 ? 10.739 -24.361 -25.107 1.00 38.34 220 ALA A C 1
ATOM 1671 O O . ALA A 1 220 ? 11.243 -23.320 -24.698 1.00 38.34 220 ALA A O 1
ATOM 1672 N N . ALA A 1 221 ? 10.686 -25.477 -24.377 1.00 42.34 221 ALA A N 1
ATOM 1673 C CA . ALA A 1 221 ? 11.435 -25.712 -23.154 1.00 42.34 221 ALA A CA 1
ATOM 1674 C C . ALA A 1 221 ? 12.890 -25.236 -23.269 1.00 42.34 221 ALA A C 1
ATOM 1676 O O . ALA A 1 221 ? 13.615 -25.685 -24.153 1.00 42.34 221 ALA A O 1
ATOM 1677 N N . LEU A 1 222 ? 13.318 -24.403 -22.322 1.00 39.47 222 LEU A N 1
ATOM 1678 C CA . LEU A 1 222 ? 14.714 -24.188 -21.959 1.00 39.47 222 LEU A CA 1
ATOM 1679 C C . LEU A 1 222 ? 14.745 -23.771 -20.482 1.00 39.47 222 LEU A C 1
ATOM 1681 O O . LEU A 1 222 ? 14.118 -22.785 -20.118 1.00 39.47 222 LEU A O 1
ATOM 1685 N N . GLN A 1 223 ? 15.395 -24.622 -19.677 1.00 34.62 223 GLN A N 1
ATOM 1686 C CA . GLN A 1 223 ? 16.200 -24.376 -18.467 1.00 34.62 223 GLN A CA 1
ATOM 1687 C C . GLN A 1 223 ? 15.825 -23.176 -17.583 1.00 34.62 223 GLN A C 1
ATOM 1689 O O . GLN A 1 223 ? 15.719 -22.066 -18.079 1.00 34.62 223 GLN A O 1
ATOM 1694 N N . VAL A 1 224 ? 15.747 -23.387 -16.258 1.00 39.34 224 VAL A N 1
ATOM 1695 C CA . VAL A 1 224 ? 15.706 -22.302 -15.256 1.00 39.34 224 VAL A CA 1
ATOM 1696 C C . VAL A 1 224 ? 16.772 -21.269 -15.631 1.00 39.34 224 VAL A C 1
ATOM 1698 O O . VAL A 1 224 ? 17.963 -21.571 -15.494 1.00 39.34 224 VAL A O 1
ATOM 1701 N N . PRO A 1 225 ? 16.402 -20.082 -16.142 1.00 38.53 225 PRO A N 1
ATOM 1702 C CA . PRO A 1 225 ? 17.388 -19.062 -16.374 1.00 38.53 225 PRO A CA 1
ATOM 1703 C C . PRO A 1 225 ? 17.744 -18.564 -14.981 1.00 38.53 225 PRO A C 1
ATOM 1705 O O . PRO A 1 225 ? 16.882 -18.095 -14.241 1.00 38.53 225 PRO A O 1
ATOM 1708 N N . VAL A 1 226 ? 19.023 -18.610 -14.628 1.00 44.25 226 VAL A N 1
ATOM 1709 C CA . VAL A 1 226 ? 19.567 -17.463 -13.905 1.00 44.25 226 VAL A CA 1
ATOM 1710 C C . VAL A 1 226 ? 19.226 -16.290 -14.814 1.00 44.25 226 VAL A C 1
ATOM 1712 O O . VAL A 1 226 ? 19.828 -16.184 -15.882 1.00 44.25 226 VAL A O 1
ATOM 1715 N N . THR A 1 227 ? 18.171 -15.530 -14.509 1.00 46.50 227 THR A N 1
ATOM 1716 C CA . THR A 1 227 ? 17.763 -14.418 -15.365 1.00 46.50 227 THR A CA 1
ATOM 1717 C C . THR A 1 227 ? 18.989 -13.521 -15.467 1.00 46.50 227 THR A C 1
ATOM 1719 O O . THR A 1 227 ? 19.459 -13.038 -14.432 1.00 46.50 227 THR A O 1
ATOM 1722 N N . PRO A 1 228 ? 19.609 -13.367 -16.653 1.00 57.44 228 PRO A N 1
ATOM 1723 C CA . PRO A 1 228 ? 20.725 -12.452 -16.767 1.00 57.44 228 PRO A CA 1
ATOM 1724 C C . PRO A 1 228 ? 20.182 -11.090 -16.354 1.00 57.44 228 PRO A C 1
ATOM 1726 O O . PRO A 1 228 ? 19.139 -10.667 -16.861 1.00 57.44 228 PRO A O 1
ATOM 1729 N N . LYS A 1 229 ? 20.840 -10.450 -15.379 1.00 78.25 229 LYS A N 1
ATOM 1730 C CA . LYS A 1 229 ? 20.446 -9.114 -14.935 1.00 78.25 229 LYS A CA 1
ATOM 1731 C C . LYS A 1 229 ? 20.272 -8.243 -16.171 1.00 78.25 229 LYS A C 1
ATOM 1733 O O . LYS A 1 229 ? 21.144 -8.232 -17.038 1.00 78.25 229 LYS A O 1
ATOM 1738 N N . THR A 1 230 ? 19.154 -7.534 -16.266 1.00 89.38 230 THR A N 1
ATOM 1739 C CA . THR A 1 230 ? 18.949 -6.596 -17.367 1.00 89.38 230 THR A CA 1
ATOM 1740 C C . THR A 1 230 ? 19.978 -5.486 -17.214 1.00 89.38 230 THR A C 1
ATOM 1742 O O . THR A 1 230 ? 19.961 -4.753 -16.222 1.00 89.38 230 THR A O 1
ATOM 1745 N N . ARG A 1 231 ? 20.887 -5.363 -18.183 1.00 93.31 231 ARG A N 1
ATOM 1746 C CA . ARG A 1 231 ? 21.954 -4.362 -18.147 1.00 93.31 231 ARG A CA 1
ATOM 1747 C C . ARG A 1 231 ? 21.438 -3.064 -18.740 1.00 93.31 231 ARG A C 1
ATOM 1749 O O . ARG A 1 231 ? 21.198 -2.959 -19.946 1.00 93.31 231 ARG A O 1
ATOM 1756 N N . VAL A 1 232 ? 21.259 -2.058 -17.898 1.00 94.75 232 VAL A N 1
ATOM 1757 C CA . VAL A 1 232 ? 20.731 -0.753 -18.289 1.00 94.75 232 VAL A CA 1
ATOM 1758 C C . VAL A 1 232 ? 21.828 0.293 -18.191 1.00 94.75 232 VAL A C 1
ATOM 1760 O O . VAL A 1 232 ? 22.354 0.568 -17.115 1.00 94.75 232 VAL A O 1
ATOM 1763 N N . SER A 1 233 ? 22.123 0.949 -19.308 1.00 96.56 233 SER A N 1
ATOM 1764 C CA . SER A 1 233 ? 22.992 2.122 -19.308 1.00 96.56 233 SER A CA 1
ATOM 1765 C C . SER A 1 233 ? 22.152 3.387 -19.292 1.00 96.56 233 SER A C 1
ATOM 1767 O O . SER A 1 233 ? 21.508 3.739 -20.285 1.00 96.56 233 SER A O 1
ATOM 1769 N N . ILE A 1 234 ? 22.150 4.070 -18.148 1.00 95.31 234 ILE A N 1
ATOM 1770 C CA . ILE A 1 234 ? 21.483 5.357 -17.975 1.00 95.31 234 ILE A CA 1
ATOM 1771 C C . ILE A 1 234 ? 22.393 6.466 -18.492 1.00 95.31 234 ILE A C 1
ATOM 1773 O O . ILE A 1 234 ? 23.519 6.635 -18.030 1.00 95.31 234 ILE A O 1
ATOM 1777 N N . VAL A 1 235 ? 21.863 7.276 -19.401 1.00 95.81 235 VAL A N 1
ATOM 1778 C CA . VAL A 1 235 ? 22.491 8.500 -19.893 1.00 95.81 235 VAL A CA 1
ATOM 1779 C C . VAL A 1 235 ? 21.722 9.694 -19.344 1.00 95.81 235 VAL A C 1
ATOM 1781 O O . VAL A 1 235 ? 20.529 9.825 -19.611 1.00 95.81 235 VAL A O 1
ATOM 1784 N N . GLY A 1 236 ? 22.378 10.589 -18.607 1.00 93.31 236 GLY A N 1
ATOM 1785 C CA . GLY A 1 236 ? 21.692 11.752 -18.038 1.00 93.31 236 GLY A CA 1
ATOM 1786 C C . GLY A 1 236 ? 22.608 12.800 -17.404 1.00 93.31 236 GLY A C 1
ATOM 1787 O O . GLY A 1 236 ? 23.831 12.691 -17.520 1.00 93.31 236 GLY A O 1
ATOM 1788 N N . PRO A 1 237 ? 22.035 13.855 -16.793 1.00 89.75 237 PRO A N 1
ATOM 1789 C CA . PRO A 1 237 ? 22.803 14.941 -16.182 1.00 89.75 237 PRO A CA 1
ATOM 1790 C C . PRO A 1 237 ? 23.710 14.432 -15.062 1.00 89.75 237 PRO A C 1
ATOM 1792 O O . PRO A 1 237 ? 23.346 13.509 -14.334 1.00 89.75 237 PRO A O 1
ATOM 1795 N N . SER A 1 238 ? 24.877 15.056 -14.898 1.00 84.81 238 SER A N 1
ATOM 1796 C CA . SER A 1 238 ? 25.745 14.786 -13.758 1.00 84.81 238 SER A CA 1
ATOM 1797 C C . SER A 1 238 ? 25.034 15.052 -12.430 1.00 84.81 238 SER A C 1
ATOM 1799 O O . SER A 1 238 ? 24.214 15.962 -12.294 1.00 84.81 238 SER A O 1
ATOM 1801 N N . LEU A 1 239 ? 25.406 14.266 -11.420 1.00 82.31 239 LEU A N 1
ATOM 1802 C CA . LEU A 1 239 ? 24.875 14.372 -10.059 1.00 82.31 239 LEU A CA 1
ATOM 1803 C C . LEU A 1 239 ? 25.493 15.534 -9.260 1.00 82.31 239 LEU A C 1
ATOM 1805 O O . LEU A 1 239 ? 25.147 15.752 -8.106 1.00 82.31 239 LEU A O 1
ATOM 1809 N N . ASN A 1 240 ? 26.393 16.305 -9.877 1.00 70.94 240 ASN A N 1
ATOM 1810 C CA . ASN A 1 240 ? 27.089 17.426 -9.241 1.00 70.94 240 ASN A CA 1
ATOM 1811 C C . ASN A 1 240 ? 26.199 18.666 -9.057 1.00 70.94 240 ASN A C 1
ATOM 1813 O O . ASN A 1 240 ? 26.570 19.584 -8.328 1.00 70.94 240 ASN A O 1
ATOM 1817 N N . TYR A 1 241 ? 25.055 18.721 -9.743 1.00 65.00 241 TYR A N 1
ATOM 1818 C CA . TYR A 1 241 ? 24.121 19.840 -9.692 1.00 65.00 241 TYR A CA 1
ATOM 1819 C C . TYR A 1 241 ? 22.728 19.341 -9.317 1.00 65.00 241 TYR A C 1
ATOM 1821 O O . TYR A 1 241 ? 22.218 18.391 -9.913 1.00 65.00 241 TYR A O 1
ATOM 1829 N N . VAL A 1 242 ? 22.085 20.013 -8.362 1.00 62.75 242 VAL A N 1
ATOM 1830 C CA . VAL A 1 242 ? 20.714 19.693 -7.953 1.00 62.75 242 VAL A CA 1
ATOM 1831 C C . VAL A 1 242 ? 19.740 20.289 -8.968 1.00 62.75 242 VAL A C 1
ATOM 1833 O O . VAL A 1 242 ? 19.616 21.505 -9.099 1.00 62.75 242 VAL A O 1
ATOM 1836 N N . GLY A 1 243 ? 19.056 19.425 -9.711 1.00 72.31 243 GLY A N 1
ATOM 1837 C CA . GLY A 1 243 ? 18.039 19.786 -10.689 1.00 72.31 243 GLY A CA 1
ATOM 1838 C C . GLY A 1 243 ? 16.996 18.679 -10.808 1.00 72.31 243 GLY A C 1
ATOM 1839 O O . GLY A 1 243 ? 17.240 17.539 -10.427 1.00 72.31 243 GLY A O 1
ATOM 1840 N N . GLY A 1 244 ? 15.821 19.001 -11.354 1.00 77.88 244 GLY A N 1
ATOM 1841 C CA . GLY A 1 244 ? 14.702 18.051 -11.394 1.00 77.88 244 GLY A CA 1
ATOM 1842 C C . GLY A 1 244 ? 15.060 16.705 -12.037 1.00 77.88 244 GLY A C 1
ATOM 1843 O O . GLY A 1 244 ? 14.707 15.666 -11.500 1.00 77.88 244 GLY A O 1
ATOM 1844 N N . GLN A 1 245 ? 15.818 16.707 -13.139 1.00 83.62 245 GLN A N 1
ATOM 1845 C CA . GLN A 1 245 ? 16.254 15.464 -13.788 1.00 83.62 245 GLN A CA 1
ATOM 1846 C C . GLN A 1 245 ? 17.366 14.731 -13.019 1.00 83.62 245 GLN A C 1
ATOM 1848 O O . GLN A 1 245 ? 17.337 13.507 -12.975 1.00 83.62 245 GLN A O 1
ATOM 1853 N N . SER A 1 246 ? 18.328 15.439 -12.411 1.00 85.62 246 SER A N 1
ATOM 1854 C CA . SER A 1 246 ? 19.423 14.793 -11.669 1.00 85.62 246 SER A CA 1
ATOM 1855 C C . SER A 1 246 ? 18.941 14.165 -10.364 1.00 85.62 246 SER A C 1
ATOM 1857 O O . SER A 1 246 ? 19.399 13.081 -10.029 1.00 85.62 246 SER A O 1
ATOM 1859 N N . VAL A 1 247 ? 17.957 14.770 -9.686 1.00 84.81 247 VAL A N 1
ATOM 1860 C CA . VAL A 1 247 ? 17.294 14.170 -8.513 1.00 84.81 247 VAL A CA 1
ATOM 1861 C C . VAL A 1 247 ? 16.579 12.875 -8.897 1.00 84.81 247 VAL A C 1
ATOM 1863 O O . VAL A 1 247 ? 16.729 11.863 -8.225 1.00 84.81 247 VAL A O 1
ATOM 1866 N N . GLN A 1 248 ? 15.829 12.882 -10.001 1.00 89.12 248 GLN A N 1
ATOM 1867 C CA . GLN A 1 248 ? 15.122 11.685 -10.469 1.00 89.12 248 GLN A CA 1
ATOM 1868 C C . GLN A 1 248 ? 16.081 10.573 -10.899 1.00 89.12 248 GLN A C 1
ATOM 1870 O O . GLN A 1 248 ? 15.844 9.405 -10.606 1.00 89.12 248 GLN A O 1
ATOM 1875 N N . LEU A 1 249 ? 17.181 10.939 -11.558 1.00 89.50 249 LEU A N 1
ATOM 1876 C CA . LEU A 1 249 ? 18.225 10.003 -11.951 1.00 89.50 249 LEU A CA 1
ATOM 1877 C C . LEU A 1 249 ? 18.933 9.397 -10.732 1.00 89.50 249 LEU A C 1
ATOM 1879 O O . LEU A 1 249 ? 19.103 8.184 -10.690 1.00 89.50 249 LEU A O 1
ATOM 1883 N N . ASP A 1 250 ? 19.313 10.209 -9.742 1.00 88.44 250 ASP A N 1
ATOM 1884 C CA . ASP A 1 250 ? 19.948 9.745 -8.499 1.00 88.44 250 ASP A CA 1
ATOM 1885 C C . ASP A 1 250 ? 19.044 8.774 -7.733 1.00 88.44 250 ASP A C 1
ATOM 1887 O O . ASP A 1 250 ? 19.476 7.682 -7.367 1.00 88.44 250 ASP A O 1
ATOM 1891 N N . LEU A 1 251 ? 17.762 9.119 -7.565 1.00 87.12 251 LEU A N 1
ATOM 1892 C CA . LEU A 1 251 ? 16.794 8.226 -6.931 1.00 87.12 251 LEU A CA 1
ATOM 1893 C C . LEU A 1 251 ? 16.683 6.900 -7.686 1.00 87.12 251 LEU A C 1
ATOM 1895 O O . LEU A 1 251 ? 16.741 5.844 -7.059 1.00 87.12 251 LEU A O 1
ATOM 1899 N N . LEU A 1 252 ? 16.592 6.935 -9.017 1.00 88.50 252 LEU A N 1
ATOM 1900 C CA . LEU A 1 252 ? 16.520 5.724 -9.832 1.00 88.50 252 LEU A CA 1
ATOM 1901 C C . LEU A 1 252 ? 17.782 4.856 -9.689 1.00 88.50 252 LEU A C 1
ATOM 1903 O O . LEU A 1 252 ? 17.671 3.648 -9.497 1.00 88.50 252 LEU A O 1
ATOM 1907 N N . LEU A 1 253 ? 18.975 5.465 -9.718 1.00 88.75 253 LEU A N 1
ATOM 1908 C CA . LEU A 1 253 ? 20.243 4.757 -9.521 1.00 88.75 253 LEU A CA 1
ATOM 1909 C C . LEU A 1 253 ? 20.324 4.092 -8.144 1.00 88.75 253 LEU A C 1
ATOM 1911 O O . LEU A 1 253 ? 20.743 2.941 -8.062 1.00 88.75 253 LEU A O 1
ATOM 1915 N N . ARG A 1 254 ? 19.906 4.777 -7.072 1.00 85.44 254 ARG A N 1
ATOM 1916 C CA . ARG A 1 254 ? 19.917 4.218 -5.709 1.00 85.44 254 ARG A CA 1
ATOM 1917 C C . ARG A 1 254 ? 18.993 3.011 -5.570 1.00 85.44 254 ARG A C 1
ATOM 1919 O O . ARG A 1 254 ? 19.392 2.019 -4.969 1.00 85.44 254 ARG A O 1
ATOM 1926 N N . HIS A 1 255 ? 17.793 3.078 -6.148 1.00 83.69 255 HIS A N 1
ATOM 1927 C CA . HIS A 1 255 ? 16.846 1.959 -6.117 1.00 83.69 255 HIS A CA 1
ATOM 1928 C C . HIS A 1 255 ? 17.352 0.772 -6.946 1.00 83.69 255 HIS A C 1
ATOM 1930 O O . HIS A 1 255 ? 17.221 -0.374 -6.527 1.00 83.69 255 HIS A O 1
ATOM 1936 N N . TRP A 1 256 ? 17.975 1.026 -8.099 1.00 87.38 256 TRP A N 1
ATOM 1937 C CA . TRP A 1 256 ? 18.513 -0.039 -8.949 1.00 87.38 256 TRP A CA 1
ATOM 1938 C C . TRP A 1 256 ? 19.839 -0.620 -8.464 1.00 87.38 256 TRP A C 1
ATOM 1940 O O . TRP A 1 256 ? 20.114 -1.779 -8.753 1.00 87.38 256 TRP A O 1
ATOM 1950 N N . ALA A 1 257 ? 20.628 0.115 -7.678 1.00 79.75 257 ALA A N 1
ATOM 1951 C CA . ALA A 1 257 ? 21.869 -0.398 -7.094 1.00 79.75 257 ALA A CA 1
ATOM 1952 C C . ALA A 1 257 ? 21.649 -1.617 -6.179 1.00 79.75 257 ALA A C 1
ATOM 1954 O O . ALA A 1 257 ? 22.552 -2.438 -6.026 1.00 79.75 257 ALA A O 1
ATOM 1955 N N . VAL A 1 258 ? 20.459 -1.738 -5.586 1.00 79.94 258 VAL A N 1
ATOM 1956 C CA . VAL A 1 258 ? 20.078 -2.846 -4.696 1.00 79.94 258 VAL A CA 1
ATOM 1957 C C . VAL A 1 258 ? 19.092 -3.827 -5.341 1.00 79.94 258 VAL A C 1
ATOM 1959 O O . VAL A 1 258 ? 18.685 -4.789 -4.695 1.00 79.94 258 VAL A O 1
ATOM 1962 N N . HIS A 1 259 ? 18.704 -3.610 -6.602 1.00 81.69 259 HIS A N 1
ATOM 1963 C CA . HIS A 1 259 ? 17.721 -4.453 -7.280 1.00 81.69 259 HIS A CA 1
ATOM 1964 C C . HIS A 1 259 ? 18.365 -5.774 -7.748 1.00 81.69 259 HIS A C 1
ATOM 1966 O O . HIS A 1 259 ? 19.420 -5.741 -8.392 1.00 81.69 259 HIS A O 1
ATOM 1972 N N . PRO A 1 260 ? 17.759 -6.946 -7.475 1.00 79.44 260 PRO A N 1
ATOM 1973 C CA . PRO A 1 260 ? 18.367 -8.239 -7.800 1.00 79.44 260 PRO A CA 1
ATOM 1974 C C . PRO A 1 260 ? 18.560 -8.444 -9.310 1.00 79.44 260 PRO A C 1
ATOM 1976 O O . PRO A 1 260 ? 19.607 -8.945 -9.720 1.00 79.44 260 PRO A O 1
ATOM 1979 N N . ASP A 1 261 ? 17.618 -7.966 -10.129 1.00 86.75 261 ASP A N 1
ATOM 1980 C CA . ASP A 1 261 ? 17.563 -8.278 -11.569 1.00 86.75 261 ASP A CA 1
ATOM 1981 C C . ASP A 1 261 ? 18.066 -7.177 -12.510 1.00 86.75 261 ASP A C 1
ATOM 1983 O O . ASP A 1 261 ? 17.984 -7.326 -13.730 1.00 86.75 261 ASP A O 1
ATOM 1987 N N . ILE A 1 262 ? 18.564 -6.054 -11.984 1.00 86.69 262 ILE A N 1
ATOM 1988 C CA . ILE A 1 262 ? 19.013 -4.920 -12.803 1.00 86.69 262 ILE A CA 1
ATOM 1989 C C . ILE A 1 262 ? 20.484 -4.656 -12.515 1.00 86.69 262 ILE A C 1
ATOM 1991 O O . ILE A 1 262 ? 20.902 -4.530 -11.368 1.00 86.69 262 ILE A O 1
ATOM 1995 N N . GLU A 1 263 ? 21.278 -4.555 -13.574 1.00 91.38 263 GLU A N 1
ATOM 1996 C CA . GLU A 1 263 ? 22.645 -4.054 -13.502 1.00 91.38 263 GLU A CA 1
ATOM 1997 C C . GLU A 1 263 ? 22.687 -2.696 -14.194 1.00 91.38 263 GLU A C 1
ATOM 1999 O O . GLU A 1 263 ? 22.298 -2.569 -15.354 1.00 91.38 263 GLU A O 1
ATOM 2004 N N . VAL A 1 264 ? 23.130 -1.661 -13.482 1.00 91.44 264 VAL A N 1
ATOM 2005 C CA . VAL A 1 264 ? 23.061 -0.286 -13.977 1.00 91.44 264 VAL A CA 1
ATOM 2006 C C . VAL A 1 264 ? 24.444 0.314 -14.193 1.00 91.44 264 VAL A C 1
ATOM 2008 O O . VAL A 1 264 ? 25.299 0.290 -13.313 1.00 91.44 264 VAL A O 1
ATOM 2011 N N . THR A 1 265 ? 24.651 0.910 -15.366 1.00 93.88 265 THR A N 1
ATOM 2012 C CA . THR A 1 265 ? 25.823 1.738 -15.674 1.00 93.88 265 THR A CA 1
ATOM 2013 C C . THR A 1 265 ? 25.381 3.178 -15.897 1.00 93.88 265 THR A C 1
ATOM 2015 O O . THR A 1 265 ? 24.468 3.443 -16.675 1.00 93.88 265 THR A O 1
ATOM 2018 N N . PHE A 1 266 ? 26.034 4.136 -15.241 1.00 94.25 266 PHE A N 1
ATOM 2019 C CA . PHE A 1 266 ? 25.734 5.557 -15.412 1.00 94.25 266 PHE A CA 1
ATOM 2020 C C . PHE A 1 266 ? 26.725 6.239 -16.363 1.00 94.25 266 PHE A C 1
ATOM 2022 O O . PHE A 1 266 ? 27.941 6.130 -16.206 1.00 94.25 266 PHE A O 1
ATOM 2029 N N . ILE A 1 267 ? 26.197 6.981 -17.337 1.00 94.81 267 ILE A N 1
ATOM 2030 C CA . ILE A 1 267 ? 26.952 7.750 -18.324 1.00 94.81 267 ILE A CA 1
ATOM 2031 C C . ILE A 1 267 ? 26.532 9.227 -18.217 1.00 94.81 267 ILE A C 1
ATOM 2033 O O . ILE A 1 267 ? 25.462 9.603 -18.710 1.00 94.81 267 ILE A O 1
ATOM 2037 N N . PRO A 1 268 ? 27.351 10.099 -17.602 1.00 92.31 268 PRO A N 1
ATOM 2038 C CA . PRO A 1 268 ? 27.026 11.515 -17.507 1.00 92.31 268 PRO A CA 1
ATOM 2039 C C . PRO A 1 268 ? 27.126 12.184 -18.883 1.00 92.31 268 PRO A C 1
ATOM 2041 O O . PRO A 1 268 ? 28.114 12.013 -19.602 1.00 92.31 268 PRO A O 1
ATOM 2044 N N . VAL A 1 269 ? 26.133 13.004 -19.230 1.00 90.31 269 VAL A N 1
ATOM 2045 C CA . VAL A 1 269 ? 26.150 13.839 -20.452 1.00 90.31 269 VAL A CA 1
ATOM 2046 C C . VAL A 1 269 ? 27.219 14.930 -20.392 1.00 90.31 269 VAL A C 1
ATOM 2048 O O . VAL A 1 269 ? 27.655 15.461 -21.414 1.00 90.31 269 VAL A O 1
ATOM 2051 N N . ASP A 1 270 ? 27.653 15.271 -19.182 1.00 87.00 270 ASP A N 1
ATOM 2052 C CA . ASP A 1 270 ? 28.618 16.314 -18.896 1.00 87.00 270 ASP A CA 1
ATOM 2053 C C . ASP A 1 270 ? 29.815 15.800 -18.077 1.00 87.00 270 ASP A C 1
ATOM 2055 O O . ASP A 1 270 ? 30.036 16.254 -16.952 1.00 87.00 270 ASP A O 1
ATOM 2059 N N . PRO A 1 271 ? 30.641 14.893 -18.639 1.00 85.94 271 PRO A N 1
ATOM 2060 C CA . PRO A 1 271 ? 31.739 14.275 -17.906 1.00 85.94 271 PRO A CA 1
ATOM 2061 C C . PRO A 1 271 ? 32.733 15.305 -17.351 1.00 85.94 271 PRO A C 1
ATOM 2063 O O . PRO A 1 271 ? 32.898 16.424 -17.868 1.00 85.94 271 PRO A O 1
ATOM 2066 N N . GLU A 1 272 ? 33.393 14.905 -16.267 1.00 84.12 272 GLU A N 1
ATOM 2067 C CA . GLU A 1 272 ? 34.498 15.635 -15.657 1.00 84.12 272 GLU A CA 1
ATOM 2068 C C . GLU A 1 272 ? 35.694 15.705 -16.614 1.00 84.12 272 GLU A C 1
ATOM 2070 O O . GLU A 1 272 ? 36.038 14.729 -17.282 1.00 84.12 272 GLU A O 1
ATOM 2075 N N . PHE A 1 273 ? 36.354 16.864 -16.673 1.00 83.19 273 PHE A N 1
ATOM 2076 C CA . PHE A 1 273 ? 37.595 16.985 -17.432 1.00 83.19 273 PHE A CA 1
ATOM 2077 C C . PHE A 1 273 ? 38.764 16.368 -16.655 1.00 83.19 273 PHE A C 1
ATOM 2079 O O . PHE A 1 273 ? 38.850 16.572 -15.435 1.00 83.19 273 PHE A O 1
ATOM 2086 N N . PRO A 1 274 ? 39.717 15.719 -17.351 1.00 82.50 274 PRO A N 1
ATOM 2087 C CA . PRO A 1 274 ? 40.997 15.343 -16.763 1.00 82.50 274 PRO A CA 1
ATOM 2088 C C . PRO A 1 274 ? 41.674 16.553 -16.096 1.00 82.50 274 PRO A C 1
ATOM 2090 O O . PRO A 1 274 ? 41.468 17.682 -16.557 1.00 82.50 274 PRO A O 1
ATOM 2093 N N . PRO A 1 275 ? 42.511 16.359 -15.058 1.00 80.50 275 PRO A N 1
ATOM 2094 C CA . PRO A 1 275 ? 43.110 17.456 -14.291 1.00 80.50 275 PRO A CA 1
ATOM 2095 C C . PRO A 1 275 ? 43.730 18.578 -15.145 1.00 80.50 275 PRO A C 1
ATOM 2097 O O . PRO A 1 275 ? 43.473 19.750 -14.876 1.00 80.50 275 PRO A O 1
ATOM 2100 N N . GLY A 1 276 ? 44.435 18.236 -16.231 1.00 81.81 276 GLY A N 1
ATOM 2101 C CA . GLY A 1 276 ? 45.072 19.202 -17.143 1.00 81.81 276 GLY A CA 1
ATOM 2102 C C . GLY A 1 276 ? 44.123 20.038 -18.019 1.00 81.81 276 GLY A C 1
ATOM 2103 O O . GLY A 1 276 ? 44.545 21.037 -18.593 1.00 81.81 276 GLY A O 1
ATOM 2104 N N . LEU A 1 277 ? 42.838 19.681 -18.109 1.00 83.94 277 LEU A N 1
ATOM 2105 C CA . LEU A 1 277 ? 41.831 20.369 -18.934 1.00 83.94 277 LEU A CA 1
ATOM 2106 C C . LEU A 1 277 ? 40.735 21.055 -18.103 1.00 83.94 277 LEU A C 1
ATOM 2108 O O . LEU A 1 277 ? 39.765 21.576 -18.650 1.00 83.94 277 LEU A O 1
ATOM 2112 N N . ARG A 1 278 ? 40.870 21.109 -16.772 1.00 83.75 278 ARG A N 1
ATOM 2113 C CA . ARG A 1 278 ? 39.851 21.709 -15.888 1.00 83.75 278 ARG A CA 1
ATOM 2114 C C . ARG A 1 278 ? 39.630 23.206 -16.127 1.00 83.75 278 ARG A C 1
ATOM 2116 O O . ARG A 1 278 ? 38.522 23.690 -15.898 1.00 83.75 278 ARG A O 1
ATOM 2123 N N . TRP A 1 279 ? 40.638 23.925 -16.628 1.00 83.44 279 TRP A N 1
ATOM 2124 C CA . TRP A 1 279 ? 40.535 25.349 -16.977 1.00 83.44 279 TRP A CA 1
ATOM 2125 C C . TRP A 1 279 ? 39.455 25.617 -18.036 1.00 83.44 279 TRP A C 1
ATOM 2127 O O . TRP A 1 279 ? 38.797 26.657 -17.997 1.00 83.44 279 TRP A O 1
ATOM 2137 N N . VAL A 1 280 ? 39.195 24.640 -18.913 1.00 84.00 280 VAL A N 1
ATOM 2138 C CA . VAL A 1 280 ? 38.200 24.730 -19.988 1.00 84.00 280 VAL A CA 1
ATOM 2139 C C . VAL A 1 280 ? 36.782 24.943 -19.437 1.00 84.00 280 VAL A C 1
ATOM 2141 O O . VAL A 1 280 ? 35.963 25.574 -20.103 1.00 84.00 280 VAL A O 1
ATOM 2144 N N . LYS A 1 281 ? 36.485 24.524 -18.189 1.00 77.25 281 LYS A N 1
ATOM 2145 C CA . LYS A 1 281 ? 35.176 24.759 -17.535 1.00 77.25 281 LYS A CA 1
ATOM 2146 C C . LYS A 1 281 ? 34.780 26.247 -17.515 1.00 77.25 281 LYS A C 1
ATOM 2148 O O . LYS A 1 281 ? 33.585 26.541 -17.494 1.00 77.25 281 LYS A O 1
ATOM 2153 N N . ARG A 1 282 ? 35.759 27.165 -17.533 1.00 78.69 282 ARG A N 1
ATOM 2154 C CA . ARG A 1 282 ? 35.561 28.620 -17.406 1.00 78.69 282 ARG A CA 1
ATOM 2155 C C . ARG A 1 282 ? 35.172 29.322 -18.711 1.00 78.69 282 ARG A C 1
ATOM 2157 O O . ARG A 1 282 ? 34.749 30.469 -18.651 1.00 78.69 282 ARG A O 1
ATOM 2164 N N . VAL A 1 283 ? 35.284 28.658 -19.865 1.00 83.00 283 VAL A N 1
ATOM 2165 C CA . VAL A 1 283 ? 35.008 29.264 -21.179 1.00 83.00 283 VAL A CA 1
ATOM 2166 C C . VAL A 1 283 ? 33.707 28.689 -21.766 1.00 83.00 283 VAL A C 1
ATOM 2168 O O . VAL A 1 283 ? 33.665 27.505 -22.134 1.00 83.00 283 VAL A O 1
ATOM 2171 N N . PRO A 1 284 ? 32.621 29.484 -21.860 1.00 73.12 284 PRO A N 1
ATOM 2172 C CA . PRO A 1 284 ? 31.378 29.066 -22.510 1.00 73.12 284 PRO A CA 1
ATOM 2173 C C . PRO A 1 284 ? 31.616 28.647 -23.970 1.00 73.12 284 PRO A C 1
ATOM 2175 O O . PRO A 1 284 ? 32.455 29.215 -24.661 1.00 73.12 284 PRO A O 1
ATOM 2178 N N . GLY A 1 285 ? 30.904 27.627 -24.456 1.00 77.69 285 GLY A N 1
ATOM 2179 C CA . GLY A 1 285 ? 31.081 27.093 -25.816 1.00 77.69 285 GLY A CA 1
ATOM 2180 C C . GLY A 1 285 ? 32.280 26.149 -25.956 1.00 77.69 285 GLY A C 1
ATOM 2181 O O . GLY A 1 285 ? 32.084 24.981 -26.295 1.00 77.69 285 GLY A O 1
ATOM 2182 N N . LEU A 1 286 ? 33.493 26.594 -25.595 1.00 81.75 286 LEU A N 1
ATOM 2183 C CA . LEU A 1 286 ? 34.704 25.756 -25.632 1.00 81.75 286 LEU A CA 1
ATOM 2184 C C . LEU A 1 286 ? 34.558 24.522 -24.732 1.00 81.75 286 LEU A C 1
ATOM 2186 O O . LEU A 1 286 ? 34.882 23.409 -25.145 1.00 81.75 286 LEU A O 1
ATOM 2190 N N . ARG A 1 287 ? 33.962 24.691 -23.543 1.00 82.62 287 ARG A N 1
ATOM 2191 C CA . ARG A 1 287 ? 33.627 23.568 -22.652 1.00 82.62 287 ARG A CA 1
ATOM 2192 C C . ARG A 1 287 ? 32.721 22.524 -23.287 1.00 82.62 287 ARG A C 1
ATOM 2194 O O . ARG A 1 287 ? 32.852 21.355 -22.962 1.00 82.62 287 ARG A O 1
ATOM 2201 N N . THR A 1 288 ? 31.804 22.915 -24.166 1.00 81.69 288 THR A N 1
ATOM 2202 C CA . THR A 1 288 ? 30.894 21.966 -24.815 1.00 81.69 288 THR A CA 1
ATOM 2203 C C . THR A 1 288 ? 31.652 21.182 -25.880 1.00 81.69 288 THR A C 1
ATOM 2205 O O . THR A 1 288 ? 31.610 19.957 -25.868 1.00 81.69 288 THR A O 1
ATOM 2208 N N . ILE A 1 289 ? 32.424 21.879 -26.722 1.00 84.50 289 ILE A N 1
ATOM 2209 C CA . ILE A 1 289 ? 33.210 21.284 -27.814 1.00 84.50 289 ILE A CA 1
ATOM 2210 C C . ILE A 1 289 ? 34.224 20.274 -27.274 1.00 84.50 289 ILE A C 1
ATOM 2212 O O . ILE A 1 289 ? 34.271 19.138 -27.735 1.00 84.50 289 ILE A O 1
ATOM 2216 N N . VAL A 1 290 ? 35.007 20.664 -26.264 1.00 85.75 290 VAL A N 1
ATOM 2217 C CA . VAL A 1 290 ? 36.053 19.801 -25.691 1.00 85.75 290 VAL A CA 1
ATOM 2218 C C . VAL A 1 290 ? 35.450 18.607 -24.949 1.00 85.75 290 VAL A C 1
ATOM 2220 O O . VAL A 1 290 ? 36.077 17.559 -24.874 1.00 85.75 290 VAL A O 1
ATOM 2223 N N . ARG A 1 291 ? 34.228 18.730 -24.420 1.00 88.25 291 ARG A N 1
ATOM 2224 C CA . ARG A 1 291 ? 33.535 17.674 -23.667 1.00 88.25 291 ARG A CA 1
ATOM 2225 C C . ARG A 1 291 ? 32.871 16.631 -24.560 1.00 88.25 291 ARG A C 1
ATOM 2227 O O . ARG A 1 291 ? 32.778 15.476 -24.151 1.00 88.25 291 ARG A O 1
ATOM 2234 N N . THR A 1 292 ? 32.444 17.007 -25.767 1.00 89.12 292 THR A N 1
ATOM 2235 C CA . THR A 1 292 ? 31.766 16.098 -26.701 1.00 89.12 292 THR A CA 1
ATOM 2236 C C . THR A 1 292 ? 32.572 14.821 -26.994 1.00 89.12 292 THR A C 1
ATOM 2238 O O . THR A 1 292 ? 31.985 13.749 -26.865 1.00 89.12 292 THR A O 1
ATOM 2241 N N . PRO A 1 293 ? 33.888 14.856 -27.294 1.00 90.06 293 PRO A N 1
ATOM 2242 C CA . PRO A 1 293 ? 34.678 13.636 -27.483 1.00 90.06 293 PRO A CA 1
ATOM 2243 C C . PRO A 1 293 ? 34.693 12.710 -26.260 1.00 90.06 293 PRO A C 1
ATOM 2245 O O . PRO A 1 293 ? 34.545 11.500 -26.412 1.00 90.06 293 PRO A O 1
ATOM 2248 N N . PHE A 1 294 ? 34.817 13.260 -25.045 1.00 90.62 294 PHE A N 1
ATOM 2249 C CA . PHE A 1 294 ? 34.785 12.464 -23.810 1.00 90.62 294 PHE A CA 1
ATOM 2250 C C . PHE A 1 294 ? 33.415 11.830 -23.583 1.00 90.62 294 PHE A C 1
ATOM 2252 O O . PHE A 1 294 ? 33.334 10.661 -23.214 1.00 90.62 294 PHE A O 1
ATOM 2259 N N . TYR A 1 295 ? 32.343 12.581 -23.842 1.00 93.81 295 TYR A N 1
ATOM 2260 C CA . TYR A 1 295 ? 30.980 12.070 -23.756 1.00 93.81 295 TYR A CA 1
ATOM 2261 C C . TYR A 1 295 ? 30.734 10.946 -24.771 1.00 93.81 295 TYR A C 1
ATOM 2263 O O . TYR A 1 295 ? 30.271 9.876 -24.390 1.00 93.81 295 TYR A O 1
ATOM 2271 N N . VAL A 1 296 ? 31.119 11.129 -26.038 1.00 93.25 296 VAL A N 1
ATOM 2272 C CA . VAL A 1 296 ? 30.976 10.102 -27.086 1.00 93.25 296 VAL A CA 1
ATOM 2273 C C . VAL A 1 296 ? 31.807 8.855 -26.769 1.00 93.25 296 VAL A C 1
ATOM 2275 O O . VAL A 1 296 ? 31.318 7.738 -26.930 1.00 93.25 296 VAL A O 1
ATOM 2278 N N . ALA A 1 297 ? 33.030 9.015 -26.257 1.00 92.00 297 ALA A N 1
ATOM 2279 C CA . ALA A 1 297 ? 33.839 7.889 -25.791 1.00 92.00 297 ALA A CA 1
ATOM 2280 C C . ALA A 1 297 ? 33.185 7.163 -24.600 1.00 92.00 297 ALA A C 1
ATOM 2282 O O . ALA A 1 297 ? 33.194 5.933 -24.550 1.00 92.00 297 ALA A O 1
ATOM 2283 N N . GLY A 1 298 ? 32.587 7.913 -23.668 1.00 93.25 298 GLY A N 1
ATOM 2284 C CA . GLY A 1 298 ? 31.813 7.380 -22.547 1.00 93.25 298 GLY A CA 1
ATOM 2285 C C . GLY A 1 298 ? 30.591 6.587 -23.005 1.00 93.25 298 GLY A C 1
ATOM 2286 O O . GLY A 1 298 ? 30.406 5.461 -22.555 1.00 93.25 298 GLY A O 1
ATOM 2287 N N . LEU A 1 299 ? 29.823 7.117 -23.963 1.00 95.62 299 LEU A N 1
ATOM 2288 C CA . LEU A 1 299 ? 28.714 6.407 -24.605 1.00 95.62 299 LEU A CA 1
ATOM 2289 C C . LEU A 1 299 ? 29.187 5.101 -25.243 1.00 95.62 299 LEU A C 1
ATOM 2291 O O . LEU A 1 299 ? 28.586 4.057 -25.023 1.00 95.62 299 LEU A O 1
ATOM 2295 N N . TRP A 1 300 ? 30.280 5.138 -26.010 1.00 94.62 300 TRP A N 1
ATOM 2296 C CA . TRP A 1 300 ? 30.781 3.952 -26.702 1.00 94.62 300 TRP A CA 1
ATOM 2297 C C . TRP A 1 300 ? 31.227 2.857 -25.728 1.00 94.62 300 TRP A C 1
ATOM 2299 O O . TRP A 1 300 ? 30.969 1.683 -25.977 1.00 94.62 300 TRP A O 1
ATOM 2309 N N . ARG A 1 301 ? 31.869 3.222 -24.613 1.00 92.69 301 ARG A N 1
ATOM 2310 C CA . ARG A 1 301 ? 32.266 2.263 -23.570 1.00 92.69 301 ARG A CA 1
ATOM 2311 C C . ARG A 1 301 ? 31.059 1.753 -22.787 1.00 92.69 301 ARG A C 1
ATOM 2313 O O . ARG A 1 301 ? 30.837 0.551 -22.736 1.00 92.69 301 ARG A O 1
ATOM 2320 N N . GLY A 1 302 ? 30.259 2.660 -22.230 1.00 91.56 302 GLY A N 1
ATOM 2321 C CA . GLY A 1 302 ? 29.153 2.317 -21.338 1.00 91.56 302 GLY A CA 1
ATOM 2322 C C . GLY A 1 302 ? 27.979 1.627 -22.031 1.00 91.56 302 GLY A C 1
ATOM 2323 O O . GLY A 1 302 ? 27.201 0.956 -21.370 1.00 91.56 302 GLY A O 1
ATOM 2324 N N . LEU A 1 303 ? 27.838 1.743 -23.354 1.00 94.06 303 LEU A N 1
ATOM 2325 C CA . LEU A 1 303 ? 26.821 1.011 -24.120 1.00 94.06 303 LEU A CA 1
ATOM 2326 C C . LEU A 1 303 ? 27.311 -0.340 -24.653 1.00 94.06 303 LEU A C 1
ATOM 2328 O O . LEU A 1 303 ? 26.555 -1.001 -25.359 1.00 94.06 303 LEU A O 1
ATOM 2332 N N . GLY A 1 304 ? 28.553 -0.755 -24.380 1.00 89.44 304 GLY A N 1
ATOM 2333 C CA . GLY A 1 304 ? 29.090 -2.014 -24.904 1.00 89.44 304 GLY A CA 1
ATOM 2334 C C . GLY A 1 304 ? 28.290 -3.229 -24.446 1.00 89.44 304 GLY A C 1
ATOM 2335 O O . GLY A 1 304 ? 27.719 -3.946 -25.274 1.00 89.44 304 GLY A O 1
ATOM 2336 N N . ASP A 1 305 ? 28.168 -3.364 -23.130 1.00 86.88 305 ASP A N 1
ATOM 2337 C CA . ASP A 1 305 ? 27.533 -4.508 -22.475 1.00 86.88 305 ASP A CA 1
ATOM 2338 C C . ASP A 1 305 ? 26.078 -4.242 -22.076 1.00 86.88 305 ASP A C 1
ATOM 2340 O O . ASP A 1 305 ? 25.442 -5.093 -21.478 1.00 86.88 305 ASP A O 1
ATOM 2344 N N . ALA A 1 306 ? 25.514 -3.085 -22.422 1.00 91.56 306 ALA A N 1
ATOM 2345 C CA . ALA A 1 306 ? 24.119 -2.777 -22.116 1.00 91.56 306 ALA A CA 1
ATOM 2346 C C . ALA A 1 306 ? 23.150 -3.616 -22.964 1.00 91.56 306 ALA A C 1
ATOM 2348 O O . ALA A 1 306 ? 23.439 -3.909 -24.123 1.00 91.56 306 ALA A O 1
ATOM 2349 N N . ASP A 1 307 ? 21.966 -3.908 -22.442 1.00 92.56 307 ASP A N 1
ATOM 2350 C CA . ASP A 1 307 ? 20.817 -4.405 -23.208 1.00 92.56 307 ASP A CA 1
ATOM 2351 C C . ASP A 1 307 ? 19.909 -3.228 -23.626 1.00 92.56 307 ASP A C 1
ATOM 2353 O O . ASP A 1 307 ? 19.367 -3.186 -24.738 1.00 92.56 307 ASP A O 1
ATOM 2357 N N . LEU A 1 308 ? 19.820 -2.212 -22.756 1.00 95.12 308 LEU A N 1
ATOM 2358 C CA . LEU A 1 308 ? 18.977 -1.025 -22.905 1.00 95.12 308 LEU A CA 1
ATOM 2359 C C . LEU A 1 308 ? 19.759 0.266 -22.617 1.00 95.12 308 LEU A C 1
ATOM 2361 O O . LEU A 1 308 ? 20.440 0.388 -21.601 1.00 95.12 308 LEU A O 1
ATOM 2365 N N . ALA A 1 309 ? 19.592 1.270 -23.478 1.00 96.88 309 ALA A N 1
ATOM 2366 C CA . ALA A 1 309 ? 19.989 2.649 -23.218 1.00 96.88 309 ALA A CA 1
ATOM 2367 C C . ALA A 1 309 ? 18.784 3.450 -22.699 1.00 96.88 309 ALA A C 1
ATOM 2369 O O . ALA A 1 309 ? 17.825 3.678 -23.442 1.00 96.88 309 ALA A O 1
ATOM 2370 N N . HIS A 1 310 ? 18.843 3.903 -21.445 1.00 97.19 310 HIS A N 1
ATOM 2371 C CA . HIS A 1 310 ? 17.827 4.760 -20.831 1.00 97.19 310 HIS A CA 1
ATOM 2372 C C . HIS A 1 310 ? 18.321 6.211 -20.826 1.00 97.19 310 HIS A C 1
ATOM 2374 O O . HIS A 1 310 ? 19.232 6.574 -20.090 1.00 97.19 310 HIS A O 1
ATOM 2380 N N . ILE A 1 311 ? 17.746 7.048 -21.684 1.00 96.88 311 ILE A N 1
ATOM 2381 C CA . ILE A 1 311 ? 18.282 8.363 -22.039 1.00 96.88 311 ILE A CA 1
ATOM 2382 C C . ILE A 1 311 ? 17.385 9.464 -21.473 1.00 96.88 311 ILE A C 1
ATOM 2384 O O . ILE A 1 311 ? 16.281 9.683 -21.973 1.00 96.88 311 ILE A O 1
ATOM 2388 N N . PHE A 1 312 ? 17.875 10.202 -20.479 1.00 94.38 312 PHE A N 1
ATOM 2389 C CA . PHE A 1 312 ? 17.230 11.417 -19.987 1.00 94.38 312 PHE A CA 1
ATOM 2390 C C . PHE A 1 312 ? 17.370 12.547 -21.009 1.00 94.38 312 PHE A C 1
ATOM 2392 O O . PHE A 1 312 ? 18.435 12.779 -21.587 1.00 94.38 312 PHE A O 1
ATOM 2399 N N . SER A 1 313 ? 16.270 13.255 -21.243 1.00 91.31 313 SER A N 1
ATOM 2400 C CA . SER A 1 313 ? 16.154 14.246 -22.303 1.00 91.31 313 SER A CA 1
ATOM 2401 C C . SER A 1 313 ? 15.484 15.526 -21.821 1.00 91.31 313 SER A C 1
ATOM 2403 O O . SER A 1 313 ? 14.514 15.506 -21.067 1.00 91.31 313 SER A O 1
ATOM 2405 N N . ALA A 1 314 ? 15.966 16.655 -22.338 1.00 85.81 314 ALA A N 1
ATOM 2406 C CA . ALA A 1 314 ? 15.369 17.979 -22.199 1.00 85.81 314 ALA A CA 1
ATOM 2407 C C . ALA A 1 314 ? 15.086 18.596 -23.587 1.00 85.81 314 ALA A C 1
ATOM 2409 O O . ALA A 1 314 ? 15.387 18.006 -24.626 1.00 85.81 314 ALA A O 1
ATOM 2410 N N . SER A 1 315 ? 14.475 19.783 -23.610 1.00 87.75 315 SER A N 1
ATOM 2411 C CA . SER A 1 315 ? 14.134 20.514 -24.840 1.00 87.75 315 SER A CA 1
ATOM 2412 C C . SER A 1 315 ? 15.317 21.282 -25.451 1.00 87.75 315 SER A C 1
ATOM 2414 O O . SER A 1 315 ? 16.337 21.550 -24.816 1.00 87.75 315 SER A O 1
ATOM 2416 N N . TYR A 1 316 ? 15.127 21.727 -26.691 1.00 90.62 316 TYR A N 1
ATOM 2417 C CA . TYR A 1 316 ? 15.997 22.633 -27.454 1.00 90.62 316 TYR A CA 1
ATOM 2418 C C . TYR A 1 316 ? 17.381 22.058 -27.781 1.00 90.62 316 TYR A C 1
ATOM 2420 O O . TYR A 1 316 ? 17.494 20.891 -28.148 1.00 90.62 316 TYR A O 1
ATOM 2428 N N . SER A 1 317 ? 18.429 22.885 -27.737 1.00 83.44 317 SER A N 1
ATOM 2429 C CA . SER A 1 317 ? 19.797 22.508 -28.110 1.00 83.44 317 SER A CA 1
ATOM 2430 C C . SER A 1 317 ? 20.336 21.349 -27.270 1.00 83.44 317 SER A C 1
ATOM 2432 O O . SER A 1 317 ? 21.101 20.534 -27.782 1.00 83.44 317 SER A O 1
ATOM 2434 N N . SER A 1 318 ? 19.877 21.215 -26.020 1.00 85.50 318 SER A N 1
ATOM 2435 C CA . SER A 1 318 ? 20.235 20.090 -25.152 1.00 85.50 318 SER A CA 1
ATOM 2436 C C . SER A 1 318 ? 19.871 18.737 -25.774 1.00 85.50 318 SER A C 1
ATOM 2438 O O . SER A 1 318 ? 20.665 17.805 -25.675 1.00 85.50 318 SER A O 1
ATOM 2440 N N . PHE A 1 319 ? 18.754 18.654 -26.513 1.00 91.75 319 PHE A N 1
ATOM 2441 C CA . PHE A 1 319 ? 18.314 17.440 -27.206 1.00 91.75 319 PHE A CA 1
ATOM 2442 C C . PHE A 1 319 ? 19.326 16.970 -28.264 1.00 91.75 319 PHE A C 1
ATOM 2444 O O . PHE A 1 319 ? 19.576 15.773 -28.439 1.00 91.75 319 PHE A O 1
ATOM 2451 N N . LEU A 1 320 ? 19.921 17.923 -28.985 1.00 89.94 320 LEU A N 1
ATOM 2452 C CA . LEU A 1 320 ? 20.910 17.644 -30.028 1.00 89.94 320 LEU A CA 1
ATOM 2453 C C . LEU A 1 320 ? 22.272 17.277 -29.443 1.00 89.94 320 LEU A C 1
ATOM 2455 O O . LEU A 1 320 ? 23.000 16.504 -30.052 1.00 89.94 320 LEU A O 1
ATOM 2459 N N . ILE A 1 321 ? 22.614 17.827 -28.278 1.00 88.69 321 ILE A N 1
ATOM 2460 C CA . ILE A 1 321 ? 23.927 17.634 -27.655 1.00 88.69 321 ILE A CA 1
ATOM 2461 C C . ILE A 1 321 ? 23.976 16.336 -26.841 1.00 88.69 321 ILE A C 1
ATOM 2463 O O . ILE A 1 321 ? 24.999 15.658 -26.857 1.00 88.69 321 ILE A O 1
ATOM 2467 N N . ALA A 1 322 ? 22.894 15.975 -26.146 1.00 90.19 322 ALA A N 1
ATOM 2468 C CA . ALA A 1 322 ? 22.889 14.849 -25.213 1.00 90.19 322 ALA A CA 1
ATOM 2469 C C . ALA A 1 322 ? 22.068 13.639 -25.721 1.00 90.19 322 ALA A C 1
ATOM 2471 O O . ALA A 1 322 ? 22.689 12.630 -26.074 1.00 90.19 322 ALA A O 1
ATOM 2472 N N . PRO A 1 323 ? 20.727 13.705 -25.852 1.00 93.62 323 PRO A N 1
ATOM 2473 C CA . PRO A 1 323 ? 19.914 12.580 -26.319 1.00 93.62 323 PRO A CA 1
ATOM 2474 C C . PRO A 1 323 ? 20.253 12.066 -27.717 1.00 93.62 323 PRO A C 1
ATOM 2476 O O . PRO A 1 323 ? 20.265 10.858 -27.939 1.00 93.62 323 PRO A O 1
ATOM 2479 N N . THR A 1 324 ? 20.533 12.960 -28.671 1.00 95.19 324 THR A N 1
ATOM 2480 C CA . THR A 1 324 ? 20.747 12.557 -30.071 1.00 95.19 324 THR A CA 1
ATOM 2481 C C . THR A 1 324 ? 22.009 11.693 -30.241 1.00 95.19 324 THR A C 1
ATOM 2483 O O . THR A 1 324 ? 21.890 10.606 -30.811 1.00 95.19 324 THR A O 1
ATOM 2486 N N . PRO A 1 325 ? 23.195 12.068 -29.712 1.00 95.19 325 PRO A N 1
ATOM 2487 C CA . PRO A 1 325 ? 24.370 11.197 -29.749 1.00 95.19 325 PRO A CA 1
ATOM 2488 C C . PRO A 1 325 ? 24.181 9.884 -28.985 1.00 95.19 325 PRO A C 1
ATOM 2490 O O . PRO A 1 325 ? 24.633 8.848 -29.465 1.00 95.19 325 PRO A O 1
ATOM 2493 N N . ALA A 1 326 ? 23.482 9.901 -27.843 1.00 96.38 326 ALA A N 1
ATOM 2494 C CA . ALA A 1 326 ? 23.190 8.686 -27.077 1.00 96.38 326 ALA A CA 1
ATOM 2495 C C . ALA A 1 326 ? 22.326 7.703 -27.873 1.00 96.38 326 ALA A C 1
ATOM 2497 O O . ALA A 1 326 ? 22.649 6.519 -27.959 1.00 96.38 326 ALA A O 1
ATOM 2498 N N . PHE A 1 327 ? 21.274 8.207 -28.520 1.00 96.81 327 PHE A N 1
ATOM 2499 C CA . PHE A 1 327 ? 20.424 7.425 -29.411 1.00 96.81 327 PHE A CA 1
ATOM 2500 C C . PHE A 1 327 ? 21.217 6.829 -30.581 1.00 96.81 327 PHE A C 1
ATOM 2502 O O . PHE A 1 327 ? 21.082 5.641 -30.873 1.00 96.81 327 PHE A O 1
ATOM 2509 N N . LEU A 1 328 ? 22.063 7.627 -31.242 1.00 96.50 328 LEU A N 1
ATOM 2510 C CA . LEU A 1 328 ? 22.883 7.153 -32.361 1.00 96.50 328 LEU A CA 1
ATOM 2511 C C . LEU A 1 328 ? 23.882 6.080 -31.913 1.00 96.50 328 LEU A C 1
ATOM 2513 O O . LEU A 1 328 ? 23.999 5.049 -32.572 1.00 96.50 328 LEU A O 1
ATOM 2517 N N . ALA A 1 329 ? 24.560 6.281 -30.781 1.00 96.12 329 ALA A N 1
ATOM 2518 C CA . ALA A 1 329 ? 25.486 5.300 -30.225 1.00 96.12 329 ALA A CA 1
ATOM 2519 C C . ALA A 1 329 ? 24.772 3.988 -29.858 1.00 96.12 329 ALA A C 1
ATOM 2521 O O . ALA A 1 329 ? 25.253 2.914 -30.214 1.00 96.12 329 ALA A O 1
ATOM 2522 N N . ALA A 1 330 ? 23.595 4.069 -29.228 1.00 95.50 330 ALA A N 1
ATOM 2523 C CA . ALA A 1 330 ? 22.774 2.904 -28.905 1.00 95.50 330 ALA A CA 1
ATOM 2524 C C . ALA A 1 330 ? 22.327 2.153 -30.170 1.00 95.50 330 ALA A C 1
ATOM 2526 O O . ALA A 1 330 ? 22.441 0.931 -30.233 1.00 95.50 330 ALA A O 1
ATOM 2527 N N . ARG A 1 331 ? 21.911 2.878 -31.218 1.00 94.12 331 ARG A N 1
ATOM 2528 C CA . ARG A 1 331 ? 21.549 2.309 -32.527 1.00 94.12 331 ARG A CA 1
ATOM 2529 C C . ARG A 1 331 ? 22.703 1.574 -33.195 1.00 94.12 331 ARG A C 1
ATOM 2531 O O . ARG A 1 331 ? 22.519 0.444 -33.633 1.00 94.12 331 ARG A O 1
ATOM 2538 N N . LEU A 1 332 ? 23.884 2.192 -33.246 1.00 95.50 332 LEU A N 1
ATOM 2539 C CA . LEU A 1 332 ? 25.092 1.585 -33.819 1.00 95.50 332 LEU A CA 1
ATOM 2540 C C . LEU A 1 332 ? 25.542 0.335 -33.050 1.00 95.50 332 LEU A C 1
ATOM 2542 O O . LEU A 1 332 ? 26.187 -0.539 -33.617 1.00 95.50 332 LEU A O 1
ATOM 2546 N N . ARG A 1 333 ? 25.186 0.246 -31.767 1.00 93.81 333 ARG A N 1
ATOM 2547 C CA . ARG A 1 333 ? 25.457 -0.892 -30.882 1.00 93.81 333 ARG A CA 1
ATOM 2548 C C . ARG A 1 333 ? 24.297 -1.897 -30.810 1.00 93.81 333 ARG A C 1
ATOM 2550 O O . ARG A 1 333 ? 24.361 -2.806 -29.990 1.00 93.81 333 ARG A O 1
ATOM 2557 N N . ALA A 1 334 ? 23.258 -1.731 -31.635 1.00 93.25 334 ALA A N 1
ATOM 2558 C CA . ALA A 1 334 ? 22.050 -2.561 -31.657 1.00 93.25 334 ALA A CA 1
ATOM 2559 C C . ALA A 1 334 ? 21.333 -2.679 -30.294 1.00 93.25 334 ALA A C 1
ATOM 2561 O O . ALA A 1 334 ? 20.777 -3.724 -29.964 1.00 93.25 334 ALA A O 1
ATOM 2562 N N . LYS A 1 335 ? 21.341 -1.608 -29.491 1.00 93.12 335 LYS A N 1
ATOM 2563 C CA . LYS A 1 335 ? 20.699 -1.566 -28.168 1.00 93.12 335 LYS A CA 1
ATOM 2564 C C . LYS A 1 335 ? 19.284 -1.013 -28.251 1.00 93.12 335 LYS A C 1
ATOM 2566 O O . LYS A 1 335 ? 18.998 -0.140 -29.079 1.00 93.12 335 LYS A O 1
ATOM 2571 N N . LYS A 1 336 ? 18.410 -1.485 -27.357 1.00 95.06 33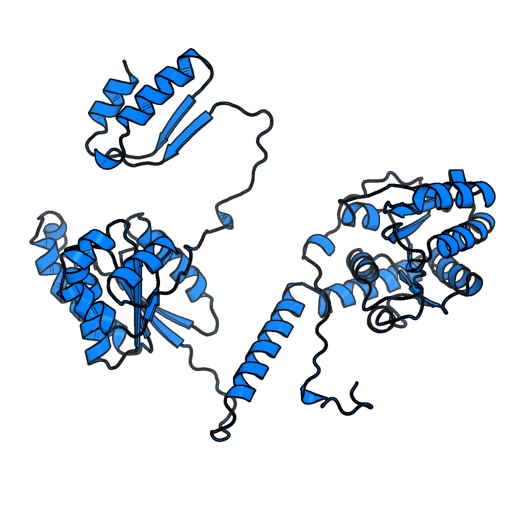6 LYS A N 1
ATOM 2572 C CA . LYS A 1 336 ? 17.084 -0.888 -27.166 1.00 95.06 336 LYS A CA 1
ATOM 2573 C C . LYS A 1 336 ? 17.221 0.521 -26.599 1.00 95.06 336 LYS A C 1
ATOM 2575 O O . LYS A 1 336 ? 18.182 0.825 -25.895 1.00 95.06 336 LYS A O 1
ATOM 2580 N N . THR A 1 337 ? 16.272 1.393 -26.923 1.00 95.38 337 THR A N 1
ATOM 2581 C CA . THR A 1 337 ? 16.313 2.811 -26.548 1.00 95.38 337 THR A CA 1
ATOM 2582 C C . THR A 1 337 ? 15.026 3.249 -25.865 1.00 95.38 337 THR A C 1
ATOM 2584 O O . THR A 1 337 ? 13.958 3.245 -26.472 1.00 95.38 337 THR A O 1
ATOM 2587 N N . LEU A 1 338 ? 15.154 3.682 -24.615 1.00 96.38 338 LEU A N 1
ATOM 2588 C CA . LEU A 1 338 ? 14.097 4.320 -23.841 1.00 96.38 338 LEU A CA 1
ATOM 2589 C C . LEU A 1 338 ? 14.468 5.788 -23.639 1.00 96.38 338 LEU A C 1
ATOM 2591 O O . LEU A 1 338 ? 15.492 6.083 -23.025 1.00 96.38 338 LEU A O 1
ATOM 2595 N N . VAL A 1 339 ? 13.654 6.717 -24.138 1.00 96.69 339 VAL A N 1
ATOM 2596 C CA . VAL A 1 339 ? 13.864 8.153 -23.907 1.00 96.69 339 VAL A CA 1
ATOM 2597 C C . VAL A 1 339 ? 12.944 8.634 -22.798 1.00 96.69 339 VAL A C 1
ATOM 2599 O O . VAL A 1 339 ? 11.725 8.634 -22.952 1.00 96.69 339 VAL A O 1
ATOM 2602 N N . HIS A 1 340 ? 13.544 9.103 -21.709 1.00 94.56 340 HIS A N 1
ATOM 2603 C CA . HIS A 1 340 ? 12.857 9.744 -20.600 1.00 94.56 340 HIS A CA 1
ATOM 2604 C C . HIS A 1 340 ? 12.857 11.255 -20.805 1.00 94.56 340 HIS A C 1
ATOM 2606 O O . HIS A 1 340 ? 13.873 11.930 -20.633 1.00 94.56 340 HIS A O 1
ATOM 2612 N N . TYR A 1 341 ? 11.727 11.793 -21.252 1.00 94.12 341 TYR A N 1
ATOM 2613 C CA . TYR A 1 341 ? 11.628 13.182 -21.676 1.00 94.12 341 TYR A CA 1
ATOM 2614 C C . TYR A 1 341 ? 11.019 14.075 -20.588 1.00 94.12 341 TYR A C 1
ATOM 2616 O O . TYR A 1 341 ? 9.831 13.975 -20.275 1.00 94.12 341 TYR A O 1
ATOM 2624 N N . HIS A 1 342 ? 11.803 15.035 -20.090 1.00 86.88 342 HIS A N 1
ATOM 2625 C CA . HIS A 1 342 ? 11.381 16.018 -19.087 1.00 86.88 342 HIS A CA 1
ATOM 2626 C C . HIS A 1 342 ? 11.583 17.446 -19.592 1.00 86.88 342 HIS A C 1
ATOM 2628 O O . HIS A 1 342 ? 12.692 17.984 -19.552 1.00 86.88 342 HIS A O 1
ATOM 2634 N N . SER A 1 343 ? 10.503 18.103 -20.017 1.00 86.25 343 SER A N 1
ATOM 2635 C CA . SER A 1 343 ? 10.495 19.552 -20.246 1.00 86.25 343 SER A CA 1
ATOM 2636 C C . SER A 1 343 ? 9.076 20.090 -20.425 1.00 86.25 343 SER A C 1
ATOM 2638 O O . SER A 1 343 ? 8.313 19.535 -21.209 1.00 86.25 343 SER A O 1
ATOM 2640 N N . GLY A 1 344 ? 8.741 21.208 -19.771 1.00 83.69 344 GLY A N 1
ATOM 2641 C CA . GLY A 1 344 ? 7.475 21.924 -20.010 1.00 83.69 344 GLY A CA 1
ATOM 2642 C C . GLY A 1 344 ? 7.367 22.532 -21.416 1.00 83.69 344 GLY A C 1
ATOM 2643 O O . GLY A 1 344 ? 6.271 22.730 -21.930 1.00 83.69 344 GLY A O 1
ATOM 2644 N N . GLU A 1 345 ? 8.508 22.722 -22.076 1.00 87.62 345 GLU A N 1
ATOM 2645 C CA . GLU A 1 345 ? 8.652 23.343 -23.398 1.00 87.62 345 GLU A CA 1
ATOM 2646 C C . GLU A 1 345 ? 8.496 22.343 -24.559 1.00 87.62 345 GLU A C 1
ATOM 2648 O O . GLU A 1 345 ? 8.791 22.655 -25.714 1.00 87.62 345 GLU A O 1
ATOM 2653 N N . ALA A 1 346 ? 8.044 21.118 -24.268 1.00 91.06 346 ALA A N 1
ATOM 2654 C CA . ALA A 1 346 ? 7.987 20.020 -25.229 1.00 91.06 346 ALA A CA 1
ATOM 2655 C C . ALA A 1 346 ? 7.242 20.390 -26.521 1.00 91.06 346 ALA A C 1
ATOM 2657 O O . ALA A 1 346 ? 7.713 20.077 -27.612 1.00 91.06 346 ALA A O 1
ATOM 2658 N N . ARG A 1 347 ? 6.100 21.086 -26.420 1.00 92.50 347 ARG A N 1
ATOM 2659 C CA . ARG A 1 347 ? 5.276 21.448 -27.587 1.00 92.50 347 ARG A CA 1
ATOM 2660 C C . ARG A 1 347 ? 6.031 22.377 -28.534 1.00 92.50 347 ARG A C 1
ATOM 2662 O O . ARG A 1 347 ? 6.087 22.120 -29.736 1.00 92.50 347 ARG A O 1
ATOM 2669 N N . ASP A 1 348 ? 6.625 23.439 -27.997 1.00 93.69 348 ASP A N 1
ATOM 2670 C CA . ASP A 1 348 ? 7.394 24.399 -28.790 1.00 93.69 348 ASP A CA 1
ATOM 2671 C C . ASP A 1 348 ? 8.641 23.741 -29.396 1.00 93.69 348 ASP A C 1
ATOM 2673 O O . ASP A 1 348 ? 8.892 23.841 -30.603 1.00 93.69 348 ASP A O 1
ATOM 2677 N N . HIS A 1 349 ? 9.364 22.964 -28.590 1.00 94.06 349 HIS A N 1
ATOM 2678 C CA . HIS A 1 349 ? 10.535 22.238 -29.052 1.00 94.06 349 HIS A CA 1
ATOM 2679 C C . HIS A 1 349 ? 10.214 21.266 -30.192 1.00 94.06 349 HIS A C 1
ATOM 2681 O O . HIS A 1 349 ? 10.876 21.294 -31.234 1.00 94.06 349 HIS A O 1
ATOM 2687 N N . LEU A 1 350 ? 9.194 20.422 -30.016 1.00 94.81 350 LEU A N 1
ATOM 2688 C CA . LEU A 1 350 ? 8.781 19.450 -31.021 1.00 94.81 350 LEU A CA 1
ATOM 2689 C C . LEU A 1 350 ? 8.268 20.136 -32.276 1.00 94.81 350 LEU A C 1
ATOM 2691 O O . LEU A 1 350 ? 8.503 19.606 -33.357 1.00 94.81 350 LEU A O 1
ATOM 2695 N N . ARG A 1 351 ? 7.638 21.314 -32.179 1.00 95.38 351 ARG A N 1
ATOM 2696 C CA . ARG A 1 351 ? 7.241 22.123 -33.341 1.00 95.38 351 ARG A CA 1
ATOM 2697 C C . ARG A 1 351 ? 8.458 22.580 -34.146 1.00 95.38 351 ARG A C 1
ATOM 2699 O O . ARG A 1 351 ? 8.466 22.400 -35.368 1.00 95.38 351 ARG A O 1
ATOM 2706 N N . LYS A 1 352 ? 9.484 23.105 -33.468 1.00 93.31 352 LYS A N 1
ATOM 2707 C CA . LYS A 1 352 ? 10.689 23.692 -34.081 1.00 93.31 352 LYS A CA 1
ATOM 2708 C C . LYS A 1 352 ? 11.704 22.654 -34.574 1.00 93.31 352 LYS A C 1
ATOM 2710 O O . LYS A 1 352 ? 12.341 22.863 -35.603 1.00 93.31 352 LYS A O 1
ATOM 2715 N N . SER A 1 353 ? 11.858 21.522 -33.886 1.00 94.38 353 SER A N 1
ATOM 2716 C CA . SER A 1 353 ? 12.941 20.566 -34.152 1.00 94.38 353 SER A CA 1
ATOM 2717 C C . SER A 1 353 ? 12.487 19.352 -34.966 1.00 94.38 353 SER A C 1
ATOM 2719 O O . SER A 1 353 ? 11.924 18.386 -34.448 1.00 94.38 353 SER A O 1
ATOM 2721 N N . ARG A 1 354 ? 12.804 19.356 -36.269 1.00 93.62 354 ARG A N 1
ATOM 2722 C CA . ARG A 1 354 ? 12.620 18.177 -37.140 1.00 93.62 354 ARG A CA 1
ATOM 2723 C C . ARG A 1 354 ? 13.475 16.991 -36.690 1.00 93.62 354 ARG A C 1
ATOM 2725 O O . ARG A 1 354 ? 13.009 15.857 -36.763 1.00 93.62 354 ARG A O 1
ATOM 2732 N N . ILE A 1 355 ? 14.686 17.260 -36.199 1.00 92.81 355 ILE A N 1
ATOM 2733 C CA . ILE A 1 355 ? 15.622 16.233 -35.724 1.00 92.81 355 ILE A CA 1
ATOM 2734 C C . ILE A 1 355 ? 15.071 15.547 -34.473 1.00 92.81 355 ILE A C 1
ATOM 2736 O O . ILE A 1 355 ? 15.073 14.322 -34.411 1.00 92.81 355 ILE A O 1
ATOM 2740 N N . ALA A 1 356 ? 14.520 16.305 -33.518 1.00 94.00 356 ALA A N 1
ATOM 2741 C CA . ALA A 1 356 ? 13.932 15.712 -32.318 1.00 94.00 356 ALA A CA 1
ATOM 2742 C C . ALA A 1 356 ? 12.780 14.766 -32.668 1.00 94.00 356 ALA A C 1
ATOM 2744 O O . ALA A 1 356 ? 12.769 13.621 -32.229 1.00 94.00 356 ALA A O 1
ATOM 2745 N N . ARG A 1 357 ? 11.867 15.188 -33.556 1.00 95.44 357 ARG A N 1
ATOM 2746 C CA . ARG A 1 357 ? 10.795 14.309 -34.056 1.00 95.44 357 ARG A CA 1
ATOM 2747 C C . ARG A 1 357 ? 11.341 13.082 -34.791 1.00 95.44 357 ARG A C 1
ATOM 2749 O O . ARG A 1 357 ? 10.788 11.998 -34.648 1.00 95.44 357 ARG A O 1
ATOM 2756 N N . PHE A 1 358 ? 12.410 13.231 -35.574 1.00 95.25 358 PHE A N 1
ATOM 2757 C CA . PHE A 1 358 ? 13.041 12.116 -36.287 1.00 95.25 358 PHE A CA 1
ATOM 2758 C C . PHE A 1 358 ? 13.610 11.060 -35.332 1.00 95.25 358 PHE A C 1
ATOM 2760 O O . PHE A 1 358 ? 13.382 9.870 -35.556 1.00 95.25 358 PHE A O 1
ATOM 2767 N N . VAL A 1 359 ? 14.323 11.501 -34.291 1.00 95.88 359 VAL A N 1
ATOM 2768 C CA . VAL A 1 359 ? 14.911 10.641 -33.255 1.00 95.88 359 VAL A CA 1
ATOM 2769 C C . VAL A 1 359 ? 13.812 9.980 -32.428 1.00 95.88 359 VAL A C 1
ATOM 2771 O O . VAL A 1 359 ? 13.787 8.760 -32.313 1.00 95.88 359 VAL A O 1
ATOM 2774 N N . LEU A 1 360 ? 12.852 10.759 -31.925 1.00 96.19 360 LEU A N 1
ATOM 2775 C CA . LEU A 1 360 ? 11.770 10.259 -31.071 1.00 96.19 360 LEU A CA 1
ATOM 2776 C C . LEU A 1 360 ? 10.841 9.278 -31.796 1.00 96.19 360 LEU A C 1
ATOM 2778 O O . LEU A 1 360 ? 10.399 8.315 -31.194 1.00 96.19 360 LEU A O 1
ATOM 2782 N N . ARG A 1 361 ? 10.590 9.436 -33.101 1.00 96.25 361 ARG A N 1
ATOM 2783 C CA . ARG A 1 361 ? 9.846 8.416 -33.875 1.00 96.25 361 ARG A CA 1
ATOM 2784 C C . ARG A 1 361 ? 10.568 7.084 -33.982 1.00 96.25 361 ARG A C 1
ATOM 2786 O O . ARG A 1 361 ? 9.969 6.092 -34.378 1.00 96.25 361 ARG A O 1
ATOM 2793 N N . ARG A 1 362 ? 11.878 7.105 -33.777 1.00 95.00 362 ARG A N 1
ATOM 2794 C CA . ARG A 1 362 ? 12.735 5.958 -33.991 1.00 95.00 362 ARG A CA 1
ATOM 2795 C C . ARG A 1 362 ? 13.096 5.271 -32.701 1.00 95.00 362 ARG A C 1
ATOM 2797 O O . ARG A 1 362 ? 13.479 4.121 -32.829 1.00 95.00 362 ARG A O 1
ATOM 2804 N N . VAL A 1 363 ? 13.027 5.910 -31.536 1.00 94.44 363 VAL A N 1
ATOM 2805 C CA . VAL A 1 363 ? 13.334 5.238 -30.265 1.00 94.44 363 VAL A CA 1
ATOM 2806 C C . VAL A 1 363 ? 12.324 4.127 -29.992 1.00 94.44 363 VAL A C 1
ATOM 2808 O O . VAL A 1 363 ? 11.212 4.170 -30.510 1.00 94.44 363 VAL A O 1
ATOM 2811 N N . ASP A 1 364 ? 12.726 3.113 -29.230 1.00 95.44 364 ASP A N 1
ATOM 2812 C CA . ASP A 1 364 ? 11.859 1.964 -28.958 1.00 95.44 364 ASP A CA 1
ATOM 2813 C C . ASP A 1 364 ? 10.706 2.348 -28.025 1.00 95.44 364 ASP A C 1
ATOM 2815 O O . ASP A 1 364 ? 9.597 1.863 -28.216 1.00 95.44 364 ASP A O 1
ATOM 2819 N N . GLN A 1 365 ? 10.956 3.240 -27.060 1.00 96.38 365 GLN A N 1
ATOM 2820 C CA . GLN A 1 365 ? 9.937 3.722 -26.132 1.00 96.38 365 GLN A CA 1
ATOM 2821 C C . GLN A 1 365 ? 10.212 5.160 -25.670 1.00 96.38 365 GLN A C 1
ATOM 2823 O O . GLN A 1 365 ? 11.365 5.573 -25.504 1.00 96.38 365 GLN A O 1
ATOM 2828 N N . ILE A 1 366 ? 9.143 5.926 -25.434 1.00 96.62 366 ILE A N 1
ATOM 2829 C CA . ILE A 1 366 ? 9.193 7.274 -24.854 1.00 96.62 366 ILE A CA 1
ATOM 2830 C C . ILE A 1 366 ? 8.410 7.270 -23.544 1.00 96.62 366 ILE A C 1
ATOM 2832 O O . ILE A 1 366 ? 7.249 6.865 -23.517 1.00 96.62 366 ILE A O 1
ATOM 2836 N N . VAL A 1 367 ? 9.012 7.786 -22.477 1.00 94.50 367 VAL A N 1
ATOM 2837 C CA . VAL A 1 367 ? 8.352 7.970 -21.180 1.00 94.50 367 VAL A CA 1
ATOM 2838 C C . VAL A 1 367 ? 8.441 9.422 -20.731 1.00 94.50 367 VAL A C 1
ATOM 2840 O O . VAL A 1 367 ? 9.395 10.137 -21.050 1.00 94.50 367 VAL A O 1
ATOM 2843 N N . THR A 1 368 ? 7.411 9.887 -20.029 1.00 93.12 368 THR A N 1
ATOM 2844 C CA . THR A 1 368 ? 7.274 11.282 -19.587 1.00 93.12 368 THR A CA 1
ATOM 2845 C C . THR A 1 368 ? 6.693 11.355 -18.173 1.00 93.12 368 THR A C 1
ATOM 2847 O O . THR A 1 368 ? 5.886 10.503 -17.818 1.00 93.12 368 THR A O 1
ATOM 2850 N N . PRO A 1 369 ? 6.994 12.397 -17.378 1.00 90.38 369 PRO A N 1
ATOM 2851 C CA . PRO A 1 369 ? 6.525 12.510 -15.994 1.00 90.38 369 PRO A CA 1
ATOM 2852 C C . PRO A 1 369 ? 5.023 12.774 -15.824 1.00 90.38 369 PRO A C 1
ATOM 2854 O O . PRO A 1 369 ? 4.535 12.805 -14.697 1.00 90.38 369 PRO A O 1
ATOM 2857 N N . SER A 1 370 ? 4.278 13.068 -16.898 1.00 90.94 370 SER A N 1
ATOM 2858 C CA . SER A 1 370 ? 2.882 13.499 -16.771 1.00 90.94 370 SER A CA 1
ATOM 2859 C C . SER A 1 370 ? 2.021 13.191 -17.992 1.00 90.94 370 SER A C 1
ATOM 2861 O O . SER A 1 370 ? 2.465 13.246 -19.139 1.00 90.94 370 SER A O 1
ATOM 2863 N N . ALA A 1 371 ? 0.723 12.990 -17.748 1.00 90.38 371 ALA A N 1
ATOM 2864 C CA . ALA A 1 371 ? -0.280 12.842 -18.802 1.00 90.38 371 ALA A CA 1
ATOM 2865 C C . ALA A 1 371 ? -0.393 14.083 -19.713 1.00 90.38 371 ALA A C 1
ATOM 2867 O O . ALA A 1 371 ? -0.827 13.971 -20.860 1.00 90.38 371 ALA A O 1
ATOM 2868 N N . TYR A 1 372 ? 0.006 15.268 -19.233 1.00 92.00 372 TYR A N 1
ATOM 2869 C CA . TYR A 1 372 ? 0.104 16.468 -20.067 1.00 92.00 372 TYR A CA 1
ATOM 2870 C C . TYR A 1 372 ? 1.109 16.268 -21.207 1.00 92.00 372 TYR A C 1
ATOM 2872 O O . TYR A 1 372 ? 0.778 16.516 -22.366 1.00 92.00 372 TYR A O 1
ATOM 2880 N N . LEU A 1 373 ? 2.307 15.760 -20.906 1.00 91.94 373 LEU A N 1
ATOM 2881 C CA . LEU A 1 373 ? 3.326 15.524 -21.927 1.00 91.94 373 LEU A CA 1
ATOM 2882 C C . LEU A 1 373 ? 2.923 14.406 -22.885 1.00 91.94 373 LEU A C 1
ATOM 2884 O O . LEU A 1 373 ? 3.126 14.554 -24.084 1.00 91.94 373 LEU A O 1
ATOM 2888 N N . VAL A 1 374 ? 2.249 13.360 -22.404 1.00 92.25 374 VAL A N 1
ATOM 2889 C CA . VAL A 1 374 ? 1.655 12.337 -23.283 1.00 92.25 374 VAL A CA 1
ATOM 2890 C C . VAL A 1 374 ? 0.719 12.968 -24.325 1.00 92.25 374 VAL A C 1
ATOM 2892 O O . VAL A 1 374 ? 0.801 12.638 -25.509 1.00 92.25 374 VAL A O 1
ATOM 2895 N N . LYS A 1 375 ? -0.139 13.919 -23.921 1.00 94.12 375 LYS A N 1
ATOM 2896 C CA . LYS A 1 375 ? -1.016 14.653 -24.854 1.00 94.12 375 LYS A CA 1
ATOM 2897 C C . LYS A 1 375 ? -0.209 15.484 -25.853 1.00 94.12 375 LYS A C 1
ATOM 2899 O O . LYS A 1 375 ? -0.486 15.408 -27.046 1.00 94.12 375 LYS A O 1
ATOM 2904 N N . VAL A 1 376 ? 0.813 16.206 -25.388 1.00 94.50 376 VAL A N 1
ATOM 2905 C CA . VAL A 1 376 ? 1.700 16.988 -26.263 1.00 94.50 376 VAL A CA 1
ATOM 2906 C C . VAL A 1 376 ? 2.384 16.093 -27.298 1.00 94.50 376 VAL A C 1
ATOM 2908 O O . VAL A 1 376 ? 2.396 16.431 -28.473 1.00 94.50 376 VAL A O 1
ATOM 2911 N N . PHE A 1 377 ? 2.921 14.936 -26.908 1.00 94.69 377 PHE A N 1
ATOM 2912 C CA . PHE A 1 377 ? 3.580 14.010 -27.836 1.00 94.69 377 PHE A CA 1
ATOM 2913 C C . PHE A 1 377 ? 2.603 13.454 -28.883 1.00 94.69 377 PHE A C 1
ATOM 2915 O O . PHE A 1 377 ? 2.944 13.378 -30.069 1.00 94.69 377 PHE A O 1
ATOM 2922 N N . ARG A 1 378 ? 1.360 13.169 -28.476 1.00 95.25 378 ARG A N 1
ATOM 2923 C CA . ARG A 1 378 ? 0.291 12.719 -29.376 1.00 95.25 378 ARG A CA 1
ATOM 2924 C C . ARG A 1 378 ? -0.027 13.735 -30.477 1.00 95.25 378 ARG A C 1
ATOM 2926 O O . ARG A 1 378 ? -0.251 13.318 -31.610 1.00 95.25 378 ARG A O 1
ATOM 2933 N N . GLU A 1 379 ? 0.033 15.040 -30.196 1.00 96.56 379 GLU A N 1
ATOM 2934 C CA . GLU A 1 379 ? -0.140 16.107 -31.207 1.00 96.56 379 GLU A CA 1
ATOM 2935 C C . GLU A 1 379 ? 0.875 16.003 -32.364 1.00 96.56 379 GLU A C 1
ATOM 2937 O O . GLU A 1 379 ? 0.606 16.460 -33.473 1.00 96.56 379 GLU A O 1
ATOM 2942 N N . PHE A 1 380 ? 2.032 15.368 -32.135 1.00 95.56 380 PHE A N 1
ATOM 2943 C CA . PHE A 1 380 ? 3.082 15.160 -33.141 1.00 95.56 380 PHE A CA 1
ATOM 2944 C C . PHE A 1 380 ? 3.133 13.725 -33.699 1.00 95.56 380 PHE A C 1
ATOM 2946 O O . PHE A 1 380 ? 4.070 13.385 -34.439 1.00 95.56 380 PHE A O 1
ATOM 2953 N N . GLY A 1 381 ? 2.137 12.893 -33.367 1.00 94.19 381 GLY A N 1
ATOM 2954 C CA . GLY A 1 381 ? 2.067 11.484 -33.761 1.00 94.19 381 GLY A CA 1
ATOM 2955 C C . GLY A 1 381 ? 3.120 10.613 -33.073 1.00 94.19 381 GLY A C 1
ATOM 2956 O O . GLY A 1 381 ? 3.643 9.688 -33.690 1.00 94.19 381 GLY A O 1
ATOM 2957 N N . LEU A 1 382 ? 3.495 10.955 -31.838 1.00 95.06 382 LEU A N 1
ATOM 2958 C CA . LEU A 1 382 ? 4.424 10.188 -31.013 1.00 95.06 382 LEU A CA 1
ATOM 2959 C C . LEU A 1 382 ? 3.656 9.492 -29.885 1.00 95.06 382 LEU A C 1
ATOM 2961 O O . LEU A 1 382 ? 2.850 10.125 -29.200 1.00 95.06 382 LEU A O 1
ATOM 2965 N N . THR A 1 383 ? 3.937 8.209 -29.675 1.00 94.12 383 THR A N 1
ATOM 2966 C CA . THR A 1 383 ? 3.412 7.443 -28.539 1.00 94.12 383 THR A CA 1
ATOM 2967 C C . THR A 1 383 ? 4.366 7.589 -27.363 1.00 94.12 383 THR A C 1
ATOM 2969 O O . THR A 1 383 ? 5.566 7.371 -27.513 1.00 94.12 383 THR A O 1
ATOM 2972 N N . ALA A 1 384 ? 3.837 7.981 -26.207 1.00 92.00 384 ALA A N 1
ATOM 2973 C CA . ALA A 1 384 ? 4.589 8.095 -24.967 1.00 92.00 384 ALA A CA 1
ATOM 2974 C C . ALA A 1 384 ? 3.752 7.579 -23.796 1.00 92.00 384 ALA A C 1
ATOM 2976 O O . ALA A 1 384 ? 2.524 7.704 -23.809 1.00 92.00 384 ALA A O 1
ATOM 2977 N N . GLU A 1 385 ? 4.423 7.061 -22.775 1.00 90.50 385 GLU A N 1
ATOM 2978 C CA . GLU A 1 385 ? 3.800 6.585 -21.542 1.00 90.50 385 GLU A CA 1
ATOM 2979 C C . GLU A 1 385 ? 4.076 7.531 -20.366 1.00 90.50 385 GLU A C 1
ATOM 2981 O O . GLU A 1 385 ? 5.150 8.143 -20.289 1.00 90.50 385 GLU A O 1
ATOM 2986 N N . PRO A 1 386 ? 3.112 7.703 -19.446 1.00 91.81 386 PRO A N 1
ATOM 2987 C CA . PRO A 1 386 ? 3.339 8.457 -18.228 1.00 91.81 386 PRO A CA 1
ATOM 2988 C C . PRO A 1 386 ? 4.044 7.574 -17.187 1.00 91.81 386 PRO A C 1
ATOM 2990 O O . PRO A 1 386 ? 3.491 6.568 -16.756 1.00 91.81 386 PRO A O 1
ATOM 2993 N N . ILE A 1 387 ? 5.230 7.984 -16.741 1.00 87.56 387 ILE A N 1
ATOM 2994 C CA . ILE A 1 387 ? 5.911 7.424 -15.568 1.00 87.56 387 ILE A CA 1
ATOM 2995 C C . ILE A 1 387 ? 6.121 8.572 -14.582 1.00 87.56 387 ILE A C 1
ATOM 2997 O O . ILE A 1 387 ? 6.911 9.465 -14.883 1.00 87.56 387 ILE A O 1
ATOM 3001 N N . PRO A 1 388 ? 5.408 8.610 -13.443 1.00 85.00 388 PRO A N 1
ATOM 3002 C CA 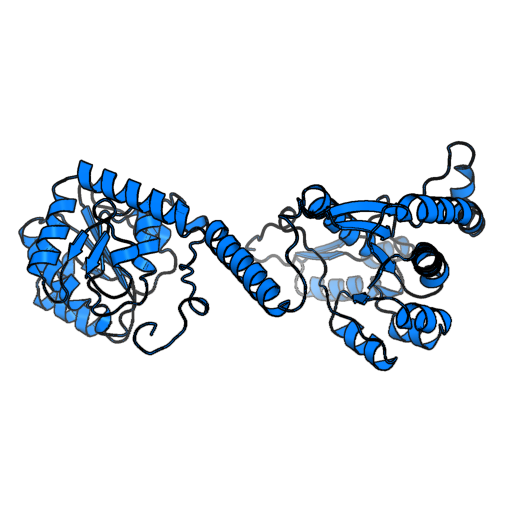. PRO A 1 388 ? 5.528 9.706 -12.493 1.00 85.00 388 PRO A CA 1
ATOM 3003 C C . PRO A 1 388 ? 6.934 9.769 -11.887 1.00 85.00 388 PRO A C 1
ATOM 3005 O O . PRO A 1 388 ? 7.654 8.776 -11.807 1.00 85.00 388 PRO A O 1
ATOM 3008 N N . ASN A 1 389 ? 7.311 10.962 -11.433 1.00 86.62 389 ASN A N 1
ATOM 3009 C CA . ASN A 1 389 ? 8.564 11.162 -10.716 1.00 86.62 389 ASN A CA 1
ATOM 3010 C C . ASN A 1 389 ? 8.568 10.388 -9.384 1.00 86.62 389 ASN A C 1
ATOM 3012 O O . ASN A 1 389 ? 7.569 10.372 -8.665 1.00 86.62 389 ASN A O 1
ATOM 3016 N N . ILE A 1 390 ? 9.721 9.825 -9.036 1.00 85.50 390 ILE A N 1
ATOM 3017 C CA . ILE A 1 390 ? 10.003 9.188 -7.752 1.00 85.50 390 ILE A CA 1
ATOM 3018 C C . ILE A 1 390 ? 10.015 10.261 -6.658 1.00 85.50 390 ILE A C 1
ATOM 3020 O O . ILE A 1 390 ? 10.624 11.326 -6.821 1.00 85.50 390 ILE A O 1
ATOM 3024 N N . VAL A 1 391 ? 9.364 9.960 -5.535 1.00 84.06 391 VAL A N 1
ATOM 3025 C CA . VAL A 1 391 ? 9.408 10.748 -4.300 1.00 84.06 391 VAL A CA 1
ATOM 3026 C C . VAL A 1 391 ? 10.082 9.902 -3.229 1.00 84.06 391 VAL A C 1
ATOM 3028 O O . VAL A 1 391 ? 9.634 8.795 -2.943 1.00 84.06 391 VAL A O 1
ATOM 3031 N N . ASP A 1 392 ? 11.155 10.419 -2.637 1.00 80.69 392 ASP A N 1
ATOM 3032 C CA . ASP A 1 392 ? 11.831 9.762 -1.519 1.00 80.69 392 ASP A CA 1
ATOM 3033 C C . ASP A 1 392 ? 11.071 10.020 -0.217 1.00 80.69 392 ASP A C 1
ATOM 3035 O O . ASP A 1 392 ? 11.253 11.052 0.429 1.00 80.69 392 ASP A O 1
ATOM 3039 N N . LEU A 1 393 ? 10.206 9.080 0.160 1.00 82.25 393 LEU A N 1
ATOM 3040 C CA . LEU A 1 393 ? 9.378 9.197 1.360 1.00 82.25 393 LEU A CA 1
ATOM 3041 C C . LEU A 1 393 ? 10.206 9.277 2.651 1.00 82.25 393 LEU A C 1
ATOM 3043 O O . LEU A 1 393 ? 9.720 9.827 3.633 1.00 82.25 393 LEU A O 1
ATOM 3047 N N . SER A 1 394 ? 11.463 8.816 2.659 1.00 79.62 394 SER A N 1
ATOM 3048 C CA . SER A 1 394 ? 12.324 8.924 3.845 1.00 79.62 394 SER A CA 1
ATOM 3049 C C . SER A 1 394 ? 12.686 10.375 4.188 1.00 79.62 394 SER A C 1
ATOM 3051 O O . SER A 1 394 ? 12.947 10.690 5.349 1.00 79.62 394 SER A O 1
ATOM 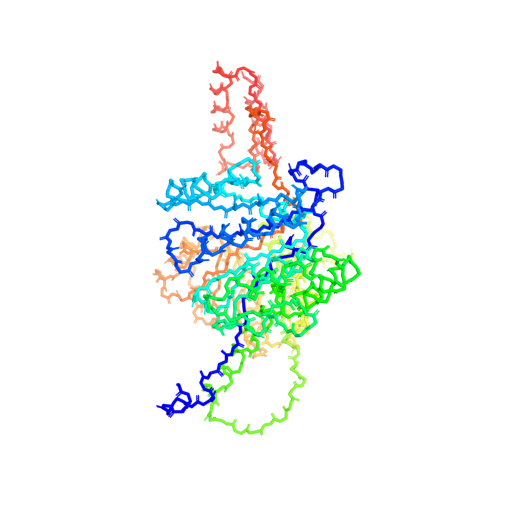3053 N N . GLN A 1 395 ? 12.642 11.279 3.202 1.00 79.25 395 GLN A N 1
ATOM 3054 C CA . GLN A 1 395 ? 12.892 12.711 3.389 1.00 79.25 395 GLN A CA 1
ATOM 3055 C C . GLN A 1 395 ? 11.652 13.478 3.866 1.00 79.25 395 GLN A C 1
ATOM 3057 O O . GLN A 1 395 ? 11.768 14.629 4.292 1.00 79.25 395 GLN A O 1
ATOM 3062 N N . PHE A 1 396 ? 10.464 12.870 3.798 1.00 82.62 396 PHE A N 1
ATOM 3063 C CA . PHE A 1 396 ? 9.202 13.536 4.100 1.00 82.62 396 PHE A CA 1
ATOM 3064 C C . PHE A 1 396 ? 8.481 12.835 5.243 1.00 82.62 396 PHE A C 1
ATOM 3066 O O . PHE A 1 396 ? 7.867 11.788 5.072 1.00 82.62 396 PHE A O 1
ATOM 3073 N N . GLN A 1 397 ? 8.478 13.470 6.411 1.00 83.81 397 GLN A N 1
ATOM 3074 C CA . GLN A 1 397 ? 7.607 13.069 7.508 1.00 83.81 397 GLN A CA 1
ATOM 3075 C C . GLN A 1 397 ? 6.364 13.948 7.513 1.00 83.81 397 GLN A C 1
ATOM 3077 O O . GLN A 1 397 ? 6.451 15.182 7.531 1.00 83.81 397 GLN A O 1
ATOM 3082 N N . PHE A 1 398 ? 5.192 13.312 7.490 1.00 86.38 398 PHE A N 1
ATOM 3083 C CA . PHE A 1 398 ? 3.948 14.039 7.677 1.00 86.38 398 PHE A CA 1
ATOM 3084 C C . PHE A 1 398 ? 3.933 14.650 9.079 1.00 86.38 398 PHE A C 1
ATOM 3086 O O . PHE A 1 398 ? 4.149 13.964 10.076 1.00 86.38 398 PHE A O 1
ATOM 3093 N N . ARG A 1 399 ? 3.661 15.953 9.147 1.00 84.81 399 ARG A N 1
ATOM 3094 C CA . ARG A 1 399 ? 3.493 16.681 10.402 1.00 84.81 399 ARG A CA 1
ATOM 3095 C C . ARG A 1 399 ? 2.143 17.370 10.393 1.00 84.81 399 ARG A C 1
ATOM 3097 O O . ARG A 1 399 ? 1.936 18.306 9.613 1.00 84.81 399 ARG A O 1
ATOM 3104 N N . GLU A 1 400 ? 1.264 16.946 11.292 1.00 88.19 400 GLU A N 1
ATOM 3105 C CA . GLU A 1 400 ? 0.031 17.672 11.564 1.00 88.19 400 GLU A CA 1
ATOM 3106 C C . GLU A 1 400 ? 0.380 19.042 12.158 1.00 88.19 400 GLU A C 1
ATOM 3108 O O . GLU A 1 400 ? 1.192 19.168 13.077 1.00 88.19 400 GLU A O 1
ATOM 3113 N N . ARG A 1 401 ? -0.161 20.104 11.561 1.00 85.38 401 ARG A N 1
ATOM 3114 C CA . ARG A 1 401 ? 0.124 21.477 11.980 1.00 85.38 401 ARG A CA 1
ATOM 3115 C C . ARG A 1 401 ? -1.010 21.948 12.879 1.00 85.38 401 ARG A C 1
ATOM 3117 O O . ARG A 1 401 ? -2.034 22.395 12.375 1.00 85.38 401 ARG A O 1
ATOM 3124 N N . ASN A 1 402 ? -0.804 21.861 14.191 1.00 85.81 402 ASN A N 1
ATOM 3125 C CA . ASN A 1 402 ? -1.734 22.382 15.187 1.00 85.81 402 ASN A CA 1
ATOM 3126 C C . ASN A 1 402 ? -0.970 23.158 16.285 1.00 85.81 402 ASN A C 1
ATOM 3128 O O . ASN A 1 402 ? -0.134 22.554 16.962 1.00 85.81 402 ASN A O 1
ATOM 3132 N N . PRO A 1 403 ? -1.203 24.475 16.460 1.00 85.88 403 PRO A N 1
ATOM 3133 C CA . PRO A 1 403 ? -2.086 25.336 15.664 1.00 85.88 403 PRO A CA 1
ATOM 3134 C C . PRO A 1 403 ? -1.497 25.662 14.281 1.00 85.88 403 PRO A C 1
ATOM 3136 O O . PRO A 1 403 ? -0.281 25.614 14.072 1.00 85.88 403 PRO A O 1
ATOM 3139 N N . LEU A 1 404 ? -2.358 26.034 13.331 1.00 86.44 404 LEU A N 1
ATOM 3140 C CA . LEU A 1 404 ? -1.918 26.593 12.053 1.00 86.44 404 LEU A CA 1
ATOM 3141 C C . LEU A 1 404 ? -1.280 27.969 12.288 1.00 86.44 404 LEU A C 1
ATOM 3143 O O . LEU A 1 404 ? -1.860 28.823 12.951 1.00 86.44 404 LEU A O 1
ATOM 3147 N N . ARG A 1 405 ? -0.082 28.179 11.735 1.00 88.88 405 ARG A N 1
ATOM 3148 C CA . ARG A 1 405 ? 0.603 29.479 11.711 1.00 88.88 405 ARG A CA 1
ATOM 3149 C C . ARG A 1 405 ? 0.758 29.932 10.257 1.00 88.88 405 ARG A C 1
ATOM 3151 O O . ARG A 1 405 ? 1.067 29.075 9.423 1.00 88.88 405 ARG A O 1
ATOM 3158 N N . PRO A 1 406 ? 0.588 31.226 9.938 1.00 92.12 406 PRO A N 1
ATOM 3159 C CA . PRO A 1 406 ? 0.695 31.747 8.574 1.00 92.12 406 PRO A CA 1
ATOM 3160 C C . PRO A 1 406 ? 2.161 31.894 8.127 1.00 92.12 406 PRO A C 1
ATOM 3162 O O . PRO A 1 406 ? 2.637 32.979 7.812 1.00 92.12 406 PRO A O 1
ATOM 3165 N N . HIS A 1 407 ? 2.893 30.780 8.105 1.00 94.38 407 HIS A N 1
ATOM 3166 C CA . HIS A 1 407 ? 4.269 30.708 7.614 1.00 94.38 407 HIS A CA 1
ATOM 3167 C C . HIS A 1 407 ? 4.274 30.106 6.209 1.00 94.38 407 HIS A C 1
ATOM 3169 O O . HIS A 1 407 ? 4.009 28.915 6.025 1.00 94.38 407 HIS A O 1
ATOM 3175 N N . LEU A 1 408 ? 4.538 30.948 5.214 1.00 94.44 408 LEU A N 1
ATOM 3176 C CA . LEU A 1 408 ? 4.589 30.594 3.803 1.00 94.44 408 LEU A CA 1
ATOM 3177 C C . LEU A 1 408 ? 6.034 30.367 3.357 1.00 94.44 408 LEU A C 1
ATOM 3179 O O . LEU A 1 408 ? 6.971 30.968 3.875 1.00 94.44 408 LEU A O 1
ATOM 3183 N N . VAL A 1 409 ? 6.212 29.514 2.351 1.00 94.56 409 VAL A N 1
ATOM 3184 C CA . VAL A 1 409 ? 7.521 29.238 1.751 1.00 94.56 409 VAL A CA 1
ATOM 3185 C C . VAL A 1 409 ? 7.375 29.227 0.233 1.00 94.56 409 VAL A C 1
ATOM 3187 O O . VAL A 1 409 ? 6.480 28.570 -0.300 1.00 94.56 409 VAL A O 1
ATOM 3190 N N . CYS A 1 410 ? 8.271 29.917 -0.472 1.00 94.06 410 CYS A N 1
ATOM 3191 C CA . CYS A 1 410 ? 8.396 29.858 -1.926 1.00 94.06 410 CYS A CA 1
ATOM 3192 C C . CYS A 1 410 ? 9.766 29.290 -2.314 1.00 94.06 410 CYS A C 1
ATOM 3194 O O . CYS A 1 410 ? 10.795 29.937 -2.135 1.00 94.06 410 CYS A O 1
ATOM 3196 N N . THR A 1 411 ? 9.782 28.074 -2.862 1.00 90.75 411 THR A N 1
ATOM 3197 C CA . THR A 1 411 ? 10.999 27.335 -3.238 1.00 90.75 411 THR A CA 1
ATOM 3198 C C . THR A 1 411 ? 11.311 27.471 -4.734 1.00 90.75 411 THR A C 1
ATOM 3200 O O . THR A 1 411 ? 11.266 26.504 -5.501 1.00 90.75 411 THR A O 1
ATOM 3203 N N . ARG A 1 412 ? 11.583 28.697 -5.195 1.00 89.50 412 ARG A N 1
ATOM 3204 C CA . ARG A 1 412 ? 11.878 29.002 -6.608 1.00 89.50 412 ARG A CA 1
ATOM 3205 C C . ARG A 1 412 ? 13.151 29.831 -6.750 1.00 89.50 412 ARG A C 1
ATOM 3207 O O . ARG A 1 412 ? 13.468 30.661 -5.909 1.00 89.50 412 ARG A O 1
ATOM 3214 N N . GLY A 1 413 ? 13.873 29.609 -7.851 1.00 87.81 413 GLY A N 1
ATOM 3215 C CA . GLY A 1 413 ? 15.034 30.428 -8.207 1.00 87.81 413 GLY A CA 1
ATOM 3216 C C . GLY A 1 413 ? 14.632 31.850 -8.605 1.00 87.81 413 GLY A C 1
ATOM 3217 O O . GLY A 1 413 ? 13.514 32.088 -9.059 1.00 87.81 413 GLY A O 1
ATOM 3218 N N . PHE A 1 414 ? 15.554 32.802 -8.484 1.00 91.12 414 PHE A N 1
ATOM 3219 C CA . PHE A 1 414 ? 15.280 34.224 -8.723 1.00 91.12 414 PHE A CA 1
ATOM 3220 C C . PHE A 1 414 ? 15.571 34.588 -10.182 1.00 91.12 414 PHE A C 1
ATOM 3222 O O . PHE A 1 414 ? 16.523 35.298 -10.506 1.00 91.12 414 PHE A O 1
ATOM 3229 N N . HIS A 1 415 ? 14.761 34.029 -11.083 1.00 85.38 415 HIS A N 1
ATOM 3230 C CA . HIS A 1 415 ? 14.803 34.307 -12.518 1.00 85.38 415 HIS A CA 1
ATOM 3231 C C . HIS A 1 415 ? 13.510 34.989 -12.994 1.00 85.38 415 HIS A C 1
ATOM 3233 O O . HIS A 1 415 ? 12.455 34.733 -12.411 1.00 85.38 415 HIS A O 1
ATOM 3239 N N . PRO A 1 416 ? 13.549 35.777 -14.091 1.00 83.50 416 PRO A N 1
ATOM 3240 C CA . PRO A 1 416 ? 12.392 36.551 -14.559 1.00 83.50 416 PRO A CA 1
ATOM 3241 C C . PRO A 1 416 ? 11.110 35.731 -14.758 1.00 83.50 416 PRO A C 1
ATOM 3243 O O . PRO A 1 416 ? 10.020 36.173 -14.421 1.00 83.50 416 PRO A O 1
ATOM 3246 N N . TYR A 1 417 ? 11.237 34.502 -15.257 1.00 81.81 417 TYR A N 1
ATOM 3247 C CA . TYR A 1 417 ? 10.101 33.626 -15.551 1.00 81.81 417 TYR A CA 1
ATOM 3248 C C . TYR A 1 417 ? 9.486 32.951 -14.311 1.00 81.81 417 TYR A C 1
ATOM 3250 O O . TYR A 1 417 ? 8.462 32.285 -14.436 1.00 81.81 417 TYR A O 1
ATOM 3258 N N . TYR A 1 418 ? 10.095 33.097 -13.128 1.00 88.19 418 TYR A N 1
ATOM 3259 C CA . TYR A 1 418 ? 9.506 32.649 -11.862 1.00 88.19 418 TYR A CA 1
ATOM 3260 C C . TYR A 1 418 ? 8.702 33.744 -11.150 1.00 88.19 418 TYR A C 1
ATOM 3262 O O . TYR A 1 418 ? 8.069 33.438 -10.144 1.00 88.19 418 TYR A O 1
ATOM 3270 N N . CYS A 1 419 ? 8.695 34.978 -11.674 1.00 92.31 419 CYS A N 1
ATOM 3271 C CA . CYS A 1 419 ? 7.858 36.085 -11.189 1.00 92.31 419 CYS A CA 1
ATOM 3272 C C . CYS A 1 419 ? 7.946 36.293 -9.665 1.00 92.31 419 CYS A C 1
ATOM 3274 O O . CYS A 1 419 ? 6.937 36.435 -8.974 1.00 92.31 419 CYS A O 1
ATOM 3276 N N . MET A 1 420 ? 9.167 36.261 -9.123 1.00 94.12 420 MET A N 1
ATOM 3277 C CA . MET A 1 420 ? 9.401 36.382 -7.679 1.00 94.12 420 MET A CA 1
ATOM 3278 C C . MET A 1 420 ? 8.949 37.732 -7.116 1.00 94.12 420 MET A C 1
ATOM 3280 O O . MET A 1 420 ? 8.527 37.814 -5.967 1.00 94.12 420 MET A O 1
ATOM 3284 N N . ASP A 1 421 ? 8.970 38.772 -7.941 1.00 93.06 421 ASP A N 1
ATOM 3285 C CA . ASP A 1 421 ? 8.435 40.094 -7.636 1.00 93.06 421 ASP A CA 1
ATOM 3286 C C . ASP A 1 421 ? 6.930 40.055 -7.330 1.00 93.06 421 ASP A C 1
ATOM 3288 O O . ASP A 1 421 ? 6.466 40.701 -6.389 1.00 93.06 421 ASP A O 1
ATOM 3292 N N . VAL A 1 422 ? 6.170 39.241 -8.070 1.00 95.62 422 VAL A N 1
ATOM 3293 C CA . VAL A 1 422 ? 4.737 39.032 -7.833 1.00 95.62 422 VAL A CA 1
ATOM 3294 C C . VAL A 1 422 ? 4.516 38.342 -6.492 1.00 95.62 422 VAL A C 1
ATOM 3296 O O . VAL A 1 422 ? 3.627 38.745 -5.746 1.00 95.62 422 VAL A O 1
ATOM 3299 N N . VAL A 1 423 ? 5.342 37.346 -6.153 1.00 96.06 423 VAL A N 1
ATOM 3300 C CA . VAL A 1 423 ? 5.264 36.639 -4.863 1.00 96.06 423 VAL A CA 1
ATOM 3301 C C . VAL A 1 423 ? 5.494 37.606 -3.700 1.00 96.06 423 VAL A C 1
ATOM 3303 O O . VAL A 1 423 ? 4.701 37.617 -2.761 1.00 96.06 423 VAL A O 1
ATOM 3306 N N . VAL A 1 424 ? 6.525 38.455 -3.783 1.00 95.88 424 VAL A N 1
ATOM 3307 C CA . VAL A 1 424 ? 6.831 39.460 -2.749 1.00 95.88 424 VAL A CA 1
ATOM 3308 C C . VAL A 1 424 ? 5.687 40.464 -2.598 1.00 95.88 424 VAL A C 1
ATOM 3310 O O . VAL A 1 424 ? 5.193 40.669 -1.491 1.00 95.88 424 VAL A O 1
ATOM 3313 N N . ARG A 1 425 ? 5.194 41.042 -3.702 1.00 95.69 425 ARG A N 1
ATOM 3314 C CA . ARG A 1 425 ? 4.083 42.013 -3.668 1.00 95.69 425 ARG A CA 1
ATOM 3315 C C . ARG A 1 425 ? 2.785 41.398 -3.145 1.00 95.69 425 ARG A C 1
ATOM 3317 O O . ARG A 1 425 ? 2.067 42.038 -2.378 1.00 95.69 425 ARG A O 1
ATOM 3324 N N . ALA A 1 426 ? 2.480 40.164 -3.547 1.00 96.31 426 ALA A N 1
ATOM 3325 C CA . ALA A 1 426 ? 1.316 39.438 -3.052 1.00 96.31 426 ALA A CA 1
ATOM 3326 C C . ALA A 1 426 ? 1.429 39.189 -1.544 1.00 96.31 426 ALA A C 1
ATOM 3328 O O . ALA A 1 426 ? 0.469 39.412 -0.810 1.00 96.31 426 ALA A O 1
ATOM 3329 N N . PHE A 1 427 ? 2.610 38.797 -1.066 1.00 96.81 427 PHE A N 1
ATOM 3330 C CA . PHE A 1 427 ? 2.836 38.593 0.358 1.00 96.81 427 PHE A CA 1
ATOM 3331 C C . PHE A 1 427 ? 2.755 39.892 1.166 1.00 96.81 427 PHE A C 1
ATOM 3333 O O . PHE A 1 427 ? 2.146 39.889 2.231 1.00 96.81 427 PHE A O 1
ATOM 3340 N N . ALA A 1 428 ? 3.233 41.022 0.638 1.00 95.69 428 ALA A N 1
ATOM 3341 C CA . ALA A 1 428 ? 3.042 42.326 1.276 1.00 95.69 428 ALA A CA 1
ATOM 3342 C C . ALA A 1 428 ? 1.549 42.675 1.462 1.00 95.69 428 ALA A C 1
ATOM 3344 O O . ALA A 1 428 ? 1.167 43.298 2.452 1.00 95.69 428 ALA A O 1
ATOM 3345 N N . ALA A 1 429 ? 0.672 42.252 0.542 1.00 95.38 429 ALA A N 1
ATOM 3346 C CA . ALA A 1 429 ? -0.775 42.397 0.711 1.00 95.38 429 ALA A CA 1
ATOM 3347 C C . ALA A 1 429 ? -1.344 41.443 1.779 1.00 95.38 429 ALA A C 1
ATOM 3349 O O . ALA A 1 429 ? -2.208 41.852 2.554 1.00 95.38 429 ALA A O 1
ATOM 3350 N N . VAL A 1 430 ? -0.841 40.206 1.854 1.00 95.12 430 VAL A N 1
ATOM 3351 C CA . VAL A 1 430 ? -1.213 39.232 2.898 1.00 95.12 430 VAL A CA 1
ATOM 3352 C C . VAL A 1 430 ? -0.804 39.734 4.284 1.00 95.12 430 VAL A C 1
ATOM 3354 O O . VAL A 1 430 ? -1.619 39.719 5.201 1.00 95.12 430 VAL A O 1
ATOM 3357 N N . GLN A 1 431 ? 0.417 40.248 4.432 1.00 95.44 431 GLN A N 1
ATOM 3358 C CA . GLN A 1 431 ? 0.957 40.700 5.714 1.00 95.44 431 GLN A CA 1
ATOM 3359 C C . GLN A 1 431 ? 0.205 41.914 6.287 1.00 95.44 431 GLN A C 1
ATOM 3361 O O . GLN A 1 431 ? 0.124 42.077 7.500 1.00 95.44 431 GLN A O 1
ATOM 3366 N N . LYS A 1 432 ? -0.433 42.735 5.437 1.00 95.38 432 LYS A N 1
ATOM 3367 C CA . LYS A 1 432 ? -1.342 43.805 5.894 1.00 95.38 432 LYS A CA 1
ATOM 3368 C C . LYS A 1 432 ? -2.584 43.270 6.612 1.00 95.38 432 LYS A C 1
ATOM 3370 O O . LYS A 1 432 ? -3.115 43.961 7.474 1.00 95.38 432 LYS A O 1
ATOM 3375 N N . GLN A 1 433 ? -3.067 42.086 6.231 1.00 95.69 433 GLN A N 1
ATOM 3376 C CA . GLN A 1 433 ? -4.224 41.438 6.861 1.00 95.69 433 GLN A CA 1
ATOM 3377 C C . GLN A 1 433 ? -3.813 40.522 8.020 1.00 95.69 433 GLN A C 1
ATOM 3379 O O . GLN A 1 433 ? -4.560 40.400 8.985 1.00 95.69 433 GLN A O 1
ATOM 3384 N N . PHE A 1 434 ? -2.625 39.919 7.933 1.00 95.12 434 PHE A N 1
ATOM 3385 C CA . PHE A 1 434 ? -2.060 38.996 8.918 1.00 95.12 434 PHE A CA 1
ATOM 3386 C C . PHE A 1 434 ? -0.643 39.455 9.299 1.00 95.12 434 PHE A C 1
ATOM 3388 O O . PHE A 1 434 ? 0.329 38.986 8.697 1.00 95.12 434 PHE A O 1
ATOM 3395 N N . PRO A 1 435 ? -0.496 40.400 10.250 1.00 94.94 435 PRO A N 1
ATOM 3396 C CA . PRO A 1 435 ? 0.802 40.984 10.608 1.00 94.94 435 PRO A CA 1
ATOM 3397 C C . PRO A 1 435 ? 1.843 39.967 11.095 1.00 94.94 435 PRO A C 1
ATOM 3399 O O . PRO A 1 435 ? 3.043 40.203 10.991 1.00 94.94 435 PRO A O 1
ATOM 3402 N N . GLU A 1 436 ? 1.392 38.832 11.623 1.00 95.12 436 GLU A N 1
ATOM 3403 C CA . GLU A 1 436 ? 2.212 37.721 12.100 1.00 95.12 436 GLU A CA 1
ATOM 3404 C C . GLU A 1 436 ? 2.674 36.763 10.991 1.00 95.12 436 GLU A C 1
ATOM 3406 O O . GLU A 1 436 ? 3.449 35.842 11.262 1.00 95.12 436 GLU A O 1
ATOM 3411 N N . ALA A 1 437 ? 2.198 36.943 9.754 1.00 96.56 437 ALA A N 1
ATOM 3412 C CA . ALA A 1 437 ? 2.581 36.102 8.632 1.00 96.56 437 ALA A CA 1
ATOM 3413 C C . ALA A 1 437 ? 4.051 36.296 8.247 1.00 96.56 437 ALA A C 1
ATOM 3415 O O . ALA A 1 437 ? 4.576 37.414 8.221 1.00 96.56 437 ALA A O 1
ATOM 3416 N N . THR A 1 438 ? 4.700 35.192 7.878 1.00 96.88 438 THR A N 1
ATOM 3417 C CA . THR A 1 438 ? 6.092 35.161 7.411 1.00 96.88 438 THR A CA 1
ATOM 3418 C C . THR A 1 438 ? 6.196 34.467 6.057 1.00 96.88 438 THR A C 1
ATOM 3420 O O . THR A 1 438 ? 5.414 33.566 5.748 1.00 96.88 438 THR A O 1
ATOM 3423 N N . LEU A 1 439 ? 7.168 34.882 5.241 1.00 96.62 439 LEU A N 1
ATOM 3424 C CA . LEU A 1 439 ? 7.474 34.274 3.948 1.00 96.62 439 LEU A CA 1
ATOM 3425 C C . LEU A 1 439 ? 8.967 33.980 3.843 1.00 96.62 439 LEU A C 1
ATOM 3427 O O . LEU A 1 439 ? 9.779 34.902 3.812 1.00 96.62 439 LEU A O 1
ATOM 3431 N N . ASP A 1 440 ? 9.305 32.703 3.681 1.00 96.75 440 ASP A N 1
ATOM 3432 C CA . ASP A 1 440 ? 10.658 32.291 3.320 1.00 96.75 440 ASP A CA 1
ATOM 3433 C C . ASP A 1 440 ? 10.783 32.174 1.800 1.00 96.75 440 ASP A C 1
ATOM 3435 O O . ASP A 1 440 ? 10.079 31.393 1.150 1.00 96.75 440 ASP A O 1
ATOM 3439 N N . LEU A 1 441 ? 11.716 32.926 1.220 1.00 94.94 441 LEU A N 1
ATOM 3440 C CA . LEU A 1 441 ? 12.114 32.783 -0.177 1.00 94.94 441 LEU A CA 1
ATOM 3441 C C . LEU A 1 441 ? 13.357 31.897 -0.252 1.00 94.94 441 LEU A C 1
ATOM 3443 O O . LEU A 1 441 ? 14.435 32.285 0.194 1.00 94.94 441 LEU A O 1
ATOM 3447 N N . VAL A 1 442 ? 13.209 30.704 -0.823 1.00 90.25 442 VAL A N 1
ATOM 3448 C CA . VAL A 1 442 ? 14.273 29.700 -0.901 1.00 90.25 442 VAL A CA 1
ATOM 3449 C C . VAL A 1 442 ? 14.704 29.528 -2.352 1.00 90.25 442 VAL A C 1
ATOM 3451 O O . VAL A 1 442 ? 13.989 28.948 -3.171 1.00 90.25 442 VAL A O 1
ATOM 3454 N N . GLY A 1 443 ? 15.901 30.017 -2.660 1.00 86.31 443 GLY A N 1
ATOM 3455 C CA . GLY A 1 443 ? 16.487 29.973 -3.991 1.00 86.31 443 GLY A CA 1
ATOM 3456 C C . GLY A 1 443 ? 17.606 30.997 -4.140 1.00 86.31 443 GLY A C 1
ATOM 3457 O O . GLY A 1 443 ? 18.014 31.639 -3.179 1.00 86.31 443 GLY A O 1
ATOM 3458 N N . GLY A 1 444 ? 18.097 31.138 -5.364 1.00 86.62 444 GLY A N 1
ATOM 3459 C CA . GLY A 1 444 ? 19.037 32.179 -5.765 1.00 86.62 444 GLY A CA 1
ATOM 3460 C C . GLY A 1 444 ? 18.898 32.430 -7.261 1.00 86.62 444 GLY A C 1
ATOM 3461 O O . GLY A 1 444 ? 18.199 31.687 -7.964 1.00 86.62 444 GLY A O 1
ATOM 3462 N N . GLY A 1 445 ? 19.520 33.485 -7.766 1.00 89.25 445 GLY A N 1
ATOM 3463 C CA . GLY A 1 445 ? 19.446 33.805 -9.186 1.00 89.25 445 GLY A CA 1
ATOM 3464 C C . GLY A 1 445 ? 19.903 35.222 -9.506 1.00 89.25 445 GLY A C 1
ATOM 3465 O O . GLY A 1 445 ? 20.234 35.986 -8.605 1.00 89.25 445 GLY A O 1
ATOM 3466 N N . PRO A 1 446 ? 19.929 35.583 -10.796 1.00 89.81 446 PRO A N 1
ATOM 3467 C CA . PRO A 1 446 ? 20.391 36.891 -11.242 1.00 89.81 446 PRO A CA 1
ATOM 3468 C C . PRO A 1 446 ? 19.548 38.051 -10.705 1.00 89.81 446 PRO A C 1
ATOM 3470 O O . PRO A 1 446 ? 20.086 39.142 -10.614 1.00 89.81 446 PRO A O 1
ATOM 3473 N N . LEU A 1 447 ? 18.276 37.817 -10.347 1.00 93.00 447 LEU A N 1
ATOM 3474 C CA . LEU A 1 447 ? 17.391 38.845 -9.787 1.00 93.00 447 LEU A CA 1
ATOM 3475 C C . LEU A 1 447 ? 17.464 38.956 -8.255 1.00 93.00 447 LEU A C 1
ATOM 3477 O O . LEU A 1 447 ? 16.587 39.545 -7.631 1.00 93.00 447 LEU A O 1
ATOM 3481 N N . GLU A 1 448 ? 18.436 38.309 -7.608 1.00 94.19 448 GLU A N 1
ATOM 3482 C CA . GLU A 1 448 ? 18.539 38.346 -6.148 1.00 94.19 448 GLU A CA 1
ATOM 3483 C C . GLU A 1 448 ? 18.656 39.769 -5.571 1.00 94.19 448 GLU A C 1
ATOM 3485 O O . GLU A 1 448 ? 17.929 40.052 -4.615 1.00 94.19 448 GLU A O 1
ATOM 3490 N N . PRO A 1 449 ? 19.495 40.675 -6.115 1.00 94.69 449 PRO A N 1
ATOM 3491 C CA . PRO A 1 449 ? 19.579 42.049 -5.620 1.00 94.69 449 PRO A CA 1
ATOM 3492 C C . PRO A 1 449 ? 18.239 42.791 -5.689 1.00 94.69 449 PRO A C 1
ATOM 3494 O O . PRO A 1 449 ? 17.817 43.383 -4.699 1.00 94.69 449 PRO A O 1
ATOM 3497 N N . GLU A 1 450 ? 17.537 42.697 -6.818 1.00 94.62 450 GLU A N 1
ATOM 3498 C CA . GLU A 1 450 ? 16.260 43.372 -7.058 1.00 94.62 450 GLU A CA 1
ATOM 3499 C C . GLU A 1 450 ? 15.154 42.828 -6.150 1.00 94.62 450 GLU A C 1
ATOM 3501 O O . GLU A 1 450 ? 14.334 43.586 -5.634 1.00 94.62 450 GLU A O 1
ATOM 3506 N N . ILE A 1 451 ? 15.137 41.513 -5.910 1.00 94.56 451 ILE A N 1
ATOM 3507 C CA . ILE A 1 451 ? 14.185 40.899 -4.979 1.00 94.56 451 ILE A CA 1
ATOM 3508 C C . ILE A 1 451 ? 14.470 41.332 -3.540 1.00 94.56 451 ILE A C 1
ATOM 3510 O O . ILE A 1 451 ? 13.528 41.600 -2.798 1.00 94.56 451 ILE A O 1
ATOM 3514 N N . ARG A 1 452 ? 15.741 41.450 -3.137 1.00 94.62 452 ARG A N 1
ATOM 3515 C CA . ARG A 1 452 ? 16.102 41.956 -1.802 1.00 94.62 452 ARG A CA 1
ATOM 3516 C C . ARG A 1 452 ? 15.692 43.411 -1.610 1.00 94.62 452 ARG A C 1
ATOM 3518 O O . ARG A 1 452 ? 15.174 43.744 -0.550 1.00 94.62 452 ARG A O 1
ATOM 3525 N N . GLU A 1 453 ? 15.892 44.251 -2.622 1.00 95.31 453 GLU A N 1
ATOM 3526 C CA . GLU A 1 453 ? 15.441 45.643 -2.596 1.00 95.31 453 GLU A CA 1
ATOM 3527 C C . GLU A 1 453 ? 13.914 45.731 -2.495 1.00 95.31 453 GLU A C 1
ATOM 3529 O O . GLU A 1 453 ? 13.397 46.466 -1.660 1.00 95.31 453 GLU A O 1
ATOM 3534 N N . LEU A 1 454 ? 13.189 44.920 -3.272 1.00 93.94 454 LEU A N 1
ATOM 3535 C CA . LEU A 1 454 ? 11.727 44.877 -3.239 1.00 93.94 454 LEU A CA 1
ATOM 3536 C C . LEU A 1 454 ? 11.165 44.396 -1.891 1.00 93.94 454 LEU A C 1
ATOM 3538 O O . LEU A 1 454 ? 10.090 44.832 -1.506 1.00 93.94 454 LEU A O 1
ATOM 3542 N N . VAL A 1 455 ? 11.862 43.499 -1.186 1.00 93.56 455 VAL A N 1
ATOM 3543 C CA . VAL A 1 455 ? 11.478 43.042 0.165 1.00 93.56 455 VAL A CA 1
ATOM 3544 C C . VAL A 1 455 ? 11.736 44.115 1.232 1.00 93.56 455 VAL A C 1
ATOM 3546 O O . VAL A 1 455 ? 11.091 44.096 2.275 1.00 93.56 455 VAL A O 1
ATOM 3549 N N . ALA A 1 456 ? 12.683 45.028 0.999 1.00 91.69 456 ALA A N 1
ATOM 3550 C CA . ALA A 1 456 ? 13.009 46.106 1.933 1.00 91.69 456 ALA A CA 1
ATOM 3551 C C . ALA A 1 456 ? 12.056 47.316 1.841 1.00 91.69 456 ALA A C 1
ATOM 3553 O O . ALA A 1 456 ? 12.068 48.155 2.744 1.00 91.69 456 ALA A O 1
ATOM 3554 N N . GLN A 1 457 ? 11.280 47.416 0.757 1.00 88.12 457 GLN A N 1
ATOM 3555 C CA . GLN A 1 457 ? 10.244 48.430 0.519 1.00 88.12 457 GLN A CA 1
ATOM 3556 C C . GLN A 1 457 ? 8.912 48.009 1.139 1.00 88.12 457 GLN A C 1
ATOM 3558 O O . GLN A 1 457 ? 8.221 48.905 1.677 1.00 88.12 457 GLN A O 1
#

Sequence (457 aa):
MVSEGLPETKLRVIGNALAPEAFAYPEPLIPKRTGALRVGMIARMNSETKNHRAFLKAAAKLSTMFPDLEFVLVGDGPLREELEAEAASLGIADKVMLLGDRRDIPQIMAALDVTVIPSESESLSNVILESMAAGVPVVATNVGGDPELVGEDRGMLVPVHDIDALVGATAKLINNPELRRTVGRNARQFARTHFSAENITREYEELYEEVLRRKSGNSAALQVPVTPKTRVSIVGPSLNYVGGQSVQLDLLLRHWAVHPDIEVTFIPVDPEFPPGLRWVKRVPGLRTIVRTPFYVAGLWRGLGDADLAHIFSASYSSFLIAPTPAFLAARLRAKKTLVHYHSGEARDHLRKSRIARFVLRRVDQIVTPSAYLVKVFREFGLTAEPIPNIVDLSQFQFRERNPLRPHLVCTRGFHPYYCMDVVVRAFAAVQKQFPEATLDLVGGGPLEPEIRELVAQ

pLDDT: mean 89.59, std 10.5, range [34.62, 98.75]

Radius of gyration: 32.52 Å; chains: 1; bounding box: 78×79×75 Å

Secondary structure (DSSP, 8-state):
-GGGT--GGG-------B-GGGGS-PPPSSPPPTT-EEEEEE--TT-GGG-HHHHHHHHHHHHHH-TTEEEEEEB-STTHHHHHHHHHHTT-TTTEEE-BS-S-HHHHHTT-SEEEE--S--SS-HHHHHHHHHT--EEEES-TTHHHHS-TTTEEEE-TT-HHHHHHHHHHHHH-HHHHHHHHHHHHHHHHHHSBHHHHHHHHHHHHHHHHHHHT-SS--------PPEEEEEEE--TTS--HHHHHHHHHHHHHHT-TTEEEEEEESSPPPPGGGGGGGGSTTHHHHHHHHHHHHHHHHHTSS-SEEEEEE-STHHHHHTHHHHHHHHHHTT-EEEEEE--TTHHHHHHH-HHHHHHHTTSSEEEESSHHHHHHHHHTT---EE-PPP--GGG------SS---EEEE---S-GGG-HHHHHHHHHHHHHH-TT-EEEE----TTHHHHHHHHH-

Foldseek 3Di:
DVVVPDDPVVDDDFDAADEPCLLDLDAAPDDADPPEAEEEEEDAQADCQQPLVLVLVLVLVLCVVGVRYAYEYEYYDPCVVVSCVSNVVSVNNVRYHDPYHDDVLLNNLSRHLEYEGLGNEDQADPVLLSNLSSLHAYEYEPYHCPCVLCDPLQHHYDHHPPSVRSNVRVVVSVVDVPSSNRNSPVSNVVSCVRRHPVNSVVVVVVVVVVVVVVVVPPDDDDDDDPQAQQEEEEEEADCPDDDPGSVLVVVVCVVQVPDPRHHYHYQHLQDDDDPVCNVLVPDPPSSLVVRQVVSLVSLLVSLQPHQEYEYEDEADPRCVSTVLSNLVSCVVNVHAYEYEYDDPCLLVRLVPDPSSLVSQVPHPAYEYQDPVVCVSCVVSVGHHYHDHGDDDCVVDDDDDDPPDFQEEEDADAQDPVVPLLCVLVVVVVVCVVVVRHHYHYHYYDPCVVVSVVSNVD